Protein AF-A0A1B8BA82-F1 (afdb_monomer)

Solvent-accessible surface area (backbone atoms only — not comparable to full-atom values): 22750 Å² total; per-residue (Å²): 136,87,86,84,92,85,84,88,85,94,78,72,82,43,74,43,50,36,44,46,70,85,92,63,92,64,33,46,46,26,38,32,42,93,96,37,85,65,29,47,32,20,29,61,62,40,55,39,33,37,36,64,49,88,77,48,97,45,65,37,42,26,44,40,32,34,40,76,58,99,37,35,36,27,37,26,62,41,65,90,83,52,57,98,86,49,72,55,85,54,59,70,20,38,40,33,34,49,29,94,86,34,90,58,40,60,30,34,36,39,57,95,86,54,90,53,88,50,40,38,47,39,36,48,70,63,82,42,37,62,28,41,47,54,101,88,43,82,43,80,48,41,29,63,42,83,54,96,50,90,72,33,24,39,39,28,32,61,84,74,83,81,81,64,76,89,85,74,92,78,75,98,58,90,75,81,46,20,38,22,28,22,14,36,64,60,74,54,66,72,56,73,64,35,59,43,71,69,56,86,72,15,44,26,64,63,23,19,54,52,38,56,57,46,51,74,38,93,77,37,44,59,39,46,74,37,94,80,53,53,96,88,40,39,71,26,31,30,33,40,52,38,62,68,32,49,50,50,42,40,75,71,58,28,35,30,40,34,48,47,45,88,56,41,77,84,32,41,95,71,62,39,74,84,48,48,89,46,51,89,69,43,44,77,47,66,76,55,26,67,56,45,59,50,64,50,26,46,62,56,46,52,53,48,49,60,71,74,46,99,64,93,72,70,64,68,54,75,38,66,43,62,70,55,42,62,74,61,49,86,84,63,68,68,43,26,34,39,27,44,32,58,61,51,91,67,56,71,53,44,80,21,75,43,72,67,53,42,52,56,52,42,45,59,36,33,77,54,51,32,40,29,35,40,32,50,56,80,88,78,89,88,83,87,81,89,82,75,79,82,83,71,85,124

Foldseek 3Di:
DDDDDDDDDDDFFAQFFWFWDDDDPKTWTFTDAVLGHGFTWWDLAKFIKGFDQVLDPHLSIAGWIWDADPQWIFTDHPCPPDDPSRDHPHGRFTWWAFAPPDPDFFTITHHPPDDCVRTQRGWDDPPGGIFTADPNDTHRAWGWADDPGPRMTTITGDDDPPPDDPDDDDDPDDDQAEEAEEFEPDWADQDQLDTAGADVVRCLVVSLVVQVVQVPDPRYHYQFPAPDDDSVDSNRGHFYQALVRVVVSVVSPHQEYEHPGQAACPGCLRPPPVCRNCVVSHHYHDDDRVVSVQCLQQVNVVVVDVVVDPDDFFDKDKDQDLVVCVVVPPPDDDFKWKAFRHYDDCVLIDTDGDPVSVSVSRVVCNVSSTIIMIGHDDPDDDDDDDDDPDPPDD

Sequence (394 aa):
MRSSDLVQAMVPALATFVAAAVDLEPFSIYAYGPGVDGHQLFSAGDEIFIGNFSQVDDSQAAPIQFTVSDSECQGSPNTTALSDNSRPEWFNKTLVVPGPSSSSRTVRMINDTADASDYISSFLLYGAFFMAQENGEMLSLWYRQATDIEGVYTVGWNASISLRCAGFRFSSSKSSVHVSVLYQALDSPIINGIRKPKKPGGYQDSGADIAYNLHQCDDIQVVKPNRSPDPRKDGDWCFPDTEEGILEAIHKGANYLWANTIVFASHPLQTSTRLTPIQDAVRVIGQGPLVVDKYDDKKFVNDYLRAVGGFTLPRTFTASSLAEVTKSTDDISYPVVAKPIRGHGRFGVKVCYNKSELLSHVEELSNNAIAFIVEEFLQGEEATVTIMPPAVKG

Organism: Fusarium poae (NCBI:txid36050)

Mean predicted aligned error: 16.22 Å

Secondary structure (DSSP, 8-state):
----------------EEEPPPSSSSB--EEEETTEEEEEEEESSSBEEES-GGGS--TT-EEEEEEEETTEEEEEE-GGGS-TT------SEEEEEE-TT-S--B-EEE-TTS--TTEE-BEEEETTEEEEEETTEEE--EEEEE-SSTT-EEEEES-------S-----S----EEEEEEE--SPPPEETTEEPPPPGGGGHHHHHHHHHHHHT-TTEEEP-SSSS--TT-GGGT-EESSHHHHHHHHHTT-SEEEEES---TTSHHHH-TTTGGGTTT-EEES--HHHHHHHT-HHHHHHHHHHH--S----EEEESSHHHHHHHGGGPPSSEEEEESS--TTTT-EEESSHHHHHHHHHHHHHTT--EEEEE---S-----PPPPP----

pLDDT: mean 78.14, std 18.88, range [22.16, 97.81]

Nearest PDB structures (foldseek):
  5dou-assembly2_D  TM=5.775E-01  e=2.242E-07  Homo sapiens
  5dou-assembly1_A  TM=5.782E-01  e=2.519E-07  Homo sapiens
  5dou-assembly1_B  TM=5.799E-01  e=8.074E-07  Homo sapiens
  5dou-assembly2_C  TM=5.608E-01  e=5.693E-07  Homo sapiens
  1kj9-assembly1_B  TM=5.734E-01  e=1.076E-04  Escherichia coli

Structure (mmCIF, 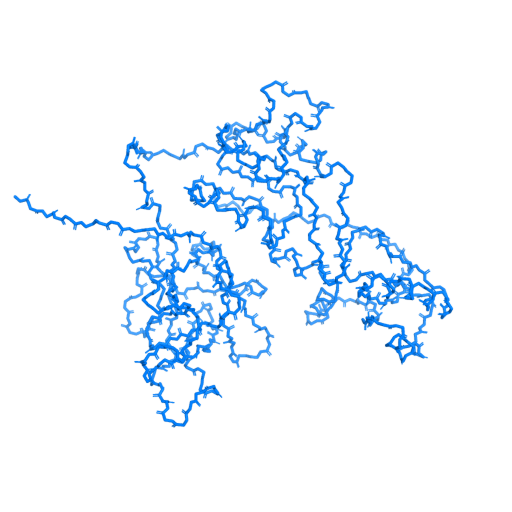N/CA/C/O backbone):
data_AF-A0A1B8BA82-F1
#
_entry.id   AF-A0A1B8BA82-F1
#
loop_
_atom_site.group_PDB
_atom_site.id
_atom_site.type_symbol
_atom_site.label_atom_id
_atom_site.label_alt_id
_atom_site.label_comp_id
_atom_site.label_asym_id
_atom_site.label_entity_id
_atom_site.label_seq_id
_atom_site.pdbx_PDB_ins_code
_atom_site.Cartn_x
_atom_site.Cartn_y
_atom_site.Cartn_z
_atom_site.occupancy
_atom_site.B_iso_or_equiv
_atom_site.auth_seq_id
_atom_site.auth_comp_id
_atom_site.auth_asym_id
_atom_site.auth_atom_id
_atom_site.pdbx_PDB_model_num
ATOM 1 N N . MET A 1 1 ? 20.643 -5.400 -49.972 1.00 25.17 1 MET A N 1
ATOM 2 C CA . MET A 1 1 ? 19.557 -5.999 -49.162 1.00 25.17 1 MET A CA 1
ATOM 3 C C . MET A 1 1 ? 19.613 -5.327 -47.795 1.00 25.17 1 MET A C 1
ATOM 5 O O . MET A 1 1 ? 20.479 -5.688 -47.022 1.00 25.17 1 MET A O 1
ATOM 9 N N . ARG A 1 2 ? 19.087 -4.107 -47.608 1.00 32.03 2 ARG A N 1
ATOM 10 C CA . ARG A 1 2 ? 17.683 -3.659 -47.420 1.00 32.03 2 ARG A CA 1
ATOM 11 C C . ARG A 1 2 ? 16.944 -4.359 -46.274 1.00 32.03 2 ARG A C 1
ATOM 13 O O . ARG A 1 2 ? 16.559 -5.511 -46.442 1.00 32.03 2 ARG A O 1
ATOM 20 N N . SER A 1 3 ? 16.739 -3.621 -45.177 1.00 22.53 3 SER A N 1
ATOM 21 C CA . SER A 1 3 ? 15.449 -3.181 -44.584 1.00 22.53 3 SER A CA 1
ATOM 22 C C . SER A 1 3 ? 15.787 -2.532 -43.220 1.00 22.53 3 SER A C 1
ATOM 24 O O . SER A 1 3 ? 16.262 -3.242 -42.344 1.00 22.53 3 SER A O 1
ATOM 26 N N . SER A 1 4 ? 15.967 -1.209 -43.085 1.00 23.91 4 SER A N 1
ATOM 27 C CA . SER A 1 4 ? 15.006 -0.076 -43.066 1.00 23.91 4 SER A CA 1
ATOM 28 C C . SER A 1 4 ? 14.261 0.114 -41.726 1.00 23.91 4 SER A C 1
ATOM 30 O O . SER A 1 4 ? 13.293 -0.591 -41.472 1.00 23.91 4 SER A O 1
ATOM 32 N N . ASP A 1 5 ? 14.775 1.071 -40.935 1.00 26.06 5 ASP A N 1
ATOM 33 C CA . ASP A 1 5 ? 14.136 2.204 -40.216 1.00 26.06 5 ASP A CA 1
ATOM 34 C C . ASP A 1 5 ? 12.907 2.054 -39.287 1.00 26.06 5 ASP A C 1
ATOM 36 O O . ASP A 1 5 ? 11.911 1.451 -39.670 1.00 26.06 5 ASP A O 1
ATOM 40 N N . LEU A 1 6 ? 12.979 2.742 -38.118 1.00 23.80 6 LEU A N 1
ATOM 41 C CA . LEU A 1 6 ? 11.996 3.655 -37.443 1.00 23.80 6 LEU A CA 1
ATOM 42 C C . LEU A 1 6 ? 12.285 3.711 -35.904 1.00 23.80 6 LEU A C 1
ATOM 44 O O . LEU A 1 6 ? 12.320 2.664 -35.272 1.00 23.80 6 LEU A O 1
ATOM 48 N N . VAL A 1 7 ? 12.806 4.790 -35.280 1.00 22.16 7 VAL A N 1
ATOM 49 C CA . VAL A 1 7 ? 12.246 6.098 -34.802 1.00 22.16 7 VAL A CA 1
ATOM 50 C C . VAL A 1 7 ? 11.501 6.065 -33.432 1.00 22.16 7 VAL A C 1
ATOM 52 O O . VAL A 1 7 ? 10.590 5.278 -33.243 1.00 22.16 7 VAL A O 1
ATOM 55 N N . GLN A 1 8 ? 11.948 6.955 -32.514 1.00 25.55 8 GLN A N 1
ATOM 56 C CA . GLN A 1 8 ? 11.391 7.557 -31.261 1.00 25.55 8 GLN A CA 1
ATOM 57 C C . GLN A 1 8 ? 10.054 7.081 -30.631 1.00 25.55 8 GLN A C 1
ATOM 59 O O . GLN A 1 8 ? 9.053 7.015 -31.327 1.00 25.55 8 GLN A O 1
ATOM 64 N N . ALA A 1 9 ? 9.980 7.038 -29.280 1.00 22.58 9 ALA A N 1
ATOM 65 C CA . ALA A 1 9 ? 9.235 8.013 -28.434 1.00 22.58 9 ALA A CA 1
ATOM 66 C C . ALA A 1 9 ? 9.159 7.624 -26.931 1.00 22.58 9 ALA A C 1
ATOM 68 O O . ALA A 1 9 ? 9.161 6.452 -26.574 1.00 22.58 9 ALA A O 1
ATOM 69 N N . MET A 1 10 ? 9.097 8.647 -26.067 1.00 26.69 10 MET A N 1
ATOM 70 C CA . MET A 1 10 ? 8.971 8.633 -24.597 1.00 26.69 10 MET A CA 1
ATOM 71 C C . MET A 1 10 ? 7.680 7.959 -24.089 1.00 26.69 10 MET A C 1
ATOM 73 O O . MET A 1 10 ? 6.612 8.365 -24.530 1.00 26.69 10 MET A O 1
ATOM 77 N N . VAL A 1 11 ? 7.741 7.072 -23.081 1.00 23.80 11 VAL A N 1
ATOM 78 C CA . VAL A 1 11 ? 6.587 6.741 -22.205 1.00 23.80 11 VAL A CA 1
ATOM 79 C C . VAL A 1 11 ? 7.078 6.376 -20.783 1.00 23.80 11 VAL A C 1
ATOM 81 O O . VAL A 1 11 ? 7.987 5.555 -20.661 1.00 23.80 11 VAL A O 1
ATOM 84 N N . PRO A 1 12 ? 6.528 6.970 -19.702 1.00 26.20 12 PRO A N 1
ATOM 85 C CA . PRO A 1 12 ? 6.811 6.583 -18.316 1.00 26.20 12 PRO A CA 1
ATOM 86 C C . PRO A 1 12 ? 6.069 5.281 -17.962 1.00 26.20 12 PRO A C 1
ATOM 88 O O . PRO A 1 12 ? 4.850 5.218 -18.123 1.00 26.20 12 PRO A O 1
ATOM 91 N N . ALA A 1 13 ? 6.761 4.248 -17.470 1.00 24.77 13 ALA A N 1
ATOM 92 C CA . ALA A 1 13 ? 6.092 3.086 -16.897 1.00 24.77 13 ALA A CA 1
ATOM 93 C C . ALA A 1 13 ? 5.527 3.486 -15.532 1.00 24.77 13 ALA A C 1
ATOM 95 O O . ALA A 1 13 ? 6.222 3.992 -14.656 1.00 24.77 13 ALA A O 1
ATOM 96 N N . LEU A 1 14 ? 4.226 3.302 -15.372 1.00 28.08 14 LEU A N 1
ATOM 97 C CA . LEU A 1 14 ? 3.510 3.559 -14.136 1.00 28.08 14 LEU A CA 1
ATOM 98 C C . LEU A 1 14 ? 2.670 2.327 -13.860 1.00 28.08 14 LEU A C 1
ATOM 100 O O . LEU A 1 14 ? 1.936 1.877 -14.741 1.00 28.08 14 LEU A O 1
ATOM 104 N N . ALA A 1 15 ? 2.812 1.791 -12.648 1.00 28.97 15 ALA A N 1
ATOM 105 C CA . ALA A 1 15 ? 1.995 0.703 -12.141 1.00 28.97 15 ALA A CA 1
ATOM 106 C C . ALA A 1 15 ? 0.524 1.109 -12.261 1.00 28.97 15 ALA A C 1
ATOM 108 O O . ALA A 1 15 ? 0.042 1.953 -11.508 1.00 28.97 15 ALA A O 1
ATOM 109 N N . THR A 1 16 ? -0.162 0.545 -13.252 1.00 34.06 16 THR A N 1
ATOM 110 C CA . THR A 1 16 ? -1.599 0.727 -13.410 1.00 34.06 16 THR A CA 1
ATOM 111 C C . THR A 1 16 ? -2.259 -0.337 -12.547 1.00 34.06 16 THR A C 1
ATOM 113 O O . THR A 1 16 ? -2.221 -1.518 -12.884 1.00 34.06 16 THR A O 1
ATOM 116 N N . PHE A 1 17 ? -2.781 0.044 -11.382 1.00 38.84 17 PHE A N 1
ATOM 117 C CA . PHE A 1 17 ? -3.550 -0.889 -10.560 1.00 38.84 17 PHE A CA 1
ATOM 118 C C . PHE A 1 17 ? -4.947 -1.019 -11.154 1.00 38.84 17 PHE A C 1
ATOM 120 O O . PHE A 1 17 ? -5.581 -0.004 -11.431 1.00 38.84 17 PHE A O 1
ATOM 127 N N . VAL A 1 18 ? -5.410 -2.254 -11.329 1.00 37.03 18 VAL A N 1
ATOM 128 C CA . VAL A 1 18 ? -6.805 -2.563 -11.630 1.00 37.03 18 VAL A CA 1
ATOM 129 C C . VAL A 1 18 ? -7.494 -3.003 -10.345 1.00 37.03 18 VAL A C 1
ATOM 131 O O . VAL A 1 18 ? -7.061 -3.984 -9.740 1.00 37.03 18 VAL A O 1
ATOM 134 N N . ALA A 1 19 ? -8.557 -2.295 -9.955 1.00 34.81 19 ALA A N 1
ATOM 135 C CA . ALA A 1 19 ? -9.442 -2.678 -8.857 1.00 34.81 19 ALA A CA 1
ATOM 136 C C . ALA A 1 19 ? -10.787 -3.212 -9.387 1.00 34.81 19 ALA A C 1
ATOM 138 O O . ALA A 1 19 ? -11.439 -2.508 -10.157 1.00 34.81 19 ALA A O 1
ATOM 139 N N . ALA A 1 20 ? -11.213 -4.405 -8.956 1.00 42.09 20 ALA A N 1
ATOM 140 C CA . ALA A 1 20 ? -12.587 -4.897 -9.125 1.00 42.09 20 ALA A CA 1
ATOM 141 C C . ALA A 1 20 ? -13.390 -4.734 -7.820 1.00 42.09 20 ALA A C 1
ATOM 143 O O . ALA A 1 20 ? -12.865 -4.953 -6.723 1.00 42.09 20 ALA A O 1
ATOM 144 N N . ALA A 1 21 ? -14.665 -4.350 -7.931 1.00 36.72 21 ALA A N 1
ATOM 145 C CA . ALA A 1 21 ? -15.621 -4.416 -6.826 1.00 36.72 21 ALA A CA 1
ATOM 146 C C . ALA A 1 21 ? -16.154 -5.854 -6.717 1.00 36.72 21 ALA A C 1
ATOM 148 O O . ALA A 1 21 ? -16.587 -6.425 -7.714 1.00 36.72 21 ALA A O 1
ATOM 149 N N . VAL A 1 22 ? -16.072 -6.443 -5.524 1.00 40.72 22 VAL A N 1
ATOM 150 C CA . VAL A 1 22 ? -16.463 -7.834 -5.249 1.00 40.72 22 VAL A CA 1
ATOM 151 C C . VAL A 1 22 ? -17.933 -7.870 -4.806 1.00 40.72 22 VAL A C 1
ATOM 153 O O . VAL A 1 22 ? -18.358 -6.981 -4.069 1.00 40.72 22 VAL A O 1
ATOM 156 N N . ASP A 1 23 ? -18.648 -8.909 -5.251 1.00 40.59 23 ASP A N 1
ATOM 157 C CA . ASP A 1 23 ? -20.028 -9.319 -4.916 1.00 40.59 23 ASP A CA 1
ATOM 158 C C . ASP A 1 23 ? -21.181 -8.805 -5.806 1.00 40.59 23 ASP A C 1
ATOM 160 O O . ASP A 1 23 ? -22.115 -8.165 -5.328 1.00 40.59 23 ASP A O 1
ATOM 164 N N . LEU A 1 24 ? -21.121 -9.137 -7.106 1.00 44.72 24 LEU A N 1
ATOM 165 C CA . LEU A 1 24 ? -22.202 -9.632 -7.993 1.00 44.72 24 LEU A CA 1
ATOM 166 C C . LEU A 1 24 ? -21.704 -9.507 -9.445 1.00 44.72 24 LEU A C 1
ATOM 168 O O . LEU A 1 24 ? -21.515 -8.402 -9.943 1.00 44.72 24 LEU A O 1
ATOM 172 N N . GLU A 1 25 ? -21.461 -10.639 -10.111 1.00 64.69 25 GLU A N 1
ATOM 173 C CA . GLU A 1 25 ? -21.145 -10.697 -11.546 1.00 64.69 25 GLU A CA 1
ATOM 174 C C . GLU A 1 25 ? -22.231 -9.947 -12.337 1.00 64.69 25 GLU A C 1
ATOM 176 O O . GLU A 1 25 ? -23.410 -10.297 -12.185 1.00 64.69 25 GLU A O 1
ATOM 181 N N . PRO A 1 26 ? -21.897 -8.947 -13.174 1.00 80.06 26 PRO A N 1
ATOM 182 C CA . PRO A 1 26 ? -20.561 -8.561 -13.665 1.00 80.06 26 PRO A CA 1
ATOM 183 C C . PRO A 1 26 ? -19.913 -7.317 -12.987 1.00 80.06 26 PRO A C 1
ATOM 185 O O . PRO A 1 26 ? -20.616 -6.430 -12.503 1.00 80.06 26 PRO A O 1
ATOM 188 N N . PHE A 1 27 ? -18.582 -7.155 -13.085 1.00 79.50 27 PHE A N 1
ATOM 189 C CA . PHE A 1 27 ? -17.797 -6.067 -12.460 1.00 79.50 27 PHE A CA 1
ATOM 190 C C . PHE A 1 27 ? -17.161 -5.075 -13.456 1.00 79.50 27 PHE A C 1
ATOM 192 O O . PHE A 1 27 ? -17.209 -5.244 -14.668 1.00 79.50 27 PHE A O 1
ATOM 199 N N . SER A 1 28 ? -16.565 -3.992 -12.951 1.00 82.81 28 SER A N 1
ATOM 200 C CA . SER A 1 28 ? -15.806 -3.011 -13.744 1.00 82.81 28 SER A CA 1
ATOM 201 C C . SER A 1 28 ? -14.359 -2.940 -13.276 1.00 82.81 28 SER A C 1
ATOM 203 O O . SER A 1 28 ? -14.071 -3.146 -12.097 1.00 82.81 28 SER A O 1
ATOM 205 N N . ILE A 1 29 ? -13.461 -2.630 -14.206 1.00 81.31 29 ILE A N 1
ATOM 206 C CA . ILE A 1 29 ? -12.036 -2.448 -13.945 1.00 81.31 29 ILE A CA 1
ATOM 207 C C . ILE A 1 29 ? -11.703 -0.958 -14.032 1.00 81.31 29 ILE A C 1
ATOM 209 O O . ILE A 1 29 ? -12.035 -0.300 -15.019 1.00 81.31 29 ILE A O 1
ATOM 213 N N . TYR A 1 30 ? -11.012 -0.447 -13.014 1.00 77.56 30 TYR A N 1
ATOM 214 C CA . TYR A 1 30 ? -10.571 0.946 -12.932 1.00 77.56 30 TYR A CA 1
ATOM 215 C C . TYR A 1 30 ? -9.053 1.034 -12.931 1.00 77.56 30 TYR A C 1
ATOM 217 O O . TYR A 1 30 ? -8.406 0.300 -12.190 1.00 77.56 30 TYR A O 1
ATOM 225 N N . ALA A 1 31 ? -8.503 1.944 -13.729 1.00 73.50 31 ALA A N 1
ATOM 226 C CA . ALA A 1 31 ? -7.081 2.231 -13.803 1.00 73.50 31 ALA A CA 1
ATOM 227 C C . ALA A 1 31 ? -6.693 3.374 -12.855 1.00 73.50 31 ALA A C 1
ATOM 229 O O . ALA A 1 31 ? -7.389 4.388 -12.761 1.00 73.50 31 ALA A O 1
ATOM 230 N N . TYR A 1 32 ? -5.539 3.225 -12.204 1.00 61.53 32 TYR A N 1
ATOM 231 C CA . TYR A 1 32 ? -4.948 4.227 -11.315 1.00 61.53 32 TYR A CA 1
ATOM 232 C C . TYR A 1 32 ? -3.463 4.415 -11.620 1.00 61.53 32 TYR A C 1
ATOM 234 O O . TYR A 1 32 ? -2.753 3.434 -11.816 1.00 61.53 32 TYR A O 1
ATOM 242 N N . GLY A 1 33 ? -2.983 5.658 -11.618 1.00 59.66 33 GLY A N 1
ATOM 243 C CA . GLY A 1 33 ? -1.572 6.008 -11.780 1.00 59.66 33 GLY A CA 1
ATOM 244 C C . GLY A 1 33 ? -1.377 7.511 -12.021 1.00 59.66 33 GLY A C 1
ATOM 245 O O . GLY A 1 33 ? -2.342 8.259 -12.130 1.00 59.66 33 GLY A O 1
ATOM 246 N N . PRO A 1 34 ? -0.142 8.020 -12.127 1.00 51.50 34 PRO A N 1
ATOM 247 C CA . PRO A 1 34 ? 0.080 9.435 -12.420 1.00 51.50 34 PRO A CA 1
ATOM 248 C C . PRO A 1 34 ? -0.602 9.891 -13.719 1.00 51.50 34 PRO A C 1
ATOM 250 O O . PRO A 1 34 ? -0.333 9.376 -14.811 1.00 51.50 34 PRO A O 1
ATOM 253 N N . GLY A 1 35 ? -1.499 10.870 -13.578 1.00 59.69 35 GLY A N 1
ATOM 254 C CA . GLY A 1 35 ? -2.350 11.387 -14.655 1.00 59.69 35 GLY A CA 1
ATOM 255 C C . GLY A 1 35 ? -3.611 10.561 -14.945 1.00 59.69 35 GLY A C 1
ATOM 256 O O . GLY A 1 35 ? -4.302 10.867 -15.911 1.00 59.69 35 GLY A O 1
ATOM 257 N N . VAL A 1 36 ? -3.901 9.527 -14.146 1.00 60.72 36 VAL A N 1
ATOM 258 C CA . VAL A 1 36 ? -5.082 8.657 -14.251 1.00 60.72 36 VAL A CA 1
ATOM 259 C C . VAL A 1 36 ? -5.624 8.387 -12.844 1.00 60.72 36 VAL A C 1
ATOM 261 O O . VAL A 1 36 ? -5.035 7.618 -12.087 1.00 60.72 36 VAL A O 1
ATOM 264 N N . ASP A 1 37 ? -6.758 8.987 -12.494 1.00 66.50 37 ASP A N 1
ATOM 265 C CA . ASP A 1 37 ? -7.349 8.851 -11.158 1.00 66.50 37 ASP A CA 1
ATOM 266 C C . ASP A 1 37 ? -8.698 8.123 -11.219 1.00 66.50 37 ASP A C 1
ATOM 268 O O . ASP A 1 37 ? -9.754 8.737 -11.358 1.00 66.50 37 ASP A O 1
ATOM 272 N N . GLY A 1 38 ? -8.655 6.787 -11.184 1.00 65.88 38 GLY A N 1
ATOM 273 C CA . GLY A 1 38 ? -9.853 5.949 -11.105 1.00 65.88 38 GLY A CA 1
ATOM 274 C C . GLY A 1 38 ? -10.706 5.940 -12.369 1.00 65.88 38 GLY A C 1
ATOM 275 O O . GLY A 1 38 ? -11.929 5.839 -12.288 1.00 65.88 38 GLY A O 1
ATOM 276 N N . HIS A 1 39 ? -10.086 6.032 -13.546 1.00 77.00 39 HIS A N 1
ATOM 277 C CA . HIS A 1 39 ? -10.814 5.921 -14.807 1.00 77.00 39 HIS A CA 1
ATOM 278 C C . HIS A 1 39 ? -11.201 4.469 -15.082 1.00 77.00 39 HIS A C 1
ATOM 280 O O . HIS A 1 39 ? -10.349 3.581 -15.077 1.00 77.00 39 HIS A O 1
ATOM 286 N N . GLN A 1 40 ? -12.484 4.234 -15.355 1.00 82.94 40 GLN A N 1
ATOM 287 C CA . GLN A 1 40 ? -12.964 2.935 -15.811 1.00 82.94 40 GLN A CA 1
ATOM 288 C C . GLN A 1 40 ? -12.367 2.603 -17.183 1.00 82.94 40 GLN A C 1
ATOM 290 O O . GLN A 1 40 ? -12.231 3.488 -18.032 1.00 82.94 40 GLN A O 1
ATOM 295 N N . LEU A 1 41 ? -12.037 1.332 -17.408 1.00 89.38 41 LEU A N 1
ATOM 296 C CA . LEU A 1 41 ? -11.663 0.877 -18.740 1.00 89.38 41 LEU A CA 1
ATOM 297 C C . LEU A 1 41 ? -12.860 0.898 -19.684 1.00 89.38 41 LEU A C 1
ATOM 299 O O . LEU A 1 41 ? -13.975 0.517 -19.324 1.00 89.38 41 LEU A O 1
ATOM 303 N N . PHE A 1 42 ? -12.603 1.313 -20.915 1.00 93.19 42 PHE A N 1
ATOM 304 C CA . PHE A 1 42 ? -13.589 1.338 -21.982 1.00 93.19 42 PHE A CA 1
ATOM 305 C C . PHE A 1 42 ? -12.998 0.741 -23.263 1.00 93.19 42 PHE A C 1
ATOM 307 O O . PHE A 1 42 ? -11.781 0.603 -23.396 1.00 93.19 42 PHE A O 1
ATOM 314 N N . SER A 1 43 ? -13.856 0.357 -24.202 1.00 94.38 43 SER A N 1
ATOM 315 C CA . SER A 1 43 ? -13.443 -0.185 -25.496 1.00 94.38 43 SER A CA 1
ATOM 316 C C . SER A 1 43 ? -14.404 0.236 -26.596 1.00 94.38 43 SER A C 1
ATOM 318 O O . SER A 1 43 ? -15.576 0.485 -26.330 1.00 94.38 43 SER A O 1
ATOM 320 N N . ALA A 1 44 ? -13.898 0.279 -27.826 1.00 90.31 44 ALA A N 1
ATOM 321 C CA . ALA A 1 44 ? -14.697 0.346 -29.048 1.00 90.31 44 ALA A CA 1
ATOM 322 C C . ALA A 1 44 ? -14.832 -1.022 -29.753 1.00 90.31 44 ALA A C 1
ATOM 324 O O . ALA A 1 44 ? -15.338 -1.108 -30.867 1.00 90.31 44 ALA A O 1
ATOM 325 N N . GLY A 1 45 ? -14.367 -2.108 -29.126 1.00 87.25 45 GLY A N 1
ATOM 326 C CA . GLY A 1 45 ? -14.569 -3.470 -29.610 1.00 87.25 45 GLY A CA 1
ATOM 327 C C . GLY A 1 45 ? -13.399 -4.403 -29.346 1.00 87.25 45 GLY A C 1
ATOM 328 O O . GLY A 1 45 ? -13.629 -5.505 -28.863 1.00 87.25 45 GLY A O 1
ATOM 329 N N . ASP A 1 46 ? -12.172 -3.992 -29.665 1.00 90.12 46 ASP A N 1
ATOM 330 C CA . ASP A 1 46 ? -10.979 -4.851 -29.551 1.00 90.12 46 ASP A CA 1
ATOM 331 C C . ASP A 1 46 ? -9.916 -4.235 -28.640 1.00 90.12 46 ASP A C 1
ATOM 333 O O . ASP A 1 46 ? -9.341 -4.907 -27.789 1.00 90.12 46 ASP A O 1
ATOM 337 N N . GLU A 1 47 ? -9.624 -2.949 -28.819 1.00 90.50 47 GLU A N 1
ATOM 338 C CA . GLU A 1 47 ? -8.611 -2.247 -28.036 1.00 90.50 47 GLU A CA 1
ATOM 339 C C . GLU A 1 47 ? -9.202 -1.695 -26.739 1.00 90.50 47 GLU A C 1
ATOM 341 O O . GLU A 1 47 ? -10.375 -1.317 -26.682 1.00 90.50 47 GLU A O 1
ATOM 346 N N . ILE A 1 48 ? -8.386 -1.673 -25.688 1.00 93.62 48 ILE A N 1
ATOM 347 C CA . ILE A 1 48 ? -8.802 -1.247 -24.356 1.00 93.62 48 ILE A CA 1
ATOM 348 C C . ILE A 1 48 ? -8.156 0.086 -24.025 1.00 93.62 48 ILE A C 1
ATOM 350 O O . ILE A 1 48 ? -6.944 0.270 -24.180 1.00 93.62 48 ILE A O 1
ATOM 354 N N . PHE A 1 49 ? -8.979 0.992 -23.515 1.00 92.31 49 PHE A N 1
ATOM 355 C CA . PHE A 1 49 ? -8.609 2.360 -23.221 1.00 92.31 49 PHE A CA 1
ATOM 356 C C . PHE A 1 49 ? -8.901 2.734 -21.770 1.00 92.31 49 PHE A C 1
ATOM 358 O O . PHE A 1 49 ? -9.773 2.169 -21.112 1.00 92.31 49 PHE A O 1
ATOM 365 N N . ILE A 1 50 ? -8.175 3.739 -21.297 1.00 90.31 50 ILE A N 1
ATOM 366 C CA . ILE A 1 50 ? -8.348 4.428 -20.022 1.00 90.31 50 ILE A CA 1
ATOM 367 C C . ILE A 1 50 ? -8.718 5.874 -20.338 1.00 90.31 50 ILE A C 1
ATOM 369 O O . ILE A 1 50 ? -8.015 6.512 -21.117 1.00 90.31 50 ILE A O 1
ATOM 373 N N . GLY A 1 51 ? -9.761 6.415 -19.710 1.00 84.56 51 GLY A N 1
ATOM 374 C CA . GLY A 1 51 ? -10.137 7.824 -19.850 1.00 84.56 51 GLY A CA 1
ATOM 375 C C . GLY A 1 51 ? -11.644 8.013 -19.964 1.00 84.56 51 GLY A C 1
ATOM 376 O O . GLY A 1 51 ? -12.422 7.157 -19.543 1.00 84.56 51 GLY A O 1
ATOM 377 N N . ASN A 1 52 ? -12.067 9.143 -20.529 1.00 87.38 52 ASN A N 1
ATOM 378 C CA . ASN A 1 52 ? -13.478 9.398 -20.799 1.00 87.38 52 ASN A CA 1
ATOM 379 C C . ASN A 1 52 ? -13.864 8.863 -22.187 1.00 87.38 52 ASN A C 1
ATOM 381 O O . ASN A 1 52 ? -13.522 9.469 -23.200 1.00 87.38 52 ASN A O 1
ATOM 385 N N . PHE A 1 53 ? -14.632 7.770 -22.230 1.00 87.31 53 PHE A N 1
ATOM 386 C CA . PHE A 1 53 ? -15.078 7.147 -23.483 1.00 87.31 53 PHE A CA 1
ATOM 387 C C . PHE A 1 53 ? -15.862 8.101 -24.401 1.00 87.31 53 PHE A C 1
ATOM 389 O O . PHE A 1 53 ? -15.811 7.947 -25.613 1.00 87.31 53 PHE A O 1
ATOM 396 N N . SER A 1 54 ? -16.533 9.123 -23.849 1.00 85.62 54 SER A N 1
ATOM 397 C CA . SER A 1 54 ? -17.282 10.115 -24.638 1.00 85.62 54 SER A CA 1
ATOM 398 C C . SER A 1 54 ? -16.385 11.055 -25.455 1.00 85.62 54 SER A C 1
ATOM 400 O O . SER A 1 54 ? -16.891 11.821 -26.269 1.00 85.62 54 SER A O 1
ATOM 402 N N . GLN A 1 55 ? -15.070 11.050 -25.212 1.00 85.56 55 GLN A N 1
ATOM 403 C CA . GLN A 1 55 ? -14.097 11.809 -26.007 1.00 85.56 55 GLN A CA 1
ATOM 404 C C . GLN A 1 55 ? -13.642 11.051 -27.257 1.00 85.56 55 GLN A C 1
ATOM 406 O O . GLN A 1 55 ? -13.021 11.653 -28.130 1.00 85.56 55 GLN A O 1
ATOM 411 N N . VAL A 1 56 ? -13.934 9.751 -27.344 1.00 84.81 56 VAL A N 1
ATOM 412 C CA . VAL A 1 56 ? -13.653 8.944 -28.530 1.00 84.81 56 VAL A CA 1
ATOM 413 C C . VAL A 1 56 ? -14.863 9.031 -29.452 1.00 84.81 56 VAL A C 1
ATOM 415 O O . VAL A 1 56 ? -15.962 8.629 -29.077 1.00 84.81 56 VAL A O 1
ATOM 418 N N . ASP A 1 57 ? -14.663 9.574 -30.653 1.00 85.94 57 ASP A N 1
ATOM 419 C CA . ASP A 1 57 ? -15.699 9.684 -31.688 1.00 85.94 57 ASP A CA 1
ATOM 420 C C . ASP A 1 57 ? -15.932 8.324 -32.371 1.00 85.94 57 ASP A C 1
ATOM 422 O O . ASP A 1 57 ? -15.626 8.122 -33.546 1.00 85.94 57 ASP A O 1
ATOM 426 N N . ASP A 1 58 ? -16.415 7.352 -31.593 1.00 87.69 58 ASP A N 1
ATOM 427 C CA . ASP A 1 58 ? -16.764 6.015 -32.063 1.00 87.69 58 ASP A CA 1
ATOM 428 C C . ASP A 1 58 ? -18.085 5.551 -31.434 1.00 87.69 58 ASP A C 1
ATOM 430 O O . ASP A 1 58 ? -18.235 5.455 -30.217 1.00 87.69 58 ASP A O 1
ATOM 434 N N . SER A 1 59 ? -19.055 5.213 -32.286 1.00 88.25 59 SER A N 1
ATOM 435 C CA . SER A 1 59 ? -20.364 4.687 -31.875 1.00 88.25 59 SER A CA 1
ATOM 436 C C . SER A 1 59 ? -20.304 3.364 -31.096 1.00 88.25 59 SER A C 1
ATOM 438 O O . SER A 1 59 ? -21.279 3.008 -30.432 1.00 88.25 59 SER A O 1
ATOM 440 N N . GLN A 1 60 ? -19.186 2.637 -31.191 1.00 91.31 60 GLN A N 1
ATOM 441 C CA . GLN A 1 60 ? -18.927 1.395 -30.469 1.00 91.31 60 GLN A CA 1
ATOM 442 C C . GLN A 1 60 ? -18.230 1.627 -29.120 1.00 91.31 60 GLN A C 1
ATOM 444 O O . GLN A 1 60 ? -18.110 0.678 -28.343 1.00 91.31 60 GLN A O 1
ATOM 449 N N . ALA A 1 61 ? -17.772 2.853 -28.826 1.00 92.19 61 ALA A N 1
ATOM 450 C CA . ALA A 1 61 ? -17.084 3.168 -27.580 1.00 92.19 61 ALA A CA 1
ATOM 451 C C . ALA A 1 61 ? -18.037 3.076 -26.382 1.00 92.19 61 ALA A C 1
ATOM 453 O O . ALA A 1 61 ? -19.032 3.798 -26.288 1.00 92.19 61 ALA A O 1
ATOM 454 N N . ALA A 1 62 ? -17.707 2.205 -25.433 1.00 92.88 62 ALA A N 1
ATOM 455 C CA . ALA A 1 62 ? -18.456 2.051 -24.196 1.00 92.88 62 ALA A CA 1
ATOM 456 C C . ALA A 1 62 ? -17.562 1.584 -23.042 1.00 92.88 62 ALA A C 1
ATOM 458 O O . ALA A 1 62 ? -16.578 0.870 -23.277 1.00 92.88 62 ALA A O 1
ATOM 459 N N . PRO A 1 63 ? -17.898 1.944 -21.788 1.00 92.44 63 PRO A N 1
ATOM 460 C CA . PRO A 1 63 ? -17.257 1.352 -20.619 1.00 92.44 63 PRO A CA 1
ATOM 461 C C . PRO A 1 63 ? -17.380 -0.173 -20.662 1.00 92.44 63 PRO A C 1
ATOM 463 O O . PRO A 1 63 ? -18.412 -0.692 -21.082 1.00 92.44 63 PRO A O 1
ATOM 466 N N . ILE A 1 64 ? -16.347 -0.894 -20.230 1.00 91.88 64 ILE A N 1
ATOM 467 C CA . ILE A 1 64 ? -16.368 -2.360 -20.233 1.00 91.88 64 ILE A CA 1
ATOM 468 C C . ILE A 1 64 ? -16.932 -2.857 -18.904 1.00 91.88 64 ILE A C 1
ATOM 470 O O . ILE A 1 64 ? -16.585 -2.364 -17.823 1.00 91.88 64 ILE A O 1
ATOM 474 N N . GLN A 1 65 ? -17.782 -3.867 -19.005 1.00 90.00 65 GLN A N 1
ATOM 475 C CA . GLN A 1 65 ? -18.248 -4.692 -17.914 1.00 90.00 65 GLN A CA 1
ATOM 476 C C . GLN A 1 65 ? -17.671 -6.104 -18.089 1.00 90.00 65 GLN A C 1
ATOM 478 O O . GLN A 1 65 ? -17.837 -6.723 -19.139 1.00 90.00 65 GLN A O 1
ATOM 483 N N . PHE A 1 66 ? -16.954 -6.580 -17.075 1.00 89.50 66 PHE A N 1
ATOM 484 C CA . PHE A 1 66 ? -16.213 -7.835 -17.083 1.00 89.50 66 PHE A CA 1
ATOM 485 C C . PHE A 1 66 ? -16.914 -8.924 -16.267 1.00 89.50 66 PHE A C 1
ATOM 487 O O . PHE A 1 66 ? -17.565 -8.645 -15.259 1.00 89.50 66 PHE A O 1
ATOM 494 N N . THR A 1 67 ? -16.723 -10.166 -16.692 1.00 87.75 67 THR A N 1
ATOM 495 C CA . THR A 1 67 ? -17.105 -11.398 -15.986 1.00 87.75 67 THR A CA 1
ATOM 496 C C . THR A 1 67 ? -15.900 -12.327 -15.953 1.00 87.75 67 THR A C 1
ATOM 498 O O . THR A 1 67 ? -15.098 -12.301 -16.891 1.00 87.75 67 THR A O 1
ATOM 501 N N . VAL A 1 68 ? -15.732 -13.111 -14.886 1.00 83.19 68 VAL A N 1
ATOM 502 C CA . VAL A 1 68 ? -14.634 -14.088 -14.799 1.00 83.19 68 VAL A CA 1
ATOM 503 C C . VAL A 1 68 ? -15.187 -15.477 -14.504 1.00 83.19 68 VAL A C 1
ATOM 505 O O . VAL A 1 68 ? -15.830 -15.696 -13.481 1.00 83.19 68 VAL A O 1
ATOM 508 N N . SER A 1 69 ? -14.885 -16.436 -15.379 1.00 82.38 69 SER A N 1
ATOM 509 C CA . SER A 1 69 ? -15.237 -17.851 -15.222 1.00 82.38 69 SER A CA 1
ATOM 510 C C . SER A 1 69 ? -14.030 -18.714 -15.561 1.00 82.38 69 SER A C 1
ATOM 512 O O . SER A 1 69 ? -13.400 -18.496 -16.586 1.00 82.38 69 SER A O 1
ATOM 514 N N . ASP A 1 70 ? -13.693 -19.687 -14.711 1.00 82.50 70 ASP A N 1
ATOM 515 C CA . ASP A 1 70 ? -12.555 -20.602 -14.918 1.00 82.50 70 ASP A CA 1
ATOM 516 C C . ASP A 1 70 ? -11.230 -19.888 -15.268 1.00 82.50 70 ASP A C 1
ATOM 518 O O . ASP A 1 70 ? -10.460 -20.330 -16.118 1.00 82.50 70 ASP A O 1
ATOM 522 N N . SER A 1 71 ? -10.970 -18.763 -14.590 1.00 82.19 71 SER A N 1
ATOM 523 C CA . SER A 1 71 ? -9.844 -17.845 -14.831 1.00 82.19 71 SER A CA 1
ATOM 524 C C . SER A 1 71 ? -9.860 -17.122 -16.184 1.00 82.19 71 SER A C 1
ATOM 526 O O . SER A 1 71 ? -8.971 -16.321 -16.449 1.00 82.19 71 SER A O 1
ATOM 528 N N . GLU A 1 72 ? -10.855 -17.329 -17.037 1.00 87.38 72 GLU A N 1
ATOM 529 C CA . GLU A 1 72 ? -11.035 -16.559 -18.263 1.00 87.38 72 GLU A CA 1
ATOM 530 C C . GLU A 1 72 ? -11.850 -15.295 -17.972 1.00 87.38 72 GLU A C 1
ATOM 532 O O . GLU A 1 72 ? -12.884 -15.346 -17.305 1.00 87.38 72 GLU A O 1
ATOM 537 N N . CYS A 1 73 ? -11.375 -14.143 -18.449 1.00 89.69 73 CYS A N 1
ATOM 538 C CA . CYS A 1 73 ? -12.044 -12.859 -18.254 1.00 89.69 73 CYS A CA 1
ATOM 539 C C . CYS A 1 73 ? -12.701 -12.406 -19.557 1.00 89.69 73 CYS A C 1
ATOM 541 O O . CYS A 1 73 ? -12.008 -12.201 -20.552 1.00 89.69 73 CYS A O 1
ATOM 543 N N . GLN A 1 74 ? -14.018 -12.210 -19.546 1.00 92.38 74 GLN A N 1
ATOM 544 C CA . GLN A 1 74 ? -14.785 -11.764 -20.708 1.00 92.38 74 GLN A CA 1
ATOM 545 C C . GLN A 1 74 ? -15.332 -10.355 -20.498 1.00 92.38 74 GLN A C 1
ATOM 547 O O . GLN A 1 74 ? -15.863 -10.045 -19.431 1.00 92.38 74 GLN A O 1
ATOM 552 N N . GLY A 1 75 ? -15.213 -9.508 -21.520 1.00 92.88 75 GLY A N 1
ATOM 553 C CA . GLY A 1 75 ? -15.686 -8.128 -21.533 1.00 92.88 75 GLY A CA 1
ATOM 554 C C . GLY A 1 75 ? -16.877 -7.917 -22.469 1.00 92.88 75 GLY A C 1
ATOM 555 O O . GLY A 1 75 ? -16.881 -8.375 -23.615 1.00 92.88 75 GLY A O 1
ATOM 556 N N . SER A 1 76 ? -17.858 -7.159 -21.983 1.00 93.62 76 SER A N 1
ATOM 557 C CA . SER A 1 76 ? -19.031 -6.688 -22.728 1.00 93.62 76 SER A CA 1
ATOM 558 C C . SER A 1 76 ? -19.259 -5.183 -22.496 1.00 93.62 76 SER A C 1
ATOM 560 O O . SER A 1 76 ? -18.798 -4.645 -21.486 1.00 93.62 76 SER A O 1
ATOM 562 N N . PRO A 1 77 ? -19.955 -4.471 -23.397 1.00 93.62 77 PRO A N 1
ATOM 563 C CA . PRO A 1 77 ? -20.282 -3.067 -23.222 1.00 93.62 77 PRO A CA 1
ATOM 564 C C . PRO A 1 77 ? -21.208 -2.891 -22.025 1.00 93.62 77 PRO A C 1
ATOM 566 O O . PRO A 1 77 ? -22.254 -3.532 -21.929 1.00 93.62 77 PRO A O 1
ATOM 569 N N . ASN A 1 78 ? -20.867 -1.960 -21.143 1.00 89.19 78 ASN A N 1
ATOM 570 C CA . ASN A 1 78 ? -21.781 -1.488 -20.124 1.00 89.19 78 ASN A CA 1
ATOM 571 C C . ASN A 1 78 ? -22.725 -0.439 -20.728 1.00 89.19 78 ASN A C 1
ATOM 573 O O . ASN A 1 78 ? -22.373 0.735 -20.877 1.00 89.19 78 ASN A O 1
ATOM 577 N N . THR A 1 79 ? -23.945 -0.854 -21.058 1.00 83.12 79 THR A N 1
ATOM 578 C CA . THR A 1 79 ? -24.922 0.010 -21.730 1.00 83.12 79 THR A CA 1
ATOM 579 C C . THR A 1 79 ? -25.669 0.955 -20.789 1.00 83.12 79 THR A C 1
ATOM 581 O O . THR A 1 79 ? -26.400 1.816 -21.271 1.00 83.12 79 THR A O 1
ATOM 584 N N . THR A 1 80 ? -25.504 0.859 -19.461 1.00 75.81 80 THR A N 1
ATOM 585 C CA . THR A 1 80 ? -26.264 1.713 -18.522 1.00 75.81 80 THR A CA 1
ATOM 586 C C . THR A 1 80 ? -25.872 3.190 -18.578 1.00 75.81 80 THR A C 1
ATOM 588 O O . THR A 1 80 ? -26.630 4.035 -18.114 1.00 75.81 80 THR A O 1
ATOM 591 N N . ALA A 1 81 ? -24.691 3.504 -19.120 1.00 61.88 81 ALA A N 1
ATOM 592 C CA . ALA A 1 81 ? -24.151 4.862 -19.209 1.00 61.88 81 ALA A CA 1
ATOM 593 C C . ALA A 1 81 ? -24.187 5.453 -20.634 1.00 61.88 81 ALA A C 1
ATOM 595 O O . ALA A 1 81 ? -23.643 6.534 -20.859 1.00 61.88 81 ALA A O 1
ATOM 596 N N . LEU A 1 82 ? -24.789 4.749 -21.600 1.00 76.12 82 LEU A N 1
ATOM 597 C CA . LEU A 1 82 ? -24.816 5.153 -23.008 1.00 76.12 82 LEU A CA 1
ATOM 598 C C . LEU A 1 82 ? -26.073 5.962 -23.349 1.00 76.12 82 LEU A C 1
ATOM 600 O O . LEU A 1 82 ? -27.130 5.787 -22.749 1.00 76.12 82 LEU A O 1
ATOM 604 N N . SER A 1 83 ? -25.955 6.851 -24.338 1.00 70.12 83 SER A N 1
ATOM 605 C CA . SER A 1 83 ? -27.112 7.548 -24.913 1.00 70.12 83 SER A CA 1
ATOM 606 C C . SER A 1 83 ? -27.957 6.598 -25.775 1.00 70.12 83 SER A C 1
ATOM 608 O O . SER A 1 83 ? -27.414 5.653 -26.343 1.00 70.12 83 SER A O 1
ATOM 610 N N . ASP A 1 84 ? -29.256 6.876 -25.951 1.00 63.94 84 ASP A N 1
ATOM 611 C CA . ASP A 1 84 ? -30.199 6.016 -26.703 1.00 63.94 84 ASP A CA 1
ATOM 612 C C . ASP A 1 84 ? -29.764 5.685 -28.152 1.00 63.94 84 ASP A C 1
ATOM 614 O O . ASP A 1 84 ? -30.232 4.703 -28.741 1.00 63.94 84 ASP A O 1
ATOM 618 N N . ASN A 1 85 ? -28.861 6.488 -28.726 1.00 65.56 85 ASN A N 1
ATOM 619 C CA . ASN A 1 85 ? -28.342 6.332 -30.087 1.00 65.56 85 ASN A CA 1
ATOM 620 C C . ASN A 1 85 ? -27.047 5.498 -30.175 1.00 65.56 85 ASN A C 1
ATOM 622 O O . ASN A 1 85 ? -26.637 5.149 -31.281 1.00 65.56 85 ASN A O 1
ATOM 626 N N . SER A 1 86 ? -26.403 5.173 -29.050 1.00 71.75 86 SER A N 1
ATOM 627 C CA . SER A 1 86 ? -25.153 4.404 -29.004 1.00 71.75 86 SER A CA 1
ATOM 628 C C . SER A 1 86 ? -25.455 2.938 -28.692 1.00 71.75 86 SER A C 1
ATOM 630 O O . SER A 1 86 ? -25.888 2.610 -27.589 1.00 71.75 86 SER A O 1
ATOM 632 N N . ARG A 1 87 ? -25.228 2.047 -29.666 1.00 82.06 87 ARG A N 1
ATOM 633 C CA . ARG A 1 87 ? -25.440 0.595 -29.532 1.00 82.06 87 ARG A CA 1
ATOM 634 C C . ARG A 1 87 ? -24.180 -0.164 -29.962 1.00 82.06 87 ARG A C 1
ATOM 636 O O . ARG A 1 87 ? -24.049 -0.505 -31.136 1.00 82.06 87 ARG A O 1
ATOM 643 N N . PRO A 1 88 ? -23.218 -0.360 -29.047 1.00 90.81 88 PRO A N 1
ATOM 644 C CA . PRO A 1 88 ? -22.070 -1.211 -29.310 1.00 90.81 88 PRO A CA 1
ATOM 645 C C . PRO A 1 88 ? -22.511 -2.665 -29.498 1.00 90.81 88 PRO A C 1
ATOM 647 O O . PRO A 1 88 ? -23.325 -3.168 -28.728 1.00 90.81 88 PRO A O 1
ATOM 650 N N . GLU A 1 89 ? -21.959 -3.334 -30.506 1.00 91.69 89 GLU A N 1
ATOM 651 C CA . GLU A 1 89 ? -22.357 -4.692 -30.910 1.00 91.69 89 GLU A CA 1
ATOM 652 C C . GLU A 1 89 ? -21.354 -5.769 -30.456 1.00 91.69 89 GLU A C 1
ATOM 654 O O . GLU A 1 89 ? -21.574 -6.961 -30.669 1.00 91.69 89 GLU A O 1
ATOM 659 N N . TRP A 1 90 ? -20.229 -5.380 -29.846 1.00 92.62 90 TRP A N 1
ATOM 660 C CA . TRP A 1 90 ? -19.274 -6.326 -29.263 1.00 92.62 90 TRP A CA 1
ATOM 661 C C . TRP A 1 90 ? -19.826 -6.890 -27.949 1.00 92.62 90 TRP A C 1
ATOM 663 O O . TRP A 1 90 ? -20.470 -6.167 -27.206 1.00 92.62 90 TRP A O 1
ATOM 673 N N . PHE A 1 91 ? -19.605 -8.171 -27.654 1.00 92.44 91 PHE A N 1
ATOM 674 C CA . PHE A 1 91 ? -20.001 -8.805 -26.390 1.00 92.44 91 PHE A CA 1
ATOM 675 C C . PHE A 1 91 ? -19.178 -10.074 -26.152 1.00 92.44 91 PHE A C 1
ATOM 677 O O . PHE A 1 91 ? -18.716 -10.693 -27.109 1.00 92.44 91 PHE A O 1
ATOM 684 N N . ASN A 1 92 ? -19.022 -10.452 -24.882 1.00 91.94 92 ASN A N 1
ATOM 685 C CA . ASN A 1 92 ? -18.355 -11.666 -24.401 1.00 91.94 92 ASN A CA 1
ATOM 686 C C . ASN A 1 92 ? -16.989 -11.920 -25.046 1.00 91.94 92 ASN A C 1
ATOM 688 O O . ASN A 1 92 ? -16.649 -13.054 -25.367 1.00 91.94 92 ASN A O 1
ATOM 692 N N . LYS A 1 93 ? -16.205 -10.862 -25.260 1.00 94.00 93 LYS A N 1
ATOM 693 C CA . LYS A 1 93 ? -14.864 -11.020 -25.818 1.00 94.00 93 LYS A CA 1
ATOM 694 C C . LYS A 1 93 ? -13.867 -11.333 -24.718 1.00 94.00 93 LYS A C 1
ATOM 696 O O . LYS A 1 93 ? -13.840 -10.644 -23.700 1.00 94.00 93 LYS A O 1
ATOM 701 N N . THR A 1 94 ? -13.012 -12.316 -24.948 1.00 93.31 94 THR A N 1
ATOM 702 C CA . THR A 1 94 ? -11.966 -12.718 -24.013 1.00 93.31 94 THR A CA 1
ATOM 703 C C . THR A 1 94 ? -10.881 -11.655 -23.947 1.00 93.31 94 THR A C 1
ATOM 705 O O . THR A 1 94 ? -10.253 -11.308 -24.949 1.00 93.31 94 THR A O 1
ATOM 708 N N . LEU A 1 95 ? -10.649 -11.127 -22.750 1.00 92.94 95 LEU A N 1
ATOM 709 C CA . LEU A 1 95 ? -9.508 -10.278 -22.454 1.00 92.94 95 LEU A CA 1
ATOM 710 C C . LEU A 1 95 ? -8.226 -11.091 -22.615 1.00 92.94 95 LEU A C 1
ATOM 712 O O . LEU A 1 95 ? -8.113 -12.198 -22.100 1.00 92.94 95 LEU A O 1
ATOM 716 N N . VAL A 1 96 ? -7.235 -10.514 -23.283 1.00 92.75 96 VAL A N 1
ATOM 717 C CA . VAL A 1 96 ? -5.918 -11.119 -23.438 1.00 92.75 96 VAL A CA 1
ATOM 718 C C . VAL A 1 96 ? -4.812 -10.106 -23.217 1.00 92.75 96 VAL A C 1
ATOM 720 O O . VAL A 1 96 ? -4.885 -8.948 -23.646 1.00 92.75 96 VAL A O 1
ATOM 723 N N . VAL A 1 97 ? -3.742 -10.571 -22.580 1.00 91.44 97 VAL A N 1
ATOM 724 C CA . VAL A 1 97 ? -2.481 -9.839 -22.503 1.00 91.44 97 VAL A CA 1
ATOM 725 C C . VAL A 1 97 ? -1.402 -10.579 -23.293 1.00 91.44 97 VAL A C 1
ATOM 727 O O . VAL A 1 97 ? -1.379 -11.806 -23.299 1.00 91.44 97 VAL A O 1
ATOM 730 N N . PRO A 1 98 ? -0.510 -9.872 -23.999 1.00 88.62 98 PRO A N 1
ATOM 731 C CA . PRO A 1 98 ? 0.616 -10.480 -24.694 1.00 88.62 98 PRO A CA 1
ATOM 732 C C . PRO A 1 98 ? 1.439 -11.443 -23.831 1.00 88.62 98 PRO A C 1
ATOM 734 O O . PRO A 1 98 ? 1.894 -11.084 -22.743 1.00 88.62 98 PRO A O 1
ATOM 737 N N . GLY A 1 99 ? 1.680 -12.645 -24.347 1.00 83.44 99 GLY A N 1
ATOM 738 C CA . GLY A 1 99 ? 2.595 -13.609 -23.749 1.00 83.44 99 GLY A CA 1
ATOM 739 C C . GLY A 1 99 ? 4.070 -13.202 -23.914 1.00 83.44 99 GLY A C 1
ATOM 740 O O . GLY A 1 99 ? 4.393 -12.253 -24.634 1.00 83.44 99 GLY A O 1
ATOM 741 N N . PRO A 1 100 ? 5.015 -13.915 -23.282 1.00 74.56 100 PRO A N 1
ATOM 742 C CA . PRO A 1 100 ? 6.436 -13.558 -23.260 1.00 74.56 100 PRO A CA 1
ATOM 743 C C . PRO A 1 100 ? 7.095 -13.548 -24.639 1.00 74.56 100 PRO A C 1
ATOM 745 O O . PRO A 1 100 ? 8.040 -12.791 -24.865 1.00 74.56 100 PRO A O 1
ATOM 748 N N . SER A 1 101 ? 6.607 -14.392 -25.552 1.00 75.00 101 SER A N 1
ATOM 749 C CA . SER A 1 101 ? 7.059 -14.491 -26.942 1.00 75.00 101 SER A CA 1
ATOM 750 C C . SER A 1 101 ? 6.384 -13.489 -27.877 1.00 75.00 101 SER A C 1
ATOM 752 O O . SER A 1 101 ? 6.844 -13.325 -29.007 1.00 75.00 101 SER A O 1
ATOM 754 N N . SER A 1 102 ? 5.326 -12.805 -27.430 1.00 78.75 102 SER A N 1
ATOM 755 C CA . SER A 1 102 ? 4.596 -11.862 -28.268 1.00 78.75 102 SER A CA 1
ATOM 756 C C . SER A 1 102 ? 5.453 -10.640 -28.600 1.00 78.75 102 SER A C 1
ATOM 758 O O . SER A 1 102 ? 6.069 -10.001 -27.740 1.00 78.75 102 SER A O 1
ATOM 760 N N . SER A 1 103 ? 5.446 -10.277 -29.881 1.00 76.06 103 SER A N 1
ATOM 761 C CA . SER A 1 103 ? 5.998 -9.005 -30.360 1.00 76.06 103 SER A CA 1
ATOM 762 C C . SER A 1 103 ? 5.065 -7.819 -30.084 1.00 76.06 103 SER A C 1
ATOM 764 O O . SER A 1 103 ? 5.526 -6.679 -30.009 1.00 76.06 103 SER A O 1
ATOM 766 N N . SER A 1 104 ? 3.769 -8.084 -29.886 1.00 80.00 104 SER A N 1
ATOM 767 C CA . SER A 1 104 ? 2.779 -7.099 -29.451 1.00 80.00 104 SER A CA 1
ATOM 768 C C . SER A 1 104 ? 2.909 -6.822 -27.956 1.00 80.00 104 SER A C 1
ATOM 770 O O . SER A 1 104 ? 3.196 -7.727 -27.175 1.00 80.00 104 SER A O 1
ATOM 772 N N . ARG A 1 105 ? 2.647 -5.576 -27.557 1.00 80.56 105 ARG A N 1
ATOM 773 C CA . ARG A 1 105 ? 2.531 -5.139 -26.153 1.00 80.56 105 ARG A CA 1
ATOM 774 C C . ARG A 1 105 ? 1.149 -4.574 -25.831 1.00 80.56 105 ARG A C 1
ATOM 776 O O . ARG A 1 105 ? 0.924 -4.091 -24.729 1.00 80.56 105 ARG A O 1
ATOM 783 N N . THR A 1 106 ? 0.226 -4.636 -26.785 1.00 83.19 106 THR A N 1
ATOM 784 C CA . THR A 1 106 ? -1.128 -4.102 -26.643 1.00 83.19 106 THR A CA 1
ATOM 785 C C . THR A 1 106 ? -2.030 -5.135 -25.988 1.00 83.19 106 THR A C 1
ATOM 787 O O . THR A 1 106 ? -2.099 -6.275 -26.450 1.00 83.19 106 THR A O 1
ATOM 790 N N . VAL A 1 107 ? -2.749 -4.715 -24.951 1.00 89.88 107 VAL A N 1
ATOM 791 C CA . VAL A 1 107 ? -3.833 -5.495 -24.346 1.00 89.88 107 VAL A CA 1
ATOM 792 C C . VAL A 1 107 ? -5.069 -5.360 -25.219 1.00 89.88 107 VAL A C 1
ATOM 794 O O . VAL A 1 107 ? -5.386 -4.263 -25.682 1.00 89.88 107 VAL A O 1
ATOM 797 N N . ARG A 1 108 ? -5.760 -6.472 -25.468 1.00 91.38 108 ARG A N 1
ATOM 798 C CA . ARG A 1 108 ? -6.930 -6.497 -26.349 1.00 91.38 108 ARG A CA 1
ATOM 799 C C . ARG A 1 108 ? -8.004 -7.425 -25.806 1.00 91.38 108 ARG A C 1
ATOM 801 O O . ARG A 1 108 ? -7.741 -8.244 -24.933 1.00 91.38 108 ARG A O 1
ATOM 808 N N . MET A 1 109 ? -9.199 -7.301 -26.359 1.00 93.44 109 MET A N 1
ATOM 809 C CA . MET A 1 109 ? -10.246 -8.305 -26.272 1.00 93.44 109 MET A CA 1
ATOM 810 C C . MET A 1 109 ? -10.358 -9.010 -27.623 1.00 93.44 109 MET A C 1
ATOM 812 O O . MET A 1 109 ? -10.347 -8.359 -28.669 1.00 93.44 109 MET A O 1
ATOM 816 N N . ILE A 1 110 ? -10.436 -10.336 -27.605 1.00 91.38 110 ILE A N 1
ATOM 817 C CA . ILE A 1 110 ? -10.517 -11.180 -28.798 1.00 91.38 110 ILE A CA 1
ATOM 818 C C . ILE A 1 110 ? -11.780 -12.043 -28.757 1.00 91.38 110 ILE A C 1
ATOM 820 O O . ILE A 1 110 ? -12.324 -12.312 -27.693 1.00 91.38 110 ILE A O 1
ATOM 824 N N . ASN A 1 111 ? -12.254 -12.474 -29.923 1.00 88.12 111 ASN A N 1
ATOM 825 C CA . ASN A 1 111 ? -13.321 -13.474 -29.999 1.00 88.12 111 ASN A CA 1
ATOM 826 C C . ASN A 1 111 ? -12.745 -14.879 -29.769 1.00 88.12 111 ASN A C 1
ATOM 828 O O . ASN A 1 111 ? -11.602 -15.129 -30.148 1.00 88.12 111 ASN A O 1
ATOM 832 N N . ASP A 1 112 ? -13.573 -15.818 -29.311 1.00 71.75 112 ASP A N 1
ATOM 833 C CA . ASP A 1 112 ? -13.215 -17.230 -29.062 1.00 71.75 112 ASP A CA 1
ATOM 834 C C . ASP A 1 112 ? -12.589 -17.959 -30.270 1.00 71.75 112 ASP A C 1
ATOM 836 O O . ASP A 1 112 ? -11.962 -19.005 -30.132 1.00 71.75 112 ASP A O 1
ATOM 840 N N . THR A 1 113 ? -12.765 -17.428 -31.484 1.00 67.75 113 THR A N 1
ATOM 841 C CA . THR A 1 113 ? -12.203 -17.983 -32.725 1.00 67.75 113 THR A CA 1
ATOM 842 C C . THR A 1 113 ? -10.822 -17.430 -33.090 1.00 67.75 113 THR A C 1
ATOM 844 O O . THR A 1 113 ? -10.284 -17.800 -34.135 1.00 67.75 113 THR A O 1
ATOM 847 N N . ALA A 1 114 ? -10.284 -16.482 -32.321 1.00 75.38 114 ALA A N 1
ATOM 848 C CA . ALA A 1 114 ? -8.992 -15.862 -32.590 1.00 75.38 114 ALA A CA 1
ATOM 849 C C . ALA A 1 114 ? -7.831 -16.732 -32.085 1.00 75.38 114 ALA A C 1
ATOM 851 O O . ALA A 1 114 ? -7.959 -17.464 -31.106 1.00 75.38 114 ALA A O 1
ATOM 852 N N . ASP A 1 115 ? -6.683 -16.638 -32.757 1.00 71.56 115 ASP A N 1
ATOM 853 C CA . ASP A 1 115 ? -5.472 -17.328 -32.321 1.00 71.56 115 ASP A CA 1
ATOM 854 C C . ASP A 1 115 ? -4.930 -16.684 -31.036 1.00 71.56 115 ASP A C 1
ATOM 856 O O . ASP A 1 115 ? -4.465 -15.542 -31.040 1.00 71.56 115 ASP A O 1
ATOM 860 N N . ALA A 1 116 ? -5.030 -17.421 -29.931 1.00 70.25 116 ALA A N 1
ATOM 861 C CA . ALA A 1 116 ? -4.586 -16.993 -28.612 1.00 70.25 116 ALA A CA 1
ATOM 862 C C . ALA A 1 116 ? -3.194 -17.538 -28.239 1.00 70.25 116 ALA A C 1
ATOM 864 O O . ALA A 1 116 ? -2.760 -17.339 -27.107 1.00 70.25 116 ALA A O 1
ATOM 865 N N . SER A 1 117 ? -2.475 -18.225 -29.144 1.00 77.50 117 SER A N 1
ATOM 866 C CA . SER A 1 117 ? -1.228 -18.929 -28.789 1.00 77.50 117 SER A CA 1
ATOM 867 C C . SER A 1 117 ? -0.115 -18.014 -28.271 1.00 77.50 117 SER A C 1
ATOM 869 O O . SER A 1 117 ? 0.730 -18.452 -27.494 1.00 77.50 117 SER A O 1
ATOM 871 N N . ASP A 1 118 ? -0.118 -16.751 -28.700 1.00 83.25 118 ASP A N 1
ATOM 872 C CA . ASP A 1 118 ? 0.845 -15.723 -28.289 1.00 83.25 118 ASP A CA 1
ATOM 873 C C . ASP A 1 118 ? 0.353 -14.878 -27.101 1.00 83.25 118 ASP A C 1
ATOM 875 O O . ASP A 1 118 ? 0.976 -13.873 -26.749 1.00 83.25 118 ASP A O 1
ATOM 879 N N . TYR A 1 119 ? -0.758 -15.263 -26.470 1.00 88.50 119 TYR A N 1
ATOM 880 C CA . TYR A 1 119 ? -1.422 -14.493 -25.427 1.00 88.50 119 TYR A CA 1
ATOM 881 C C . TYR A 1 119 ? -1.606 -15.285 -24.130 1.00 88.50 119 TYR A C 1
ATOM 883 O O . TYR A 1 119 ? -1.743 -16.504 -24.114 1.00 88.50 119 TYR A O 1
ATOM 891 N N . ILE A 1 120 ? -1.652 -14.550 -23.025 1.00 89.19 120 ILE A N 1
ATOM 892 C CA . ILE A 1 120 ? -2.127 -15.016 -21.729 1.00 89.19 120 ILE A CA 1
ATOM 893 C C . ILE A 1 120 ? -3.593 -14.583 -21.610 1.00 89.19 120 ILE A C 1
ATOM 895 O O . ILE A 1 120 ? -3.905 -13.391 -21.685 1.00 89.19 120 ILE A O 1
ATOM 899 N N . SER A 1 121 ? -4.481 -15.556 -21.421 1.00 90.25 121 SER A N 1
ATOM 900 C CA . SER A 1 121 ? -5.927 -15.363 -21.223 1.00 90.25 121 SER A CA 1
ATOM 901 C C . SER A 1 121 ? -6.401 -15.740 -19.815 1.00 90.25 121 SER A C 1
ATOM 903 O O . SER A 1 121 ? -7.578 -15.589 -19.500 1.00 90.25 121 SER A O 1
ATOM 905 N N . SER A 1 122 ? -5.491 -16.222 -18.961 1.00 87.38 122 SER A N 1
ATOM 906 C CA . SER A 1 122 ? -5.792 -16.586 -17.578 1.00 87.38 122 SER A CA 1
ATOM 907 C C . SER A 1 122 ? -5.594 -15.381 -16.665 1.00 87.38 122 SER A C 1
ATOM 909 O O . SER A 1 122 ? -4.503 -14.815 -16.598 1.00 87.38 122 SER A O 1
ATOM 911 N N . PHE A 1 123 ? -6.629 -15.026 -15.916 1.00 87.62 123 PHE A N 1
ATOM 912 C CA . PHE A 1 123 ? -6.661 -13.931 -14.962 1.00 87.62 123 PHE A CA 1
ATOM 913 C C . PHE A 1 123 ? -7.268 -14.378 -13.642 1.00 87.62 123 PHE A C 1
ATOM 915 O O . PHE A 1 123 ? -8.060 -15.313 -13.566 1.00 87.62 123 PHE A O 1
ATOM 922 N N . LEU A 1 124 ? -6.914 -13.661 -12.585 1.00 78.38 124 LEU A N 1
ATOM 923 C CA . LEU A 1 124 ? -7.495 -13.852 -11.269 1.00 78.38 124 LEU A CA 1
ATOM 924 C C . LEU A 1 124 ? -7.601 -12.529 -10.526 1.00 78.38 124 LEU A C 1
ATOM 926 O O . LEU A 1 124 ? -6.864 -11.571 -10.782 1.00 78.38 124 LEU A O 1
ATOM 930 N N . LEU A 1 125 ? -8.510 -12.515 -9.557 1.00 67.06 125 LEU A N 1
ATOM 931 C CA . LEU A 1 125 ? -8.613 -11.456 -8.571 1.00 67.06 125 LEU A CA 1
ATOM 932 C C . LEU A 1 125 ? -7.872 -11.869 -7.299 1.00 67.06 125 LEU A 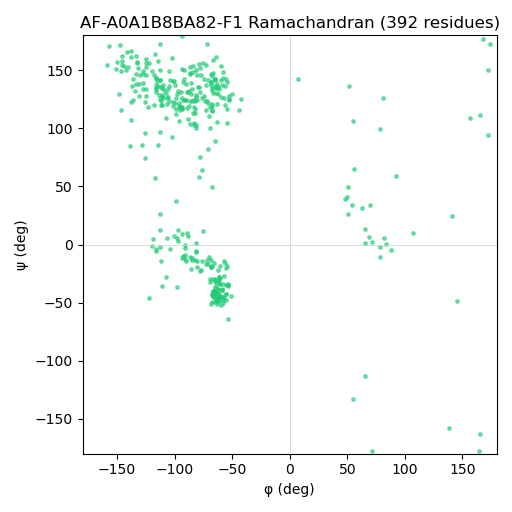C 1
ATOM 934 O O . LEU A 1 125 ? -8.227 -12.846 -6.644 1.00 67.06 125 LEU A O 1
ATOM 938 N N . TYR A 1 126 ? -6.852 -11.100 -6.926 1.00 57.97 126 TYR A N 1
ATOM 939 C CA . TYR A 1 126 ? -6.216 -11.183 -5.616 1.00 57.97 126 TYR A CA 1
ATOM 940 C C . TYR A 1 126 ? -6.726 -10.024 -4.756 1.00 57.97 126 TYR A C 1
ATOM 942 O O . TYR A 1 126 ? -6.223 -8.899 -4.812 1.00 57.97 126 TYR A O 1
ATOM 950 N N . GLY A 1 127 ? -7.794 -10.260 -3.993 1.00 61.97 127 GLY A N 1
ATOM 951 C CA . GLY A 1 127 ? -8.517 -9.187 -3.310 1.00 61.97 127 GLY A CA 1
ATOM 952 C C . GLY A 1 127 ? -9.173 -8.244 -4.322 1.00 61.97 127 GLY A C 1
ATOM 953 O O . GLY A 1 127 ? -10.088 -8.646 -5.024 1.00 61.97 127 GLY A O 1
ATOM 954 N N . ALA A 1 128 ? -8.713 -6.989 -4.398 1.00 58.97 128 ALA A N 1
ATOM 955 C CA . ALA A 1 128 ? -9.170 -6.063 -5.443 1.00 58.97 128 ALA A CA 1
ATOM 956 C C . ALA A 1 128 ? -8.305 -6.115 -6.711 1.00 58.97 128 ALA A C 1
ATOM 958 O O . ALA A 1 128 ? -8.720 -5.573 -7.724 1.00 58.97 128 ALA A O 1
ATOM 959 N N . 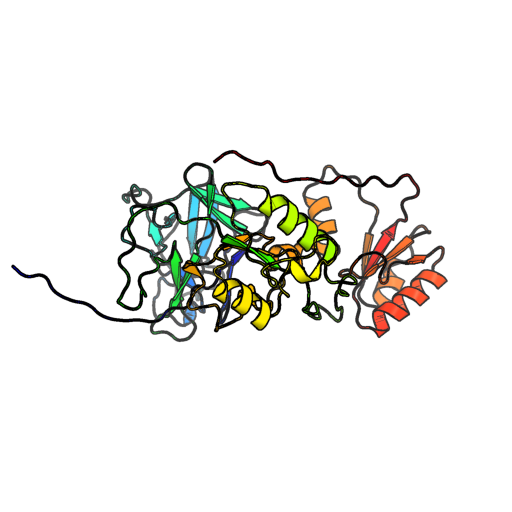PHE A 1 129 ? -7.116 -6.719 -6.669 1.00 59.88 129 PHE A N 1
ATOM 960 C CA . PHE A 1 129 ? -6.156 -6.640 -7.767 1.00 59.88 129 PHE A CA 1
ATOM 961 C C . PHE A 1 129 ? -6.491 -7.632 -8.869 1.00 59.88 129 PHE A C 1
ATOM 963 O O . PHE A 1 129 ? -6.613 -8.822 -8.597 1.00 59.88 129 PHE A O 1
ATOM 970 N N . PHE A 1 130 ? -6.555 -7.154 -10.106 1.00 72.88 130 PHE A N 1
ATOM 971 C CA . PHE A 1 130 ? -6.690 -8.004 -11.284 1.00 72.88 130 PHE A CA 1
ATOM 972 C C . PHE A 1 130 ? -5.315 -8.318 -11.877 1.00 72.88 130 PHE A C 1
ATOM 974 O O . PHE A 1 130 ? -4.565 -7.419 -12.278 1.00 72.88 130 PHE A O 1
ATOM 981 N N . MET A 1 131 ? -4.973 -9.602 -11.885 1.00 76.69 131 MET A N 1
ATOM 982 C CA . MET A 1 131 ? -3.653 -10.107 -12.253 1.00 76.69 131 MET A CA 1
ATOM 983 C C . MET A 1 131 ? -3.777 -11.138 -13.368 1.00 76.69 131 MET A C 1
ATOM 985 O O . MET A 1 131 ? -4.740 -11.902 -13.390 1.00 76.69 131 MET A O 1
ATOM 989 N N . ALA A 1 132 ? -2.795 -11.175 -14.268 1.00 81.62 132 ALA A N 1
ATOM 990 C CA . ALA A 1 132 ? -2.663 -12.270 -15.223 1.00 81.62 132 ALA A CA 1
ATOM 991 C C . ALA A 1 132 ? -1.919 -13.434 -14.561 1.00 81.62 132 ALA A C 1
ATOM 993 O O . ALA A 1 132 ? -1.045 -13.220 -13.717 1.00 81.62 132 ALA A O 1
ATOM 994 N N . GLN A 1 133 ? -2.247 -14.656 -14.955 1.00 78.44 133 GLN A N 1
ATOM 995 C CA . GLN A 1 133 ? -1.598 -15.866 -14.479 1.00 78.44 133 GLN A CA 1
ATOM 996 C C . GLN A 1 133 ? -0.817 -16.521 -15.612 1.00 78.44 133 GLN A C 1
ATOM 998 O O . GLN A 1 133 ? -1.372 -16.848 -16.657 1.00 78.44 133 GLN A O 1
ATOM 1003 N N . GLU A 1 134 ? 0.467 -16.765 -15.377 1.00 78.00 134 GLU A N 1
ATOM 1004 C CA . GLU A 1 134 ? 1.358 -17.408 -16.337 1.00 78.00 134 GLU A CA 1
ATOM 1005 C C . GLU A 1 134 ? 2.221 -18.444 -15.621 1.00 78.00 134 GLU A C 1
ATOM 1007 O O . GLU A 1 134 ? 2.903 -18.117 -14.660 1.00 78.00 134 GLU A O 1
ATOM 1012 N N . ASN A 1 135 ? 2.204 -19.703 -16.073 1.00 74.12 135 ASN A N 1
ATOM 1013 C CA . ASN A 1 135 ? 3.027 -20.787 -15.509 1.00 74.12 135 ASN A CA 1
ATOM 1014 C C . ASN A 1 135 ? 2.935 -20.939 -13.971 1.00 74.12 135 ASN A C 1
ATOM 1016 O O . ASN A 1 135 ? 3.858 -21.439 -13.335 1.00 74.12 135 ASN A O 1
ATOM 1020 N N . GLY A 1 136 ? 1.813 -20.526 -13.370 1.00 65.81 136 GLY A N 1
ATOM 1021 C CA . GLY A 1 136 ? 1.612 -20.528 -11.916 1.00 65.81 136 GLY A CA 1
ATOM 1022 C C . GLY A 1 136 ? 2.086 -19.261 -11.191 1.00 65.81 136 GLY A C 1
ATOM 1023 O O . GLY A 1 136 ? 1.835 -19.133 -9.995 1.00 65.81 136 GLY A O 1
ATOM 1024 N N . GLU A 1 137 ? 2.708 -18.313 -11.890 1.00 64.12 137 GLU A N 1
ATOM 1025 C CA . GLU A 1 137 ? 3.051 -16.987 -11.378 1.00 64.12 137 GLU A CA 1
ATOM 1026 C C . GLU A 1 137 ? 1.890 -16.000 -11.557 1.00 64.12 137 GLU A C 1
ATOM 1028 O O . GLU A 1 137 ? 1.126 -16.073 -12.522 1.00 64.12 137 GLU A O 1
ATOM 1033 N N . MET A 1 138 ? 1.770 -15.055 -10.621 1.00 70.12 138 MET A N 1
ATOM 1034 C CA . MET A 1 138 ? 0.809 -13.952 -10.687 1.00 70.12 138 MET A CA 1
ATOM 1035 C C . MET A 1 138 ? 1.530 -12.684 -11.134 1.00 70.12 138 MET A C 1
ATOM 1037 O O . MET A 1 138 ? 2.446 -12.209 -10.458 1.00 70.12 138 MET A O 1
ATOM 1041 N N . LEU A 1 139 ? 1.112 -12.128 -12.267 1.00 70.12 139 LEU A N 1
ATOM 1042 C CA . LEU A 1 139 ? 1.756 -10.993 -12.913 1.00 70.12 139 LEU A CA 1
ATOM 1043 C C . LEU A 1 139 ? 0.823 -9.780 -12.950 1.00 70.12 139 LEU A C 1
ATOM 1045 O O . LEU A 1 139 ? -0.381 -9.883 -13.185 1.00 70.12 139 LEU A O 1
ATOM 1049 N N . SER A 1 140 ? 1.408 -8.598 -12.772 1.00 72.94 140 SER A N 1
ATOM 1050 C CA . SER A 1 140 ? 0.742 -7.309 -12.964 1.00 72.94 140 SER A CA 1
ATOM 1051 C C . SER A 1 140 ? 1.707 -6.367 -13.677 1.00 72.94 140 SER A C 1
ATOM 1053 O O . SER A 1 140 ? 2.437 -5.610 -13.039 1.00 72.94 140 SER A O 1
ATOM 1055 N N . LEU A 1 141 ? 1.736 -6.449 -15.009 1.00 75.69 141 LEU A N 1
ATOM 1056 C CA . LEU A 1 141 ? 2.671 -5.714 -15.871 1.00 75.69 141 LEU A CA 1
ATOM 1057 C C . LEU A 1 141 ? 1.964 -4.654 -16.730 1.00 75.69 141 LEU A C 1
ATOM 1059 O O . LEU A 1 141 ? 2.432 -4.313 -17.818 1.00 75.69 141 LEU A O 1
ATOM 1063 N N . TRP A 1 142 ? 0.820 -4.167 -16.253 1.00 77.88 142 TRP A N 1
ATOM 1064 C CA . TRP A 1 142 ? 0.009 -3.155 -16.918 1.00 77.88 142 TRP A CA 1
ATOM 1065 C C . TRP A 1 142 ? 0.768 -1.832 -17.052 1.00 77.88 142 TRP A C 1
ATOM 1067 O O . TRP A 1 142 ? 1.362 -1.343 -16.088 1.00 77.88 142 TRP A O 1
ATOM 1077 N N . TYR A 1 143 ? 0.692 -1.218 -18.227 1.00 71.19 143 TYR A N 1
ATOM 1078 C CA . TYR A 1 143 ? 1.125 0.157 -18.454 1.00 71.19 143 TYR A CA 1
ATOM 1079 C C . TYR A 1 143 ? 0.117 0.883 -19.344 1.00 71.19 143 TYR A C 1
ATOM 1081 O O . TYR A 1 143 ? -0.743 0.262 -19.966 1.00 71.19 143 TYR A O 1
ATOM 1089 N N . ARG A 1 144 ? 0.226 2.209 -19.419 1.00 74.62 144 ARG A N 1
ATOM 1090 C CA . ARG A 1 144 ? -0.587 3.032 -20.317 1.00 74.62 144 ARG A CA 1
ATOM 1091 C C . ARG A 1 144 ? 0.266 3.664 -21.405 1.00 74.62 144 ARG A C 1
ATOM 1093 O O . ARG A 1 144 ? 1.416 4.022 -21.153 1.00 74.62 144 ARG A O 1
ATOM 1100 N N . GLN A 1 145 ? -0.315 3.897 -22.570 1.00 79.06 145 GLN A N 1
ATOM 1101 C CA . GLN A 1 145 ? 0.304 4.678 -23.636 1.00 79.06 145 GLN A CA 1
ATOM 1102 C C . GLN A 1 145 ? -0.628 5.820 -24.043 1.00 79.06 145 GLN A C 1
ATOM 1104 O O . GLN A 1 145 ? -1.833 5.634 -24.162 1.00 79.06 145 GLN A O 1
ATOM 1109 N N . ALA A 1 146 ? -0.084 7.031 -24.181 1.00 80.50 146 ALA A N 1
ATOM 1110 C CA . ALA A 1 146 ? -0.867 8.195 -24.593 1.00 80.50 146 ALA A CA 1
ATOM 1111 C C . ALA A 1 146 ? -1.432 8.010 -26.003 1.00 80.50 146 ALA A C 1
ATOM 1113 O O . ALA A 1 146 ? -0.726 7.526 -26.891 1.00 80.50 146 ALA A O 1
ATOM 1114 N N . THR A 1 147 ? -2.687 8.414 -26.181 1.00 83.94 147 THR A N 1
ATOM 1115 C CA . THR A 1 147 ? -3.297 8.590 -27.502 1.00 83.94 147 THR A CA 1
ATOM 1116 C C . THR A 1 147 ? -3.149 10.042 -27.961 1.00 83.94 147 THR A C 1
ATOM 1118 O O . THR A 1 147 ? -2.567 10.879 -27.266 1.00 83.94 147 THR A O 1
ATOM 1121 N N . ASP A 1 148 ? -3.657 10.337 -29.150 1.00 88.44 148 ASP A N 1
ATOM 1122 C CA . ASP A 1 148 ? -3.835 11.687 -29.681 1.00 88.44 148 ASP A CA 1
ATOM 1123 C C . ASP A 1 148 ? -4.970 12.469 -28.993 1.00 88.44 148 ASP A C 1
ATOM 1125 O O . ASP A 1 148 ? -5.038 13.692 -29.124 1.00 88.44 148 ASP A O 1
ATOM 1129 N N . ILE A 1 149 ? -5.817 11.791 -28.214 1.00 85.25 149 ILE A N 1
ATOM 1130 C CA . ILE A 1 149 ? -6.890 12.398 -27.428 1.00 85.25 149 ILE A CA 1
ATOM 1131 C C . ILE A 1 149 ? -6.386 12.646 -26.000 1.00 85.25 149 ILE A C 1
ATOM 1133 O O . ILE A 1 149 ? -6.018 11.725 -25.265 1.00 85.25 149 ILE A O 1
ATOM 1137 N N . GLU A 1 150 ? -6.366 13.914 -25.586 1.00 84.19 150 GLU A N 1
ATOM 1138 C CA . GLU A 1 150 ? -5.922 14.305 -24.247 1.00 84.19 150 GLU A CA 1
ATOM 1139 C C . GLU A 1 150 ? -6.779 13.638 -23.160 1.00 84.19 150 GLU A C 1
ATOM 1141 O O . GLU A 1 150 ? -8.004 13.745 -23.156 1.00 84.19 150 GLU A O 1
ATOM 1146 N N . GLY A 1 151 ? -6.121 12.960 -22.216 1.00 79.88 151 GLY A N 1
ATOM 1147 C CA . GLY A 1 151 ? -6.794 12.230 -21.139 1.00 79.88 151 GLY A CA 1
ATOM 1148 C C . GLY A 1 151 ? -7.262 10.819 -21.515 1.00 79.88 151 GLY A C 1
ATOM 1149 O O . GLY A 1 151 ? -7.791 10.126 -20.646 1.00 79.88 151 GLY A O 1
ATOM 1150 N N . VAL A 1 152 ? -7.022 10.371 -22.755 1.00 88.19 152 VAL A N 1
ATOM 1151 C CA . VAL A 1 152 ? -7.285 9.000 -23.207 1.00 88.19 152 VAL A CA 1
ATOM 1152 C C . VAL A 1 152 ? -5.974 8.257 -23.466 1.00 88.19 152 VAL A C 1
ATOM 1154 O O . VAL A 1 152 ? -5.040 8.765 -24.097 1.00 88.19 152 VAL A O 1
ATOM 1157 N N . TYR A 1 153 ? -5.901 7.023 -22.978 1.00 86.19 153 TYR A N 1
ATOM 1158 C CA . TYR A 1 153 ? -4.716 6.175 -23.054 1.00 86.19 153 TYR A CA 1
ATOM 1159 C C . TYR A 1 153 ? -5.086 4.767 -23.505 1.00 86.19 153 TYR A C 1
ATOM 1161 O O . TYR A 1 153 ? -6.135 4.271 -23.112 1.00 86.19 153 TYR A O 1
ATOM 1169 N N . THR A 1 154 ? -4.218 4.089 -24.250 1.00 89.62 154 THR A N 1
ATOM 1170 C CA . THR A 1 154 ? -4.334 2.643 -24.488 1.00 89.62 154 THR A CA 1
ATOM 1171 C C . THR A 1 154 ? -3.705 1.855 -23.346 1.00 89.62 154 THR A C 1
ATOM 1173 O O . THR A 1 154 ? -2.791 2.339 -22.666 1.00 89.62 154 THR A O 1
ATOM 1176 N N . VAL A 1 155 ? -4.191 0.631 -23.133 1.00 88.44 155 VAL A N 1
ATOM 1177 C CA . VAL A 1 155 ? -3.642 -0.301 -22.141 1.00 88.44 155 VAL A CA 1
ATOM 1178 C C . VAL A 1 155 ? -2.614 -1.224 -22.791 1.00 88.44 155 VAL A C 1
ATOM 1180 O O . VAL A 1 155 ? -2.878 -1.907 -23.783 1.00 88.44 155 VAL A O 1
ATOM 1183 N N . GLY A 1 156 ? -1.426 -1.260 -22.203 1.00 84.12 156 GLY A N 1
ATOM 1184 C CA . GLY A 1 156 ? -0.333 -2.132 -22.597 1.00 84.12 156 GLY A CA 1
ATOM 1185 C C . GLY A 1 156 ? 0.056 -3.124 -21.503 1.00 84.12 156 GLY A C 1
ATOM 1186 O O . GLY A 1 156 ? -0.291 -2.969 -20.331 1.00 84.12 156 GLY A O 1
ATOM 1187 N N . TRP A 1 157 ? 0.799 -4.153 -21.900 1.00 81.94 157 TRP A N 1
ATOM 1188 C CA . TRP A 1 157 ? 1.305 -5.206 -21.028 1.00 81.94 157 TRP A CA 1
ATOM 1189 C C . TRP A 1 157 ? 2.792 -5.448 -21.248 1.00 81.94 157 TRP A C 1
ATOM 1191 O O . TRP A 1 157 ? 3.255 -5.531 -22.389 1.00 81.94 157 TRP A O 1
ATOM 1201 N N . ASN A 1 158 ? 3.521 -5.633 -20.145 1.00 72.00 158 ASN A N 1
ATOM 1202 C CA . ASN A 1 158 ? 4.920 -6.049 -20.149 1.00 72.00 158 ASN A CA 1
ATOM 1203 C C . ASN A 1 158 ? 5.782 -5.093 -20.986 1.00 72.00 158 ASN A C 1
ATOM 1205 O O . ASN A 1 158 ? 6.301 -5.468 -22.033 1.00 72.00 158 ASN A O 1
ATOM 1209 N N . ALA A 1 159 ? 5.899 -3.833 -20.563 1.00 59.09 159 ALA A N 1
ATOM 1210 C CA . ALA A 1 159 ? 6.714 -2.852 -21.272 1.00 59.09 159 ALA A CA 1
ATOM 1211 C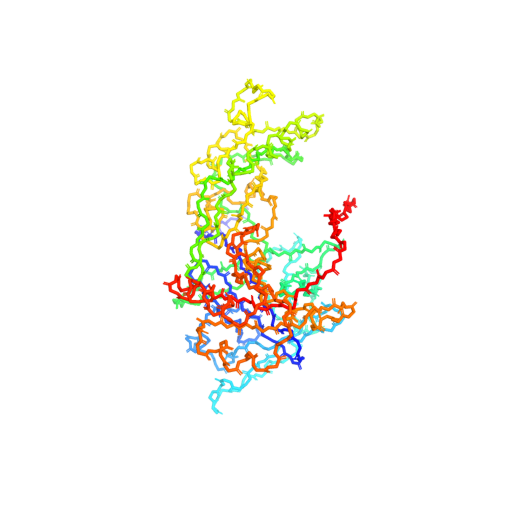 C . ALA A 1 159 ? 8.153 -3.375 -21.463 1.00 59.09 159 ALA A C 1
ATOM 1213 O O . ALA A 1 159 ? 8.881 -3.628 -20.505 1.00 59.09 159 ALA A O 1
ATOM 1214 N N . SER A 1 160 ? 8.580 -3.562 -22.713 1.00 46.22 160 SER A N 1
ATOM 1215 C CA . SER A 1 160 ? 9.981 -3.851 -23.021 1.00 46.22 160 SER A CA 1
ATOM 1216 C C . SER A 1 160 ? 10.836 -2.594 -22.830 1.00 46.22 160 SER A C 1
ATOM 1218 O O . SER A 1 160 ? 10.476 -1.517 -23.299 1.00 46.22 160 SER A O 1
ATOM 1220 N N . ILE A 1 161 ? 12.012 -2.764 -22.215 1.00 39.22 161 ILE A N 1
ATOM 1221 C CA . ILE A 1 161 ? 13.075 -1.761 -21.977 1.00 39.22 161 ILE A CA 1
ATOM 1222 C C . ILE A 1 161 ? 13.746 -1.313 -23.294 1.00 39.22 161 ILE A C 1
ATOM 1224 O O . ILE A 1 161 ? 14.969 -1.365 -23.453 1.00 39.22 161 ILE A O 1
ATOM 1228 N N . SER A 1 162 ? 12.972 -0.938 -24.308 1.00 32.12 162 SER A N 1
ATOM 1229 C CA . SER A 1 162 ? 13.473 -0.497 -25.613 1.00 32.12 162 SER A CA 1
ATOM 1230 C C . SER A 1 162 ? 13.501 1.026 -25.745 1.00 32.12 162 SER A C 1
ATOM 1232 O O . SER A 1 162 ? 13.295 1.567 -26.823 1.00 32.12 162 SER A O 1
ATOM 1234 N N . LEU A 1 163 ? 13.851 1.717 -24.658 1.00 28.83 163 LEU A N 1
ATOM 1235 C CA . LEU A 1 163 ? 14.532 3.013 -24.700 1.00 28.83 163 LEU A CA 1
ATOM 1236 C C . LEU A 1 163 ? 15.906 2.870 -24.033 1.00 28.83 163 LEU A C 1
ATOM 1238 O O . LEU A 1 163 ? 16.245 3.560 -23.077 1.00 28.83 163 LEU A O 1
ATOM 1242 N N . ARG A 1 164 ? 16.734 1.946 -24.537 1.00 30.97 164 ARG A N 1
ATOM 1243 C CA . ARG A 1 164 ? 18.168 1.993 -24.242 1.00 30.97 164 ARG A CA 1
ATOM 1244 C C . ARG A 1 164 ? 18.774 3.146 -25.030 1.00 30.97 164 ARG A C 1
ATOM 1246 O O . ARG A 1 164 ? 18.846 3.091 -26.256 1.00 30.97 164 ARG A O 1
ATOM 1253 N N . CYS A 1 165 ? 19.276 4.147 -24.309 1.00 23.69 165 CYS A N 1
ATOM 1254 C CA . CYS A 1 165 ? 20.389 4.962 -24.778 1.00 23.69 165 CYS A CA 1
ATOM 1255 C C . CYS A 1 165 ? 21.433 4.035 -25.415 1.00 23.69 165 CYS A C 1
ATOM 1257 O O . CYS A 1 165 ? 21.866 3.050 -24.810 1.00 23.69 165 CYS A O 1
ATOM 1259 N N . ALA A 1 166 ? 21.782 4.325 -26.666 1.00 24.86 166 ALA A N 1
ATOM 1260 C CA . ALA A 1 166 ? 22.779 3.585 -27.410 1.00 24.86 166 ALA A CA 1
ATOM 1261 C C . ALA A 1 166 ? 24.080 3.511 -26.600 1.00 24.86 166 ALA A C 1
ATOM 1263 O O . ALA A 1 166 ? 24.632 4.542 -26.218 1.00 24.86 166 ALA A O 1
ATOM 1264 N N . GLY A 1 167 ? 24.574 2.291 -26.372 1.00 26.95 167 GLY A N 1
ATOM 1265 C CA . GLY A 1 167 ? 25.965 2.108 -25.977 1.00 26.95 167 GLY A CA 1
ATOM 1266 C C . GLY A 1 167 ? 26.298 1.056 -24.932 1.00 26.95 167 GLY A C 1
ATOM 1267 O O . GLY A 1 167 ? 27.358 1.193 -24.360 1.00 26.95 167 GLY A O 1
ATOM 1268 N N . PHE A 1 168 ? 25.519 -0.004 -24.695 1.00 25.14 168 PHE A N 1
ATOM 1269 C CA . PHE A 1 168 ? 26.073 -1.205 -24.044 1.00 25.14 168 PHE A CA 1
ATOM 1270 C C . PHE A 1 168 ? 25.397 -2.477 -24.567 1.00 25.14 168 PHE A C 1
ATOM 1272 O O . PHE A 1 168 ? 24.197 -2.685 -24.386 1.00 25.14 168 PHE A O 1
ATOM 1279 N N . ARG A 1 169 ? 26.181 -3.339 -25.230 1.00 23.61 169 ARG A N 1
ATOM 1280 C CA . ARG A 1 169 ? 25.791 -4.720 -25.544 1.00 23.61 169 ARG A CA 1
ATOM 1281 C C . ARG A 1 169 ? 25.704 -5.486 -24.223 1.00 23.61 169 ARG A C 1
ATOM 1283 O O . ARG A 1 169 ? 26.729 -5.665 -23.576 1.00 23.61 169 ARG A O 1
ATOM 1290 N N . PHE A 1 170 ? 24.518 -5.948 -23.837 1.00 29.47 170 PHE A N 1
ATOM 1291 C CA . PHE A 1 170 ? 24.382 -6.895 -22.731 1.00 29.47 170 PHE A CA 1
ATOM 1292 C C . PHE A 1 170 ? 24.329 -8.319 -23.280 1.00 29.47 170 PHE A C 1
ATOM 1294 O O . PHE A 1 170 ? 23.424 -8.688 -24.024 1.00 29.47 170 PHE A O 1
ATOM 1301 N N . SER A 1 171 ? 25.354 -9.087 -22.919 1.00 29.69 171 SER A N 1
ATOM 1302 C CA . SER A 1 171 ? 25.389 -10.542 -23.006 1.00 29.69 171 SER A CA 1
ATOM 1303 C C . SER A 1 171 ? 24.342 -11.135 -22.060 1.00 29.69 171 SER A C 1
ATOM 1305 O O . SER A 1 171 ? 24.154 -10.632 -20.954 1.00 29.69 171 SER A O 1
ATOM 1307 N N . SER A 1 172 ? 23.685 -12.212 -22.487 1.00 32.62 172 SER A N 1
ATOM 1308 C CA . SER A 1 172 ? 22.807 -13.047 -21.663 1.00 32.62 172 SER A CA 1
ATOM 1309 C C . SER A 1 172 ? 23.623 -13.744 -20.563 1.00 32.62 172 SER A C 1
ATOM 1311 O O . SER A 1 172 ? 24.156 -14.834 -20.741 1.00 32.62 172 SER A O 1
ATOM 1313 N N . SER A 1 173 ? 23.765 -13.078 -19.420 1.00 39.22 173 SER A N 1
ATOM 1314 C CA . SER A 1 173 ? 24.142 -13.681 -18.140 1.00 39.22 173 SER A CA 1
ATOM 1315 C C . SER A 1 173 ? 23.096 -13.256 -17.117 1.00 39.22 173 SER A C 1
ATOM 1317 O O . SER A 1 173 ? 22.757 -12.071 -17.087 1.00 39.22 173 SER A O 1
ATOM 1319 N N . LYS A 1 174 ? 22.582 -14.180 -16.289 1.00 46.16 174 LYS A N 1
ATOM 1320 C CA . LYS A 1 174 ? 21.737 -13.842 -15.128 1.00 46.16 174 LYS A CA 1
ATOM 1321 C C . LYS A 1 174 ? 22.374 -12.652 -14.401 1.00 46.16 174 LYS A C 1
ATOM 1323 O O . LYS A 1 174 ? 23.517 -12.750 -13.963 1.00 46.16 174 LYS A O 1
ATOM 1328 N N . SER A 1 175 ? 21.690 -11.512 -14.358 1.00 58.31 175 SER A N 1
ATOM 1329 C CA . SER A 1 175 ? 22.201 -10.316 -13.686 1.00 58.31 175 SER A CA 1
ATOM 1330 C C . SER A 1 175 ? 22.376 -10.617 -12.200 1.00 58.31 175 SER A C 1
ATOM 1332 O O . SER A 1 175 ? 21.437 -11.119 -11.583 1.00 58.31 175 SER A O 1
ATOM 1334 N N . SER A 1 176 ? 23.542 -10.313 -11.628 1.00 78.81 176 SER A N 1
ATOM 1335 C CA . SER A 1 176 ? 23.776 -10.480 -10.192 1.00 78.81 176 SER A CA 1
ATOM 1336 C C . SER A 1 176 ? 22.799 -9.630 -9.370 1.00 78.81 176 SER A C 1
ATOM 1338 O O . SER A 1 176 ? 22.428 -8.515 -9.762 1.00 78.81 176 SER A O 1
ATOM 1340 N N . VAL A 1 177 ? 22.336 -10.189 -8.250 1.00 88.75 177 VAL A N 1
ATOM 1341 C CA . VAL A 1 177 ? 21.345 -9.571 -7.362 1.00 88.75 177 VAL A CA 1
ATOM 1342 C C . VAL A 1 177 ? 22.069 -8.625 -6.403 1.00 88.75 177 VAL A C 1
ATOM 1344 O O . VAL A 1 177 ? 22.836 -9.062 -5.549 1.00 88.75 177 VAL A O 1
ATOM 1347 N N . HIS A 1 178 ? 21.814 -7.326 -6.543 1.00 94.75 178 HIS A N 1
ATOM 1348 C CA . HIS A 1 178 ? 22.356 -6.260 -5.708 1.00 94.75 178 HIS A CA 1
ATOM 1349 C C . HIS A 1 178 ? 21.227 -5.615 -4.896 1.00 94.75 178 HIS A C 1
ATOM 1351 O O . HIS A 1 178 ? 20.499 -4.753 -5.399 1.00 94.75 178 HIS A O 1
ATOM 1357 N N . VAL A 1 179 ? 21.066 -6.043 -3.645 1.00 95.88 179 VAL A N 1
ATOM 1358 C CA . VAL A 1 179 ? 19.972 -5.602 -2.769 1.00 95.88 179 VAL A CA 1
ATOM 1359 C C . VAL A 1 179 ? 20.423 -4.433 -1.907 1.00 95.88 179 VAL A C 1
ATOM 1361 O O . VAL A 1 179 ? 21.442 -4.524 -1.230 1.00 95.88 179 VAL A O 1
ATOM 1364 N N . SER A 1 180 ? 19.635 -3.365 -1.852 1.00 97.62 180 SER A N 1
ATOM 1365 C CA . SER A 1 180 ? 19.713 -2.367 -0.781 1.00 97.62 180 SER A CA 1
ATOM 1366 C C . SER A 1 180 ? 18.449 -2.401 0.065 1.00 97.62 180 SER A C 1
ATOM 1368 O O . SER A 1 180 ? 17.350 -2.506 -0.484 1.00 97.62 180 SER A O 1
ATOM 1370 N N . VAL A 1 181 ? 18.588 -2.242 1.378 1.00 97.38 181 VAL A N 1
ATOM 1371 C CA . VAL A 1 181 ? 17.451 -2.138 2.300 1.00 97.38 181 VAL A CA 1
ATOM 1372 C C . VAL A 1 181 ? 17.150 -0.669 2.581 1.00 97.38 181 VAL A C 1
ATOM 1374 O O . VAL A 1 181 ? 18.059 0.115 2.866 1.00 97.38 181 VAL A O 1
ATOM 1377 N N . LEU A 1 182 ? 15.875 -0.301 2.476 1.00 97.38 182 LEU A N 1
ATOM 1378 C CA . LEU A 1 182 ? 15.363 1.032 2.772 1.00 97.38 182 LEU A CA 1
ATOM 1379 C C . LEU A 1 182 ? 14.705 1.049 4.152 1.00 97.38 182 LEU A C 1
ATOM 1381 O O . LEU A 1 182 ? 13.990 0.108 4.486 1.00 97.38 182 LEU A O 1
ATOM 1385 N N . TYR A 1 183 ? 14.898 2.124 4.911 1.00 96.25 183 TYR A N 1
ATOM 1386 C CA . TYR A 1 183 ? 14.200 2.386 6.171 1.00 96.25 183 TYR A CA 1
ATOM 1387 C C . TYR A 1 183 ? 13.303 3.624 6.048 1.00 96.25 183 TYR A C 1
ATOM 1389 O O . TYR A 1 183 ? 13.537 4.496 5.210 1.00 96.25 183 TYR A O 1
ATOM 1397 N N . GLN A 1 184 ? 12.291 3.723 6.908 1.00 95.44 184 GLN A N 1
ATOM 1398 C CA . GLN A 1 184 ? 11.373 4.855 6.955 1.00 95.44 184 GLN A CA 1
ATOM 1399 C C . GLN A 1 184 ? 12.063 6.124 7.469 1.00 95.44 184 GLN A C 1
ATOM 1401 O O . GLN A 1 184 ? 12.187 6.343 8.674 1.00 95.44 184 GLN A O 1
ATOM 1406 N N . ALA A 1 185 ? 12.454 7.008 6.562 1.00 95.19 185 ALA A N 1
ATOM 1407 C CA . ALA A 1 185 ? 12.872 8.368 6.875 1.00 95.19 185 ALA A CA 1
ATOM 1408 C C . ALA A 1 185 ? 11.720 9.357 6.666 1.00 95.19 185 ALA A C 1
ATOM 1410 O O . ALA A 1 185 ? 11.556 10.290 7.464 1.00 95.19 185 ALA A O 1
ATOM 1411 N N . LEU A 1 186 ? 10.900 9.123 5.639 1.00 92.62 186 LEU A N 1
ATOM 1412 C CA . LEU A 1 186 ? 9.743 9.938 5.299 1.00 92.62 186 LEU A CA 1
ATOM 1413 C C . LEU A 1 186 ? 8.625 9.832 6.338 1.00 92.62 186 LEU A C 1
ATOM 1415 O O . LEU A 1 186 ? 8.368 8.786 6.940 1.00 92.62 186 LEU A O 1
ATOM 1419 N N . ASP A 1 187 ? 7.914 10.940 6.516 1.00 90.38 187 ASP A N 1
ATOM 1420 C CA . ASP A 1 187 ? 6.676 10.937 7.281 1.00 90.38 187 ASP A CA 1
ATOM 1421 C C . ASP A 1 187 ? 5.535 10.412 6.408 1.00 90.38 187 ASP A C 1
ATOM 1423 O O . ASP A 1 187 ? 5.371 10.831 5.261 1.00 90.38 187 ASP A O 1
ATOM 1427 N N . SER A 1 188 ? 4.701 9.538 6.971 1.00 85.19 188 SER A N 1
ATOM 1428 C CA . SER A 1 188 ? 3.492 9.062 6.294 1.00 85.19 188 SER A CA 1
ATOM 1429 C C . SER A 1 188 ? 2.579 10.243 5.926 1.00 85.19 188 SER A C 1
ATOM 1431 O O . SER A 1 188 ? 2.545 11.229 6.677 1.00 85.19 188 SER A O 1
ATOM 1433 N N . PRO A 1 189 ? 1.807 10.168 4.828 1.00 82.25 189 PRO A N 1
ATOM 1434 C CA . PRO A 1 189 ? 0.858 11.212 4.462 1.00 82.25 189 PRO A CA 1
ATOM 1435 C C . PRO A 1 189 ? -0.254 11.363 5.510 1.00 82.25 189 PRO A C 1
ATOM 1437 O O . PRO A 1 189 ? -0.496 10.480 6.338 1.00 82.25 189 PRO A O 1
ATOM 1440 N N . ILE A 1 190 ? -0.936 12.509 5.470 1.00 79.31 190 ILE A N 1
ATOM 1441 C CA . ILE A 1 190 ? -2.180 12.711 6.215 1.00 79.31 190 ILE A CA 1
ATOM 1442 C C . ILE A 1 190 ? -3.308 12.119 5.373 1.00 79.31 190 ILE A C 1
ATOM 1444 O O . ILE A 1 190 ? -3.560 12.594 4.269 1.00 79.31 190 ILE A O 1
ATOM 1448 N N . ILE A 1 191 ? -3.991 11.108 5.902 1.00 69.12 191 ILE A N 1
ATOM 1449 C CA . ILE A 1 191 ? -5.153 10.486 5.264 1.00 69.12 191 ILE A CA 1
ATOM 1450 C C . ILE A 1 191 ? -6.347 10.703 6.189 1.00 69.12 191 ILE A C 1
ATOM 1452 O O . ILE A 1 191 ? -6.325 10.266 7.340 1.00 69.12 191 ILE A O 1
ATOM 1456 N N . ASN A 1 192 ? -7.380 11.391 5.694 1.00 66.75 192 ASN A N 1
ATOM 1457 C CA . ASN A 1 192 ? -8.591 11.729 6.454 1.00 66.75 192 ASN A CA 1
ATOM 1458 C C . ASN A 1 192 ? -8.275 12.388 7.810 1.00 66.75 192 ASN A C 1
ATOM 1460 O O . ASN A 1 192 ? -8.735 11.929 8.850 1.00 66.75 192 ASN A O 1
ATOM 1464 N N . GLY A 1 193 ? -7.410 13.409 7.802 1.00 66.19 193 GLY A N 1
ATOM 1465 C CA . GLY A 1 193 ? -6.995 14.145 9.006 1.00 66.19 193 GLY A CA 1
ATOM 1466 C C . GLY A 1 193 ? -5.953 13.434 9.878 1.00 66.19 193 GLY A C 1
ATOM 1467 O O . GLY A 1 193 ? -5.344 14.064 10.738 1.00 66.19 193 GLY A O 1
ATOM 1468 N N . ILE A 1 194 ? -5.666 12.153 9.626 1.00 69.38 194 ILE A N 1
ATOM 1469 C CA . ILE A 1 194 ? -4.773 11.349 10.464 1.00 69.38 194 ILE A CA 1
ATOM 1470 C C . ILE A 1 194 ? -3.425 11.150 9.779 1.00 69.38 194 ILE A C 1
ATOM 1472 O O . ILE A 1 194 ? -3.343 10.578 8.692 1.00 69.38 194 ILE A O 1
ATOM 1476 N N . ARG A 1 195 ? -2.342 11.543 10.457 1.00 76.94 195 ARG A N 1
ATOM 1477 C CA . ARG A 1 195 ? -0.985 11.120 10.095 1.00 76.94 195 ARG A CA 1
ATOM 1478 C C . ARG A 1 195 ? -0.610 9.871 10.882 1.00 76.94 195 ARG A C 1
ATOM 1480 O O . ARG A 1 195 ? -0.609 9.896 12.111 1.00 76.94 195 ARG A O 1
ATOM 1487 N N . LYS A 1 196 ? -0.220 8.797 10.192 1.00 77.06 196 LYS A N 1
ATOM 1488 C CA . LYS A 1 196 ? 0.367 7.624 10.855 1.00 77.06 196 LYS A CA 1
ATOM 1489 C C . LYS A 1 196 ? 1.757 7.999 11.393 1.00 77.06 196 LYS A C 1
ATOM 1491 O O . LYS A 1 196 ? 2.619 8.362 10.585 1.00 77.06 196 LYS A O 1
ATOM 1496 N N . PRO A 1 197 ? 1.988 7.943 12.719 1.00 77.19 197 PRO A N 1
ATOM 1497 C CA . PRO A 1 197 ? 3.267 8.340 13.289 1.00 77.19 197 PRO A CA 1
ATOM 1498 C C . PRO A 1 197 ? 4.375 7.394 12.821 1.00 77.19 197 PRO A C 1
ATOM 1500 O O . PRO A 1 197 ? 4.171 6.183 12.713 1.00 77.19 197 PRO A O 1
ATOM 1503 N N . LYS A 1 198 ? 5.550 7.962 12.550 1.00 83.88 198 LYS A N 1
ATOM 1504 C CA . LYS A 1 198 ? 6.754 7.213 12.185 1.00 83.88 198 LYS A CA 1
ATOM 1505 C C . LYS A 1 198 ? 7.251 6.406 13.387 1.00 83.88 198 LYS A C 1
ATOM 1507 O O . LYS A 1 198 ? 7.296 6.933 14.502 1.00 83.88 198 LYS A O 1
ATOM 1512 N N . LYS A 1 199 ? 7.649 5.145 13.172 1.00 82.12 199 LYS A N 1
ATOM 1513 C CA . LYS A 1 199 ? 8.322 4.347 14.215 1.00 82.12 199 LYS A CA 1
ATOM 1514 C C . LYS A 1 199 ? 9.609 5.081 14.631 1.00 82.12 199 LYS A C 1
ATOM 1516 O O . LYS A 1 199 ? 10.322 5.561 13.748 1.00 82.12 199 LYS A O 1
ATOM 1521 N N . PRO A 1 200 ? 9.958 5.168 15.928 1.00 86.19 200 PRO A N 1
ATOM 1522 C CA . PRO A 1 200 ? 11.275 5.654 16.335 1.00 86.19 200 PRO A CA 1
ATOM 1523 C C . PRO A 1 200 ? 12.386 4.883 15.609 1.00 86.19 200 PRO A C 1
ATOM 1525 O O . PRO A 1 200 ? 12.361 3.654 15.575 1.00 86.19 200 PRO A O 1
ATOM 1528 N N . GLY A 1 201 ? 13.312 5.601 14.971 1.00 87.25 201 GLY A N 1
ATOM 1529 C CA . GLY A 1 201 ? 14.362 4.996 14.144 1.00 87.25 201 GLY A CA 1
ATOM 1530 C C . GLY A 1 201 ? 13.882 4.405 12.812 1.00 87.25 201 GLY A C 1
ATOM 1531 O O . GLY A 1 201 ? 14.687 3.848 12.088 1.00 87.25 201 GLY A O 1
ATOM 1532 N N . GLY A 1 202 ? 12.599 4.499 12.456 1.00 92.06 202 GLY A N 1
ATOM 1533 C CA . GLY A 1 202 ? 12.140 4.232 11.093 1.00 92.06 202 GLY A CA 1
ATOM 1534 C C . GLY A 1 202 ? 12.362 2.809 10.579 1.00 92.06 202 GLY A C 1
ATOM 1535 O O . GLY A 1 202 ? 12.589 2.641 9.393 1.00 92.06 202 GLY A O 1
ATOM 1536 N N . TYR A 1 203 ? 12.332 1.788 11.439 1.00 92.38 203 TYR A N 1
ATOM 1537 C CA . TYR A 1 203 ? 12.669 0.395 11.075 1.00 92.38 203 TYR A CA 1
ATOM 1538 C C . TYR A 1 203 ? 14.133 0.166 10.670 1.00 92.38 203 TYR A C 1
ATOM 1540 O O . TYR A 1 203 ? 14.468 -0.900 10.151 1.00 92.38 203 TYR A O 1
ATOM 1548 N N . GLN A 1 204 ? 15.014 1.131 10.926 1.00 93.50 204 GLN A N 1
ATOM 1549 C CA . GLN A 1 204 ? 16.440 1.036 10.628 1.00 93.50 204 GLN A CA 1
ATOM 1550 C C . GLN A 1 204 ? 17.112 -0.130 11.371 1.00 93.50 204 GLN A C 1
ATOM 1552 O O . GLN A 1 204 ? 17.958 -0.793 10.782 1.00 93.50 204 GLN A O 1
ATOM 1557 N N . ASP A 1 205 ? 16.654 -0.431 12.591 1.00 89.56 205 ASP A N 1
ATOM 1558 C CA . ASP A 1 205 ? 17.036 -1.600 13.397 1.00 89.56 205 ASP A CA 1
ATOM 1559 C C . ASP A 1 205 ? 16.840 -2.914 12.620 1.00 89.56 205 ASP A C 1
ATOM 1561 O O . ASP A 1 205 ? 17.790 -3.587 12.226 1.00 89.56 205 ASP A O 1
ATOM 1565 N N . SER A 1 206 ? 15.588 -3.222 12.285 1.00 88.81 206 SER A N 1
ATOM 1566 C CA . SER A 1 206 ? 15.228 -4.425 11.528 1.00 88.81 206 SER A CA 1
ATOM 1567 C C . SER A 1 206 ? 15.782 -4.422 10.102 1.00 88.81 206 SER A C 1
ATOM 1569 O O . SER A 1 206 ? 16.077 -5.477 9.545 1.00 88.81 206 SER A O 1
ATOM 1571 N N . GLY A 1 207 ? 15.948 -3.241 9.502 1.00 92.31 207 GLY A N 1
ATOM 1572 C CA . GLY A 1 207 ? 16.568 -3.111 8.192 1.00 92.31 207 GLY A CA 1
ATOM 1573 C C . GLY A 1 207 ? 18.026 -3.560 8.227 1.00 92.31 207 GLY A C 1
ATOM 1574 O O . GLY A 1 207 ? 18.468 -4.272 7.322 1.00 92.31 207 GLY A O 1
ATOM 1575 N N . ALA A 1 208 ? 18.762 -3.178 9.276 1.00 89.50 208 ALA A N 1
ATOM 1576 C CA . ALA A 1 208 ? 20.151 -3.571 9.454 1.00 89.50 208 ALA A CA 1
ATOM 1577 C C . ALA A 1 208 ? 20.277 -5.084 9.649 1.00 89.50 208 ALA A C 1
ATOM 1579 O O . ALA A 1 208 ? 21.144 -5.690 9.022 1.00 89.50 208 ALA A O 1
ATOM 1580 N N . ASP A 1 209 ? 19.366 -5.706 10.404 1.00 84.88 209 ASP A N 1
ATOM 1581 C CA . ASP A 1 209 ? 19.307 -7.166 10.541 1.00 84.88 209 ASP A CA 1
ATOM 1582 C C . ASP A 1 209 ? 19.070 -7.860 9.191 1.00 84.88 209 ASP A C 1
ATOM 1584 O O . ASP A 1 209 ? 19.768 -8.822 8.857 1.00 84.88 209 ASP A O 1
ATOM 1588 N N . ILE A 1 210 ? 18.128 -7.365 8.376 1.00 87.88 210 ILE A N 1
ATOM 1589 C CA . ILE A 1 210 ? 17.876 -7.895 7.023 1.00 87.88 210 ILE A CA 1
ATOM 1590 C C . ILE A 1 210 ? 19.145 -7.778 6.172 1.00 87.88 210 ILE A C 1
ATOM 1592 O O . ILE A 1 210 ? 19.608 -8.769 5.605 1.00 87.88 210 ILE A O 1
ATOM 1596 N N . ALA A 1 211 ? 19.739 -6.585 6.107 1.00 89.06 211 ALA A N 1
ATOM 1597 C CA . ALA A 1 211 ? 20.936 -6.319 5.315 1.00 89.06 211 ALA A CA 1
ATOM 1598 C C . ALA A 1 211 ? 22.144 -7.154 5.780 1.00 89.06 211 ALA A C 1
ATOM 1600 O O . ALA A 1 211 ? 22.907 -7.652 4.952 1.00 89.06 211 ALA A O 1
ATOM 1601 N N . TYR A 1 212 ? 22.308 -7.339 7.092 1.00 84.31 212 TYR A N 1
ATOM 1602 C CA . TYR A 1 212 ? 23.366 -8.158 7.675 1.00 84.31 212 TYR A CA 1
ATOM 1603 C C . TYR A 1 212 ? 23.214 -9.630 7.290 1.00 84.31 212 TYR A C 1
ATOM 1605 O O . TYR A 1 212 ? 24.183 -10.240 6.841 1.00 84.31 212 TYR A O 1
ATOM 1613 N N . ASN A 1 213 ? 22.006 -10.190 7.417 1.00 85.50 213 ASN A N 1
ATOM 1614 C CA . ASN A 1 213 ? 21.744 -11.589 7.073 1.00 85.50 213 ASN A CA 1
ATOM 1615 C C . ASN A 1 213 ? 21.890 -11.843 5.566 1.00 85.50 213 ASN A C 1
ATOM 1617 O O . ASN A 1 213 ? 22.551 -12.802 5.177 1.00 85.50 213 ASN A O 1
ATOM 1621 N N . LEU A 1 214 ? 21.353 -10.958 4.717 1.00 86.25 214 LEU A N 1
ATOM 1622 C CA . LEU A 1 214 ? 21.496 -11.067 3.259 1.00 86.25 214 LEU A CA 1
ATOM 1623 C C . LEU A 1 214 ? 22.961 -11.001 2.809 1.00 86.25 214 LEU A C 1
ATOM 1625 O O . LEU A 1 214 ? 23.327 -11.636 1.827 1.00 86.25 214 LEU A O 1
ATOM 1629 N N . HIS A 1 215 ? 23.813 -10.262 3.526 1.00 85.12 215 HIS A N 1
ATOM 1630 C CA . HIS A 1 215 ? 25.232 -10.150 3.185 1.00 85.12 215 HIS A CA 1
ATOM 1631 C C . HIS A 1 215 ? 26.008 -11.458 3.400 1.00 85.12 215 HIS A C 1
ATOM 1633 O O . HIS A 1 215 ? 27.084 -11.615 2.828 1.00 85.12 215 HIS A O 1
ATOM 1639 N N . GLN A 1 216 ? 25.473 -12.386 4.198 1.00 83.25 216 GLN A N 1
ATOM 1640 C CA . GLN A 1 216 ? 26.057 -13.715 4.400 1.00 83.25 216 GLN A CA 1
ATOM 1641 C C . GLN A 1 216 ? 25.692 -14.702 3.277 1.00 83.25 216 GLN A C 1
ATOM 1643 O O . GLN A 1 216 ? 26.163 -15.836 3.295 1.00 83.25 216 GLN A O 1
ATOM 1648 N N . CYS A 1 217 ? 24.829 -14.319 2.328 1.00 80.88 217 CYS A N 1
ATOM 1649 C CA . CYS A 1 217 ? 24.4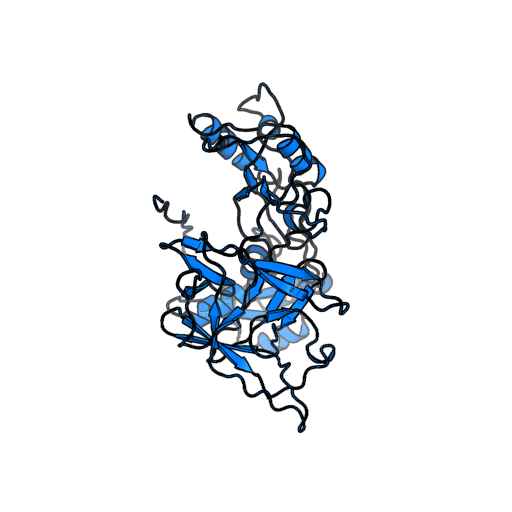32 -15.168 1.207 1.00 80.88 217 CYS A CA 1
ATOM 1650 C C . CYS A 1 217 ? 25.383 -14.990 0.014 1.00 80.88 217 CYS A C 1
ATOM 1652 O O . CYS A 1 217 ? 25.600 -13.869 -0.439 1.00 80.88 217 CYS A O 1
ATOM 1654 N N . ASP A 1 218 ? 25.873 -16.095 -0.556 1.00 79.81 218 ASP A N 1
ATOM 1655 C CA . ASP A 1 218 ? 26.853 -16.064 -1.657 1.00 79.81 218 ASP A CA 1
ATOM 1656 C C . ASP A 1 218 ? 26.303 -15.442 -2.956 1.00 79.81 218 ASP A C 1
ATOM 1658 O O . ASP A 1 218 ? 27.036 -14.790 -3.699 1.00 79.81 218 ASP A O 1
ATOM 1662 N N . ASP A 1 219 ? 25.001 -15.601 -3.215 1.00 84.31 219 ASP A N 1
ATOM 1663 C CA . ASP A 1 219 ? 24.343 -15.141 -4.447 1.00 84.31 219 ASP A CA 1
ATOM 1664 C C . ASP A 1 219 ? 23.762 -13.715 -4.346 1.00 84.31 219 ASP A C 1
ATOM 1666 O O . ASP A 1 219 ? 23.167 -13.213 -5.307 1.00 84.31 219 ASP A O 1
ATOM 1670 N N . ILE A 1 220 ? 23.901 -13.057 -3.187 1.00 86.88 220 ILE A N 1
ATOM 1671 C CA . ILE A 1 220 ? 23.312 -11.740 -2.914 1.00 86.88 220 ILE A CA 1
ATOM 1672 C C . ILE A 1 220 ? 24.403 -10.750 -2.523 1.00 86.88 220 ILE A C 1
ATOM 1674 O O . ILE A 1 220 ? 25.047 -10.856 -1.482 1.00 86.88 220 ILE A O 1
ATOM 1678 N N . GLN A 1 221 ? 24.550 -9.697 -3.319 1.00 93.88 221 GLN A N 1
ATOM 1679 C CA . GLN A 1 221 ? 25.403 -8.577 -2.962 1.00 93.88 221 GLN A CA 1
ATOM 1680 C C . GLN A 1 221 ? 24.578 -7.489 -2.271 1.00 93.88 221 GLN A C 1
ATOM 1682 O O . GLN A 1 221 ? 23.689 -6.889 -2.868 1.00 93.88 221 GLN A O 1
ATOM 1687 N N . VAL A 1 222 ? 24.895 -7.184 -1.014 1.00 94.62 222 VAL A N 1
ATOM 1688 C CA . VAL A 1 222 ? 24.206 -6.112 -0.282 1.00 94.62 222 VAL A CA 1
ATOM 1689 C C . VAL A 1 222 ? 24.888 -4.767 -0.528 1.00 94.62 222 VAL A C 1
ATOM 1691 O O . VAL A 1 222 ? 26.061 -4.569 -0.193 1.00 94.62 222 VAL A O 1
ATOM 1694 N N . VAL A 1 223 ? 24.138 -3.831 -1.104 1.00 97.25 223 VAL A N 1
ATOM 1695 C CA . VAL A 1 223 ? 24.526 -2.434 -1.310 1.00 97.25 223 VAL A CA 1
ATOM 1696 C C . VAL A 1 223 ? 24.212 -1.653 -0.040 1.00 97.25 223 VAL A C 1
ATOM 1698 O O . VAL A 1 223 ? 23.079 -1.648 0.434 1.00 97.25 223 VAL A O 1
ATOM 1701 N N . LYS A 1 224 ? 25.234 -0.997 0.515 1.00 95.00 224 LYS A N 1
ATOM 1702 C CA . LYS A 1 224 ? 25.210 -0.374 1.845 1.00 95.00 224 LYS A CA 1
ATOM 1703 C C . LYS A 1 224 ? 25.646 1.093 1.761 1.00 95.00 224 LYS A C 1
ATOM 1705 O O . LYS A 1 224 ? 26.486 1.415 0.908 1.00 95.00 224 LYS A O 1
ATOM 1710 N N . PRO A 1 225 ? 25.144 1.987 2.635 1.00 95.25 225 PRO A N 1
ATOM 1711 C CA . PRO A 1 225 ? 25.625 3.367 2.701 1.00 95.25 225 PRO A CA 1
ATOM 1712 C C . PRO A 1 225 ? 27.136 3.422 2.952 1.00 95.25 225 PRO A C 1
ATOM 1714 O O . PRO A 1 225 ? 27.870 4.103 2.224 1.00 95.25 225 PRO A O 1
ATOM 1717 N N . ASN A 1 226 ? 27.609 2.623 3.916 1.00 91.62 226 ASN A N 1
ATOM 1718 C CA . ASN A 1 226 ? 29.007 2.534 4.318 1.00 91.62 226 ASN A CA 1
ATOM 1719 C C . ASN A 1 226 ? 29.702 1.308 3.694 1.00 91.62 226 ASN A C 1
ATOM 1721 O O . ASN A 1 226 ? 29.158 0.204 3.663 1.00 91.62 226 ASN A O 1
ATOM 1725 N N . ARG A 1 227 ? 30.937 1.490 3.203 1.00 87.62 227 ARG A N 1
ATOM 1726 C CA . ARG A 1 227 ? 31.746 0.407 2.610 1.00 87.62 227 ARG A CA 1
ATOM 1727 C C . ARG A 1 227 ? 32.208 -0.616 3.650 1.00 87.62 227 ARG A C 1
ATOM 1729 O O . ARG A 1 227 ? 32.309 -1.794 3.323 1.00 87.62 227 ARG A O 1
ATOM 1736 N N . SER A 1 228 ? 32.453 -0.162 4.877 1.00 89.81 228 SER A N 1
ATOM 1737 C CA . SER A 1 228 ? 32.897 -0.987 6.004 1.00 89.81 228 SER A CA 1
ATOM 1738 C C . SER A 1 228 ? 31.932 -0.783 7.172 1.00 89.81 228 SER A C 1
ATOM 1740 O O . SER A 1 228 ? 32.257 -0.041 8.101 1.00 89.81 228 SER A O 1
ATOM 1742 N N . PRO A 1 229 ? 30.719 -1.357 7.093 1.00 90.31 229 PRO A N 1
ATOM 1743 C CA . PRO A 1 229 ? 29.677 -1.113 8.082 1.00 90.31 229 PRO A CA 1
ATOM 1744 C C . PRO A 1 229 ? 30.042 -1.719 9.445 1.00 90.31 229 PRO A C 1
ATOM 1746 O O . PRO A 1 229 ? 30.561 -2.836 9.510 1.00 90.31 229 PRO A O 1
ATOM 1749 N N . ASP A 1 230 ? 29.750 -1.016 10.542 1.00 85.75 230 ASP A N 1
ATOM 1750 C CA . ASP A 1 230 ? 29.805 -1.604 11.886 1.00 85.75 230 ASP A CA 1
ATOM 1751 C C . ASP A 1 230 ? 28.491 -2.370 12.141 1.00 85.75 230 ASP A C 1
ATOM 1753 O O . ASP A 1 230 ? 27.419 -1.767 12.068 1.00 85.75 230 ASP A O 1
ATOM 1757 N N . PRO A 1 231 ? 28.516 -3.678 12.466 1.00 84.94 231 PRO A N 1
ATOM 1758 C CA . PRO A 1 231 ? 27.308 -4.437 12.813 1.00 84.94 231 PRO A CA 1
ATOM 1759 C C . PRO A 1 231 ? 26.505 -3.862 13.990 1.00 84.94 231 PRO A C 1
ATOM 1761 O O . PRO A 1 231 ? 25.372 -4.265 14.203 1.00 84.94 231 PRO A O 1
ATOM 1764 N N . ARG A 1 232 ? 27.080 -2.936 14.771 1.00 86.12 232 ARG A N 1
ATOM 1765 C CA . ARG A 1 232 ? 26.425 -2.271 15.911 1.00 86.12 232 ARG A CA 1
ATOM 1766 C C . ARG A 1 232 ? 25.844 -0.895 15.563 1.00 86.12 232 ARG A C 1
ATOM 1768 O O . ARG A 1 232 ? 25.422 -0.176 16.467 1.00 86.12 232 ARG A O 1
ATOM 1775 N N . LYS A 1 233 ? 25.917 -0.473 14.296 1.00 89.12 233 LYS A N 1
ATOM 1776 C CA . LYS A 1 233 ? 25.428 0.828 13.822 1.00 89.12 233 LYS A CA 1
ATOM 1777 C C . LYS A 1 233 ? 24.456 0.638 12.668 1.00 89.12 233 LYS A C 1
ATOM 1779 O O . LYS A 1 233 ? 24.861 0.592 11.511 1.00 89.12 233 LYS A O 1
ATOM 1784 N N . ASP A 1 234 ? 23.167 0.629 12.973 1.00 89.31 234 ASP A N 1
ATOM 1785 C CA . ASP A 1 234 ? 22.103 0.328 12.008 1.00 89.31 234 ASP A CA 1
ATOM 1786 C C . ASP A 1 234 ? 22.159 1.206 10.738 1.00 89.31 234 ASP A C 1
ATOM 1788 O O . ASP A 1 234 ? 21.912 0.748 9.623 1.00 89.31 234 ASP A O 1
ATOM 1792 N N . GLY A 1 235 ? 22.561 2.476 10.877 1.00 88.88 235 GLY A N 1
ATOM 1793 C CA . GLY A 1 235 ? 22.705 3.423 9.758 1.00 88.88 235 GLY A CA 1
ATOM 1794 C C . GLY A 1 235 ? 23.828 3.140 8.778 1.00 88.88 235 GLY A C 1
ATOM 1795 O O . GLY A 1 235 ? 23.819 3.697 7.685 1.00 88.88 235 GLY A O 1
ATOM 1796 N N . ASP A 1 236 ? 24.761 2.257 9.122 1.00 90.62 236 ASP A N 1
ATOM 1797 C CA . ASP A 1 236 ? 25.779 1.816 8.175 1.00 90.62 236 ASP A CA 1
ATOM 1798 C C . ASP A 1 236 ? 25.222 0.813 7.145 1.00 90.62 236 ASP A C 1
ATOM 1800 O O . ASP A 1 236 ? 25.879 0.567 6.128 1.00 90.62 236 ASP A O 1
ATOM 1804 N N . TRP A 1 237 ? 24.027 0.253 7.385 1.00 93.12 237 TRP A N 1
ATOM 1805 C CA . TRP A 1 237 ? 23.471 -0.871 6.624 1.00 93.12 237 TRP A CA 1
ATOM 1806 C C . TRP A 1 237 ? 22.308 -0.512 5.692 1.00 93.12 237 TRP A C 1
ATOM 1808 O O . TRP A 1 237 ? 22.155 -1.171 4.666 1.00 93.12 237 TRP A O 1
ATOM 1818 N N . CYS A 1 238 ? 21.518 0.523 6.001 1.00 95.50 238 CYS A N 1
ATOM 1819 C CA . CYS A 1 238 ? 20.276 0.836 5.276 1.00 95.50 238 CYS A CA 1
ATOM 1820 C C . CYS A 1 238 ? 20.213 2.282 4.784 1.00 95.50 238 CYS A C 1
ATOM 1822 O O . CYS A 1 238 ? 20.670 3.199 5.466 1.00 95.50 238 CYS A O 1
ATOM 1824 N N . PHE A 1 239 ? 19.578 2.496 3.633 1.00 97.81 239 PHE A N 1
ATOM 1825 C CA . PHE A 1 239 ? 19.336 3.828 3.073 1.00 97.81 239 PHE A CA 1
ATOM 1826 C C . PHE A 1 239 ? 17.982 4.387 3.528 1.00 97.81 239 PHE A C 1
ATOM 1828 O O . PHE A 1 239 ? 17.054 3.611 3.751 1.00 97.81 239 PHE A O 1
ATOM 1835 N N . PRO A 1 240 ? 17.829 5.716 3.652 1.00 97.38 240 PRO A N 1
ATOM 1836 C CA . PRO A 1 240 ? 16.516 6.306 3.875 1.00 97.38 240 PRO A CA 1
ATOM 1837 C C . PRO A 1 240 ? 15.626 6.113 2.640 1.00 97.38 240 PRO A C 1
ATOM 1839 O O . PRO A 1 240 ? 16.104 6.152 1.508 1.00 97.38 240 PRO A O 1
ATOM 1842 N N . ASP A 1 241 ? 14.321 5.972 2.848 1.00 95.69 241 ASP A N 1
ATOM 1843 C CA . ASP A 1 241 ? 13.304 5.898 1.790 1.00 95.69 241 ASP A CA 1
ATOM 1844 C C . ASP A 1 241 ? 12.968 7.253 1.129 1.00 95.69 241 ASP A C 1
ATOM 1846 O O . ASP A 1 241 ? 12.009 7.359 0.361 1.00 95.69 241 ASP A O 1
ATOM 1850 N N . THR A 1 242 ? 13.770 8.292 1.383 1.00 96.38 242 THR A N 1
ATOM 1851 C CA . THR A 1 242 ? 13.701 9.558 0.643 1.00 96.38 242 THR A CA 1
ATOM 1852 C C . THR A 1 242 ? 14.122 9.360 -0.813 1.00 96.38 242 THR A C 1
ATOM 1854 O O . THR A 1 242 ? 14.852 8.424 -1.144 1.00 96.38 242 THR A O 1
ATOM 1857 N N . GLU A 1 243 ? 13.707 10.268 -1.702 1.00 93.81 243 GLU A N 1
ATOM 1858 C CA . GLU A 1 243 ? 14.109 10.218 -3.114 1.00 93.81 243 GLU A CA 1
ATOM 1859 C C . GLU A 1 243 ? 15.642 10.197 -3.261 1.00 93.81 243 GLU A C 1
ATOM 1861 O O . GLU A 1 243 ? 16.187 9.404 -4.029 1.00 93.81 243 GLU A O 1
ATOM 1866 N N . GLU A 1 244 ? 16.349 11.013 -2.475 1.00 97.56 244 GLU A N 1
ATOM 1867 C CA . GLU A 1 244 ? 17.810 11.070 -2.456 1.00 97.56 244 GLU A CA 1
ATOM 1868 C C . GLU A 1 244 ? 18.439 9.757 -1.988 1.00 97.56 244 GLU A C 1
ATOM 1870 O O . GLU A 1 244 ? 19.400 9.302 -2.606 1.00 97.56 244 GLU A O 1
ATOM 1875 N N . GLY A 1 245 ? 17.902 9.139 -0.930 1.00 97.69 245 GLY A N 1
ATOM 1876 C CA . GLY A 1 245 ? 18.419 7.877 -0.397 1.00 97.69 245 GLY A CA 1
ATOM 1877 C C . GLY A 1 245 ? 18.232 6.714 -1.364 1.00 97.69 245 GLY A C 1
ATOM 1878 O O . GLY A 1 245 ? 19.155 5.928 -1.583 1.00 97.69 245 GLY A O 1
ATOM 1879 N N . ILE A 1 246 ? 17.068 6.654 -2.012 1.00 96.62 246 ILE A N 1
ATOM 1880 C CA . ILE A 1 246 ? 16.768 5.666 -3.051 1.00 96.62 246 ILE A CA 1
ATOM 1881 C C . ILE A 1 246 ? 17.721 5.833 -4.241 1.00 96.62 246 ILE A C 1
ATOM 1883 O O . ILE A 1 246 ? 18.324 4.862 -4.702 1.00 96.62 246 ILE A O 1
ATOM 1887 N N . LEU A 1 247 ? 17.901 7.065 -4.725 1.00 95.00 247 LEU A N 1
ATOM 1888 C CA . LEU A 1 247 ? 18.822 7.346 -5.826 1.00 95.00 247 LEU A CA 1
ATOM 1889 C C . LEU A 1 247 ? 20.276 7.048 -5.451 1.00 95.00 247 LEU A C 1
ATOM 1891 O O . LEU A 1 247 ? 21.021 6.541 -6.285 1.00 95.00 247 LEU A O 1
ATOM 1895 N N . GLU A 1 248 ? 20.694 7.318 -4.212 1.00 97.31 248 GLU A N 1
ATOM 1896 C CA . GLU A 1 248 ? 22.032 6.967 -3.730 1.00 97.31 248 GLU A CA 1
ATOM 1897 C C . GLU A 1 248 ? 22.261 5.450 -3.744 1.00 97.31 248 GLU A C 1
ATOM 1899 O O . GLU A 1 248 ? 23.301 4.994 -4.230 1.00 97.31 248 GLU A O 1
ATOM 1904 N N . ALA A 1 249 ? 21.293 4.666 -3.261 1.00 96.94 249 ALA A N 1
ATOM 1905 C CA . ALA A 1 249 ? 21.364 3.208 -3.284 1.00 96.94 249 ALA A CA 1
ATOM 1906 C C . ALA A 1 249 ? 21.537 2.678 -4.717 1.00 96.94 249 ALA A C 1
ATOM 1908 O O . ALA A 1 249 ? 22.415 1.854 -4.989 1.00 96.94 249 ALA A O 1
ATOM 1909 N N . ILE A 1 250 ? 20.759 3.218 -5.658 1.00 94.94 250 ILE A N 1
ATOM 1910 C CA . ILE A 1 250 ? 20.826 2.842 -7.074 1.00 94.94 250 ILE A CA 1
ATOM 1911 C C . ILE A 1 250 ? 22.156 3.275 -7.698 1.00 94.94 250 ILE A C 1
ATOM 1913 O O . ILE A 1 250 ? 22.799 2.481 -8.383 1.00 94.94 250 ILE A O 1
ATOM 1917 N N . HIS A 1 251 ? 22.630 4.493 -7.423 1.00 95.06 251 HIS A N 1
ATOM 1918 C CA . HIS A 1 251 ? 23.939 4.962 -7.892 1.00 95.06 251 HIS A CA 1
ATOM 1919 C C . HIS A 1 251 ? 25.097 4.098 -7.375 1.00 95.06 251 HIS A C 1
ATOM 1921 O O . HIS A 1 251 ? 26.118 3.969 -8.051 1.00 95.06 251 HIS A O 1
ATOM 1927 N N . LYS A 1 252 ? 24.947 3.481 -6.198 1.00 95.56 252 LYS A N 1
ATOM 1928 C CA . LYS A 1 252 ? 25.905 2.510 -5.643 1.00 95.56 252 LYS A CA 1
ATOM 1929 C C . LYS A 1 252 ? 25.748 1.093 -6.212 1.00 95.56 252 LYS A C 1
ATOM 1931 O O . LYS A 1 252 ? 26.520 0.215 -5.831 1.00 95.56 252 LYS A O 1
ATOM 1936 N N . GLY A 1 253 ? 24.811 0.880 -7.135 1.00 94.25 253 GLY A N 1
ATOM 1937 C CA . GLY A 1 253 ? 24.655 -0.355 -7.902 1.00 94.25 253 GLY A CA 1
ATOM 1938 C C . GLY A 1 253 ? 23.465 -1.226 -7.503 1.00 94.25 253 GLY A C 1
ATOM 1939 O O . GLY A 1 253 ? 23.394 -2.361 -7.967 1.00 94.25 253 GLY A O 1
ATOM 1940 N N . ALA A 1 254 ? 22.544 -0.745 -6.660 1.00 95.50 254 ALA A N 1
ATOM 1941 C CA . ALA A 1 254 ? 21.366 -1.528 -6.292 1.00 95.50 254 ALA A CA 1
ATOM 1942 C C . ALA A 1 254 ? 20.430 -1.730 -7.497 1.00 95.50 254 ALA A C 1
ATOM 1944 O O . ALA A 1 254 ? 20.050 -0.772 -8.170 1.00 95.50 254 ALA A O 1
ATOM 1945 N N . ASN A 1 255 ? 20.029 -2.980 -7.736 1.00 90.88 255 ASN A N 1
ATOM 1946 C CA . ASN A 1 255 ? 18.974 -3.352 -8.686 1.00 90.88 255 ASN A CA 1
ATOM 1947 C C . ASN A 1 255 ? 17.764 -4.009 -7.994 1.00 90.88 255 ASN A C 1
ATOM 1949 O O . ASN A 1 255 ? 16.740 -4.216 -8.638 1.00 90.88 255 ASN A O 1
ATOM 1953 N N . TYR A 1 256 ? 17.843 -4.264 -6.685 1.00 93.06 256 TYR A N 1
ATOM 1954 C CA . TYR A 1 256 ? 16.710 -4.613 -5.830 1.00 93.06 256 TYR A CA 1
ATOM 1955 C C . TYR A 1 256 ? 16.643 -3.652 -4.638 1.00 93.06 256 TYR A C 1
ATOM 1957 O O . TYR A 1 256 ? 17.620 -3.477 -3.910 1.00 93.06 256 TYR A O 1
ATOM 1965 N N . LEU A 1 257 ? 15.478 -3.051 -4.416 1.00 94.44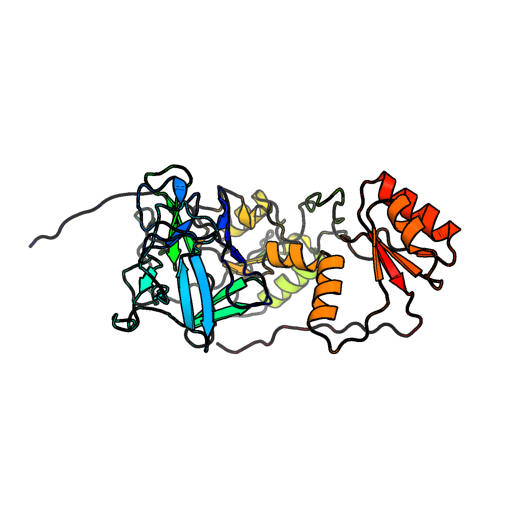 257 LEU A N 1
ATOM 1966 C CA . LEU A 1 257 ? 15.185 -2.189 -3.277 1.00 94.44 257 LEU A CA 1
ATOM 1967 C C . LEU A 1 257 ? 14.248 -2.932 -2.326 1.00 94.44 257 LEU A C 1
ATOM 1969 O O . LEU A 1 257 ? 13.074 -3.117 -2.635 1.00 94.44 257 LEU A O 1
ATOM 1973 N N . TRP A 1 258 ? 14.747 -3.355 -1.168 1.00 94.75 258 TRP A N 1
ATOM 1974 C CA . TRP A 1 258 ? 13.909 -3.908 -0.110 1.00 94.75 258 TRP A CA 1
ATOM 1975 C C . TRP A 1 258 ? 13.304 -2.767 0.702 1.00 94.75 258 TRP A C 1
ATOM 1977 O O . TRP A 1 258 ? 13.972 -2.157 1.534 1.00 94.75 258 TRP A O 1
ATOM 1987 N N . ALA A 1 259 ? 12.032 -2.470 0.458 1.00 92.44 259 ALA A N 1
ATOM 1988 C CA . ALA A 1 259 ? 11.293 -1.405 1.115 1.00 92.44 259 ALA A CA 1
ATOM 1989 C C . ALA A 1 259 ? 10.853 -1.832 2.527 1.00 92.44 259 ALA A C 1
ATOM 1991 O O . ALA A 1 259 ? 9.682 -2.129 2.758 1.00 92.44 259 ALA A O 1
ATOM 1992 N N . ASN A 1 260 ? 11.787 -1.855 3.486 1.00 93.38 260 ASN A N 1
ATOM 1993 C CA . ASN A 1 260 ? 11.482 -2.049 4.908 1.00 93.38 260 ASN A CA 1
ATOM 1994 C C . ASN A 1 260 ? 10.975 -0.735 5.534 1.00 93.38 260 ASN A C 1
ATOM 1996 O O . ASN A 1 260 ? 11.554 -0.166 6.458 1.00 93.38 260 ASN A O 1
ATOM 2000 N N . THR A 1 261 ? 9.895 -0.220 4.956 1.00 90.38 261 THR A N 1
ATOM 2001 C CA . THR A 1 261 ? 9.262 1.050 5.301 1.00 90.38 261 THR A CA 1
ATOM 2002 C C . THR A 1 261 ? 7.750 0.953 5.086 1.00 90.38 261 THR A C 1
ATOM 2004 O O . THR A 1 261 ? 7.238 -0.017 4.524 1.00 90.38 261 THR A O 1
ATOM 2007 N N . ILE A 1 262 ? 7.017 1.972 5.526 1.00 84.81 262 ILE A N 1
ATOM 2008 C CA . ILE A 1 262 ? 5.609 2.153 5.185 1.00 84.81 262 ILE A CA 1
ATOM 2009 C C . ILE A 1 262 ? 5.555 2.846 3.824 1.00 84.81 262 ILE A C 1
ATOM 2011 O O . ILE A 1 262 ? 5.777 4.050 3.725 1.00 84.81 262 ILE A O 1
ATOM 2015 N N . VAL A 1 263 ? 5.238 2.088 2.779 1.00 81.19 263 VAL A N 1
ATOM 2016 C CA . VAL A 1 263 ? 4.966 2.656 1.455 1.00 81.19 263 VAL A CA 1
ATOM 2017 C C . VAL A 1 263 ? 3.538 3.202 1.378 1.00 81.19 263 VAL A C 1
ATOM 2019 O O . VAL A 1 263 ? 2.624 2.654 1.986 1.00 81.19 263 VAL A O 1
ATOM 2022 N N . PHE A 1 264 ? 3.351 4.280 0.619 1.00 79.75 264 PHE A N 1
ATOM 2023 C CA . PHE A 1 264 ? 2.073 4.979 0.428 1.00 79.75 264 PHE A CA 1
ATOM 2024 C C . PHE A 1 264 ? 1.983 5.536 -0.999 1.00 79.75 264 PHE A C 1
ATOM 2026 O O . PHE A 1 264 ? 3.005 5.651 -1.681 1.00 79.75 264 PHE A O 1
ATOM 2033 N N . ALA A 1 265 ? 0.783 5.876 -1.477 1.00 74.88 265 ALA A N 1
ATOM 2034 C CA . ALA A 1 265 ? 0.573 6.278 -2.877 1.00 74.88 265 ALA A CA 1
ATOM 2035 C C . ALA A 1 265 ? 1.486 7.430 -3.354 1.00 74.88 265 ALA A C 1
ATOM 2037 O O . ALA A 1 265 ? 1.955 7.422 -4.488 1.00 74.88 265 ALA A O 1
ATOM 2038 N N . SER A 1 266 ? 1.794 8.394 -2.479 1.00 77.00 266 SER A N 1
ATOM 2039 C CA . SER A 1 266 ? 2.677 9.530 -2.785 1.00 77.00 266 SER A CA 1
ATOM 2040 C C . SER A 1 266 ? 4.170 9.280 -2.516 1.00 77.00 266 SER A C 1
ATOM 2042 O O . SER A 1 266 ? 4.953 10.229 -2.528 1.00 77.00 266 SER A O 1
ATOM 2044 N N . HIS A 1 267 ? 4.579 8.042 -2.226 1.00 83.50 267 HIS A N 1
ATOM 2045 C CA . HIS A 1 267 ? 5.964 7.693 -1.899 1.00 83.50 267 HIS A CA 1
ATOM 2046 C C . HIS A 1 267 ? 6.886 7.873 -3.124 1.00 83.50 267 HIS A C 1
ATOM 2048 O O . HIS A 1 267 ? 6.454 7.559 -4.234 1.00 83.50 267 HIS A O 1
ATOM 2054 N N . PRO A 1 268 ? 8.162 8.296 -2.978 1.00 83.12 268 PRO A N 1
ATOM 2055 C CA . PRO A 1 268 ? 9.059 8.506 -4.122 1.00 83.12 268 PRO A CA 1
ATOM 2056 C C . PRO A 1 268 ? 9.216 7.289 -5.038 1.00 83.12 268 PRO A C 1
ATOM 2058 O O . PRO A 1 268 ? 9.272 7.451 -6.250 1.00 83.12 268 PRO A O 1
ATOM 2061 N N . LEU A 1 269 ? 9.190 6.069 -4.484 1.00 81.88 269 LEU A N 1
ATOM 2062 C CA . LEU A 1 269 ? 9.145 4.809 -5.257 1.00 81.88 269 LEU A CA 1
ATOM 2063 C C . LEU A 1 269 ? 7.965 4.707 -6.245 1.00 81.88 269 LEU A C 1
ATOM 2065 O O . LEU A 1 269 ? 7.969 3.817 -7.086 1.00 81.88 269 LEU A O 1
ATOM 2069 N N . GLN A 1 270 ? 6.939 5.546 -6.108 1.00 77.69 270 GLN A N 1
ATOM 2070 C CA . GLN A 1 270 ? 5.762 5.595 -6.979 1.00 77.69 270 GLN A CA 1
ATOM 2071 C C . GLN A 1 270 ? 5.711 6.869 -7.825 1.00 77.69 270 GLN A C 1
ATOM 2073 O O . GLN A 1 270 ? 5.255 6.829 -8.963 1.00 77.69 270 GLN A O 1
ATOM 2078 N N . THR A 1 271 ? 6.148 8.003 -7.271 1.00 75.19 271 THR A N 1
ATOM 2079 C CA . THR A 1 271 ? 5.898 9.331 -7.855 1.00 75.19 271 THR A CA 1
ATOM 2080 C C . THR A 1 271 ? 7.139 10.035 -8.397 1.00 75.19 271 THR A C 1
ATOM 2082 O O . THR A 1 271 ? 7.001 11.017 -9.128 1.00 75.19 271 THR A O 1
ATOM 2085 N N . SER A 1 272 ? 8.348 9.570 -8.066 1.00 77.50 272 SER A N 1
ATOM 2086 C CA . SER A 1 272 ? 9.584 10.233 -8.484 1.00 77.50 272 SER A CA 1
ATOM 2087 C C . SER A 1 272 ? 9.798 10.134 -9.995 1.00 77.50 272 SER A C 1
ATOM 2089 O O . SER A 1 272 ? 10.083 9.064 -10.537 1.00 77.50 272 SER A O 1
ATOM 2091 N N . THR A 1 273 ? 9.783 11.280 -10.677 1.00 70.88 273 THR A N 1
ATOM 2092 C CA . THR A 1 273 ? 10.140 11.362 -12.104 1.00 70.88 273 THR A CA 1
ATOM 2093 C C . THR A 1 273 ? 11.624 11.081 -12.354 1.00 70.88 273 THR A C 1
ATOM 2095 O O . THR A 1 273 ? 12.015 10.755 -13.474 1.00 70.88 273 THR A O 1
ATOM 2098 N N . ARG A 1 274 ? 12.469 11.170 -11.316 1.00 78.81 274 ARG A N 1
ATOM 2099 C CA . ARG A 1 274 ? 13.904 10.849 -11.377 1.00 78.81 274 ARG A CA 1
ATOM 2100 C C . ARG A 1 274 ? 14.168 9.346 -11.346 1.00 78.81 274 ARG A C 1
ATOM 2102 O O . ARG A 1 274 ? 15.212 8.922 -11.831 1.00 78.81 274 ARG A O 1
ATOM 2109 N N . LEU A 1 275 ? 13.235 8.551 -10.816 1.00 74.00 275 LEU A N 1
ATOM 2110 C CA . LEU A 1 275 ? 13.291 7.087 -10.863 1.00 74.00 275 LEU A CA 1
ATOM 2111 C C . LEU A 1 275 ? 12.705 6.519 -12.165 1.00 74.00 275 LEU A C 1
ATOM 2113 O O . LEU A 1 275 ? 13.068 5.415 -12.562 1.00 74.00 275 LEU A O 1
ATOM 2117 N N . THR A 1 276 ? 11.867 7.274 -12.882 1.00 72.19 276 THR A N 1
ATOM 2118 C CA . THR A 1 276 ? 11.270 6.831 -14.155 1.00 72.19 276 THR A CA 1
ATOM 2119 C C . THR A 1 276 ? 12.294 6.295 -15.171 1.00 72.19 276 THR A C 1
ATOM 2121 O O . THR A 1 276 ? 12.051 5.231 -15.735 1.00 72.19 276 THR A O 1
ATOM 2124 N N . PRO A 1 277 ? 13.467 6.925 -15.405 1.00 70.62 277 PRO A N 1
ATOM 2125 C CA . PRO A 1 277 ? 14.426 6.427 -16.396 1.00 70.62 277 PRO A CA 1
ATOM 2126 C C . PRO A 1 277 ? 15.060 5.067 -16.058 1.00 70.62 277 PRO A C 1
ATOM 2128 O O . PRO A 1 277 ? 15.678 4.455 -16.925 1.00 70.62 277 PRO A O 1
ATOM 2131 N N . ILE A 1 278 ? 14.957 4.612 -14.806 1.00 72.81 278 ILE A N 1
ATOM 2132 C CA . ILE A 1 278 ? 15.634 3.413 -14.285 1.00 72.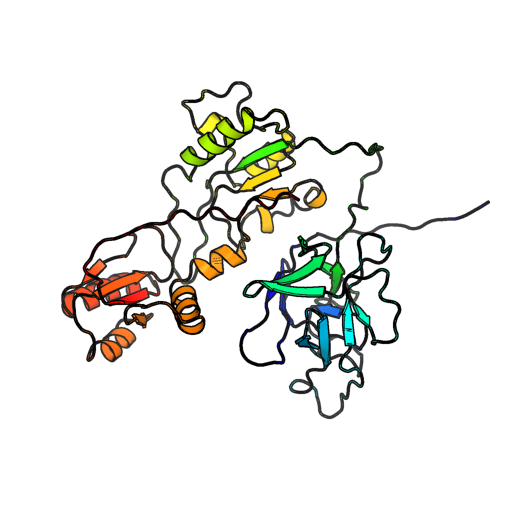81 278 ILE A CA 1
ATOM 2133 C C . ILE A 1 278 ? 14.665 2.343 -13.768 1.00 72.81 278 ILE A C 1
ATOM 2135 O O . ILE A 1 278 ? 15.110 1.278 -13.339 1.00 72.81 278 ILE A O 1
ATOM 2139 N N . GLN A 1 279 ? 13.356 2.600 -13.820 1.00 68.25 279 GLN A N 1
ATOM 2140 C CA . GLN A 1 279 ? 12.311 1.731 -13.270 1.00 68.25 279 GLN A CA 1
ATOM 2141 C C . GLN A 1 279 ? 12.394 0.282 -13.778 1.00 68.25 279 GLN A C 1
ATOM 2143 O O . GLN A 1 279 ? 12.159 -0.652 -13.020 1.00 68.25 279 GLN A O 1
ATOM 2148 N N . ASP A 1 280 ? 12.816 0.073 -15.028 1.00 73.31 280 ASP A N 1
ATOM 2149 C CA . ASP A 1 280 ? 12.882 -1.265 -15.611 1.00 73.31 280 ASP A CA 1
ATOM 2150 C C . ASP A 1 280 ? 14.132 -2.048 -15.183 1.00 73.31 280 ASP A C 1
ATOM 2152 O O . ASP A 1 280 ? 14.176 -3.277 -15.295 1.00 73.31 280 ASP A O 1
ATOM 2156 N N . ALA A 1 281 ? 15.159 -1.347 -14.697 1.00 75.69 281 ALA A N 1
ATOM 2157 C CA . ALA A 1 281 ? 16.412 -1.930 -14.223 1.00 75.69 281 ALA A CA 1
ATOM 2158 C C . ALA A 1 281 ? 16.385 -2.254 -12.723 1.00 75.69 281 ALA A C 1
ATOM 2160 O O . ALA A 1 281 ? 17.268 -2.960 -12.237 1.00 75.69 281 ALA A O 1
ATOM 2161 N N . VAL A 1 282 ? 15.385 -1.747 -12.000 1.00 80.69 282 VAL A N 1
ATOM 2162 C CA . VAL A 1 282 ? 15.258 -1.880 -10.551 1.00 80.69 282 VAL A CA 1
ATOM 2163 C C . VAL A 1 282 ? 13.998 -2.679 -10.218 1.00 80.69 282 VAL A C 1
ATOM 2165 O O . VAL A 1 282 ? 12.982 -2.607 -10.905 1.00 80.69 282 VAL A O 1
ATOM 2168 N N . ARG A 1 283 ? 14.062 -3.505 -9.178 1.00 84.75 283 ARG A N 1
ATOM 2169 C CA . ARG A 1 283 ? 12.916 -4.228 -8.616 1.00 84.75 283 ARG A CA 1
ATOM 2170 C C . ARG A 1 283 ? 12.703 -3.780 -7.181 1.00 84.75 283 ARG A C 1
ATOM 2172 O O . ARG A 1 283 ? 13.666 -3.489 -6.480 1.00 84.75 283 ARG A O 1
ATOM 2179 N N . VAL A 1 284 ? 11.453 -3.731 -6.734 1.00 83.62 284 VAL A N 1
ATOM 2180 C CA . VAL A 1 284 ? 11.111 -3.384 -5.349 1.00 83.62 284 VAL A CA 1
ATOM 2181 C C . VAL A 1 284 ? 10.572 -4.627 -4.654 1.00 83.62 284 VAL A C 1
ATOM 2183 O O . VAL A 1 284 ? 9.645 -5.260 -5.149 1.00 83.62 284 VAL A O 1
ATOM 2186 N N . ILE A 1 285 ? 11.161 -4.972 -3.512 1.00 84.38 285 ILE A N 1
ATOM 2187 C CA . ILE A 1 285 ? 10.680 -6.012 -2.602 1.00 84.38 285 ILE A CA 1
ATOM 2188 C C . ILE A 1 285 ? 9.922 -5.299 -1.487 1.00 84.38 285 ILE A C 1
ATOM 2190 O O . ILE A 1 285 ? 10.503 -4.503 -0.750 1.00 84.38 285 ILE A O 1
ATOM 2194 N N . GLY A 1 286 ? 8.626 -5.559 -1.367 1.00 79.62 286 GLY A N 1
ATOM 2195 C CA . GLY A 1 286 ? 7.779 -4.917 -0.371 1.00 79.62 286 GLY A CA 1
ATOM 2196 C C . GLY A 1 286 ? 6.300 -5.087 -0.687 1.00 79.62 286 GLY A C 1
ATOM 2197 O O . GLY A 1 286 ? 5.924 -5.745 -1.655 1.00 79.62 286 GLY A O 1
ATOM 2198 N N . GLN A 1 287 ? 5.458 -4.488 0.148 1.00 72.19 287 GLN A N 1
ATOM 2199 C CA . GLN A 1 287 ? 4.016 -4.451 -0.083 1.00 72.19 287 GLN A CA 1
ATOM 2200 C C . GLN A 1 287 ? 3.670 -3.385 -1.129 1.00 72.19 287 GLN A C 1
ATOM 2202 O O . GLN A 1 287 ? 4.368 -2.383 -1.254 1.00 72.19 287 GLN A O 1
ATOM 2207 N N . GLY A 1 288 ? 2.579 -3.576 -1.871 1.00 74.56 288 GLY A N 1
ATOM 2208 C CA . GLY A 1 288 ? 2.060 -2.536 -2.759 1.00 74.56 288 GLY A CA 1
ATOM 2209 C C . GLY A 1 288 ? 1.511 -1.352 -1.945 1.00 74.56 288 GLY A C 1
ATOM 2210 O O . GLY A 1 288 ? 0.756 -1.592 -1.004 1.00 74.56 288 GLY A O 1
ATOM 2211 N N . PRO A 1 289 ? 1.806 -0.085 -2.286 1.00 72.56 289 PRO A N 1
ATOM 2212 C CA . PRO A 1 289 ? 1.342 1.071 -1.511 1.00 72.56 289 PRO A CA 1
ATOM 2213 C C . PRO A 1 289 ? -0.176 1.119 -1.315 1.00 72.56 289 PRO A C 1
ATOM 2215 O O . PRO A 1 289 ? -0.648 1.336 -0.206 1.00 72.56 289 PRO A O 1
ATOM 2218 N N . LEU A 1 290 ? -0.947 0.814 -2.364 1.00 69.44 290 LEU A N 1
ATOM 2219 C CA . LEU A 1 290 ? -2.408 0.766 -2.271 1.00 69.44 290 LEU A CA 1
ATOM 2220 C C . LEU A 1 290 ? -2.912 -0.408 -1.421 1.00 69.44 290 LEU A C 1
ATOM 2222 O O . LEU A 1 290 ? -3.959 -0.299 -0.791 1.00 69.44 290 LEU A O 1
ATOM 2226 N N . VAL A 1 291 ? -2.170 -1.524 -1.380 1.00 73.50 291 VAL A N 1
ATOM 2227 C CA . VAL A 1 291 ? -2.461 -2.652 -0.477 1.00 73.50 291 VAL A CA 1
ATOM 2228 C C . VAL A 1 291 ? -2.323 -2.165 0.961 1.00 73.50 291 VAL A C 1
ATOM 2230 O O . VAL A 1 291 ? -3.246 -2.319 1.756 1.00 73.50 291 VAL A O 1
ATOM 2233 N N . VAL A 1 292 ? -1.192 -1.530 1.278 1.00 76.50 292 VAL A N 1
ATOM 2234 C CA . VAL A 1 292 ? -0.916 -0.991 2.614 1.00 76.50 292 VAL A CA 1
ATOM 2235 C C . VAL A 1 292 ? -1.994 0.009 3.013 1.00 76.50 292 VAL A C 1
ATOM 2237 O O . VAL A 1 292 ? -2.611 -0.166 4.059 1.00 76.50 292 VAL A O 1
ATOM 2240 N N . ASP A 1 293 ? -2.296 0.984 2.153 1.00 75.19 293 ASP A N 1
ATOM 2241 C CA . ASP A 1 293 ? -3.309 2.005 2.428 1.00 75.19 293 ASP A CA 1
ATOM 2242 C C . ASP A 1 293 ? -4.695 1.389 2.678 1.00 75.19 293 ASP A C 1
ATOM 2244 O O . ASP A 1 293 ? -5.413 1.840 3.575 1.00 75.19 293 ASP A O 1
ATOM 2248 N N . LYS A 1 294 ? -5.066 0.346 1.921 1.00 80.44 294 LYS A N 1
ATOM 2249 C CA . LYS A 1 294 ? -6.345 -0.363 2.055 1.00 80.44 294 LYS A CA 1
ATOM 2250 C C . LYS A 1 294 ? -6.443 -1.134 3.373 1.00 80.44 294 LYS A C 1
ATOM 2252 O O . LYS A 1 294 ? -7.434 -0.997 4.083 1.00 80.44 294 LYS A O 1
ATOM 2257 N N . TYR A 1 295 ? -5.428 -1.931 3.712 1.00 84.31 295 TYR A N 1
ATOM 2258 C CA . TYR A 1 295 ? -5.444 -2.783 4.910 1.00 84.31 295 TYR A CA 1
ATOM 2259 C C . TYR A 1 295 ? -5.051 -2.040 6.202 1.00 84.31 295 TYR A C 1
ATOM 2261 O O . TYR A 1 295 ? -5.332 -2.531 7.293 1.00 84.31 295 TYR A O 1
ATOM 2269 N N . ASP A 1 296 ? -4.480 -0.834 6.118 1.00 82.69 296 ASP A N 1
ATOM 2270 C CA . ASP A 1 296 ? -4.318 0.068 7.272 1.00 82.69 296 ASP A CA 1
ATOM 2271 C C . ASP A 1 296 ? -5.659 0.670 7.750 1.00 82.69 296 ASP A C 1
ATOM 2273 O O . ASP A 1 296 ? -5.748 1.206 8.862 1.00 82.69 296 ASP A O 1
ATOM 2277 N N . ASP A 1 297 ? -6.710 0.607 6.924 1.00 85.00 297 ASP A N 1
ATOM 2278 C CA . ASP A 1 297 ? -8.052 1.060 7.275 1.00 85.00 297 ASP A CA 1
ATOM 2279 C C . ASP A 1 297 ? -8.789 -0.007 8.100 1.00 85.00 297 ASP A C 1
ATOM 2281 O O . ASP A 1 297 ? -9.295 -1.005 7.583 1.00 85.00 297 ASP A O 1
ATOM 2285 N N . LYS A 1 298 ? -8.879 0.212 9.418 1.00 87.88 298 LYS A N 1
ATOM 2286 C CA . LYS A 1 298 ? -9.535 -0.742 10.327 1.00 87.88 298 LYS A CA 1
ATOM 2287 C C . LYS A 1 298 ? -11.010 -0.968 10.017 1.00 87.88 298 LYS A C 1
ATOM 2289 O O . LYS A 1 298 ? -11.509 -2.043 10.342 1.00 87.88 298 LYS A O 1
ATOM 2294 N N . LYS A 1 299 ? -11.707 0.010 9.426 1.00 87.94 299 LYS A N 1
ATOM 2295 C CA . LYS A 1 299 ? -13.100 -0.181 9.017 1.00 87.94 299 LYS A CA 1
ATOM 2296 C C . LYS A 1 299 ? -13.145 -1.181 7.871 1.00 87.94 299 LYS A C 1
ATOM 2298 O O . LYS A 1 299 ? -13.852 -2.177 7.977 1.00 87.94 299 LYS A O 1
ATOM 2303 N N . PHE A 1 300 ? -12.334 -0.953 6.836 1.00 88.44 300 PHE A N 1
ATOM 2304 C CA . PHE A 1 300 ? -12.230 -1.873 5.705 1.00 88.44 300 PHE A CA 1
ATOM 2305 C C . PHE A 1 300 ? -11.874 -3.294 6.160 1.00 88.44 300 PHE A C 1
ATOM 2307 O O . PHE A 1 300 ? -12.543 -4.243 5.764 1.00 88.44 300 PHE A O 1
ATOM 2314 N N . VAL A 1 301 ? -10.864 -3.452 7.024 1.00 89.75 301 VAL A N 1
ATOM 2315 C CA . VAL A 1 30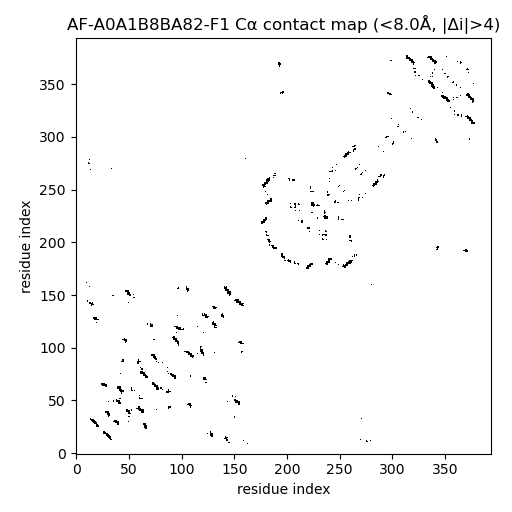1 ? -10.456 -4.778 7.524 1.00 89.75 301 VAL A CA 1
ATOM 2316 C C . VAL A 1 301 ? -11.570 -5.450 8.327 1.00 89.75 301 VAL A C 1
ATOM 2318 O O . VAL A 1 301 ? -11.798 -6.645 8.157 1.00 89.75 301 VAL A O 1
ATOM 2321 N N . ASN A 1 302 ? -12.281 -4.707 9.182 1.00 91.06 302 ASN A N 1
ATOM 2322 C CA . ASN A 1 302 ? -13.398 -5.256 9.951 1.00 91.06 302 ASN A CA 1
ATOM 2323 C C . ASN A 1 302 ? -14.531 -5.732 9.030 1.00 91.06 302 ASN A C 1
ATOM 2325 O O . ASN A 1 302 ? -14.975 -6.872 9.160 1.00 91.06 302 ASN A O 1
ATOM 2329 N N . ASP A 1 303 ? -14.937 -4.897 8.070 1.00 89.69 303 ASP A N 1
ATOM 2330 C CA . ASP A 1 303 ? -15.985 -5.220 7.096 1.00 89.69 303 ASP A CA 1
ATOM 2331 C C . ASP A 1 303 ? -15.584 -6.427 6.233 1.00 89.69 303 ASP A C 1
ATOM 2333 O O . ASP A 1 303 ? -16.377 -7.347 6.043 1.00 89.69 303 ASP A O 1
ATOM 2337 N N . TYR A 1 304 ? -14.327 -6.471 5.781 1.00 91.12 304 TYR A N 1
ATOM 2338 C CA . TYR A 1 304 ? -13.777 -7.582 5.006 1.00 91.12 304 TYR A CA 1
ATOM 2339 C C . TYR A 1 304 ? -13.796 -8.899 5.790 1.00 91.12 304 TYR A C 1
ATOM 2341 O O . TYR A 1 304 ? -14.286 -9.905 5.284 1.00 91.12 304 TYR A O 1
ATOM 2349 N N . LEU A 1 305 ? -13.318 -8.910 7.040 1.00 91.25 305 LEU A N 1
ATOM 2350 C CA . LEU A 1 305 ? -13.327 -10.122 7.870 1.00 91.25 305 LEU A CA 1
ATOM 2351 C C . LEU A 1 305 ? -14.754 -10.598 8.183 1.00 91.25 305 LEU A C 1
ATOM 2353 O O . LEU A 1 305 ? -14.989 -11.803 8.268 1.00 91.25 305 LEU A O 1
ATOM 2357 N N . ARG A 1 306 ? -15.716 -9.674 8.326 1.00 90.50 306 ARG A N 1
ATOM 2358 C CA . ARG A 1 306 ? -17.139 -10.024 8.470 1.00 90.50 306 ARG A CA 1
ATOM 2359 C C . ARG A 1 306 ? -17.708 -10.648 7.202 1.00 90.50 306 ARG A C 1
ATOM 2361 O O . ARG A 1 306 ? -18.437 -11.627 7.314 1.00 90.50 306 ARG A O 1
ATOM 2368 N N . ALA A 1 307 ? -17.373 -10.098 6.035 1.00 90.81 307 ALA A N 1
ATOM 2369 C CA . ALA A 1 307 ? -17.833 -10.600 4.743 1.00 90.81 307 ALA A CA 1
ATOM 2370 C C . ALA A 1 307 ? -17.260 -11.989 4.422 1.00 90.81 307 ALA A C 1
ATOM 2372 O O . ALA A 1 307 ? -18.005 -12.880 4.027 1.00 90.81 307 ALA A O 1
ATOM 2373 N N . VAL A 1 308 ? -15.958 -12.200 4.664 1.00 92.00 308 VAL A N 1
ATOM 2374 C CA . VAL A 1 308 ? -15.303 -13.513 4.501 1.00 92.00 308 VAL A CA 1
ATOM 2375 C C . VAL A 1 308 ? -15.919 -14.566 5.431 1.00 92.00 308 VAL A C 1
ATOM 2377 O O . VAL A 1 308 ? -16.022 -15.736 5.063 1.00 92.00 308 VAL A O 1
ATOM 2380 N N . GLY A 1 309 ? -16.354 -14.162 6.627 1.00 90.00 309 GLY A N 1
ATOM 2381 C CA . GLY A 1 309 ? -16.928 -15.066 7.619 1.00 90.00 309 GLY A CA 1
ATOM 2382 C C . GLY A 1 309 ? -15.886 -15.987 8.265 1.00 90.00 309 GLY A C 1
ATOM 2383 O O . GLY A 1 309 ? -14.685 -15.877 8.036 1.00 90.00 309 GLY A O 1
ATOM 2384 N N . GLY A 1 310 ? -16.338 -16.880 9.151 1.00 92.06 310 GLY A N 1
ATOM 2385 C CA . GLY A 1 310 ? -15.462 -17.840 9.845 1.00 92.06 310 GLY A CA 1
ATOM 2386 C C . GLY A 1 310 ? -14.653 -17.274 11.022 1.00 92.06 310 GLY A C 1
ATOM 2387 O O . GLY A 1 310 ? -13.974 -18.037 11.707 1.00 92.06 310 GLY A O 1
ATOM 2388 N N . PHE A 1 311 ? -14.763 -15.973 11.306 1.00 90.69 311 PHE A N 1
ATOM 2389 C CA . PHE A 1 311 ? -14.128 -15.316 12.451 1.00 90.69 311 PHE A CA 1
ATOM 2390 C C . PHE A 1 311 ? -15.166 -14.791 13.444 1.00 90.69 311 PHE A C 1
ATOM 2392 O O . PHE A 1 311 ? -16.142 -14.142 13.063 1.00 90.69 311 PHE A O 1
ATOM 2399 N N . THR A 1 312 ? -14.922 -15.002 14.737 1.00 90.62 312 THR A N 1
ATOM 2400 C CA . THR A 1 312 ? -15.672 -14.328 15.803 1.00 90.62 312 THR A CA 1
ATOM 2401 C C . THR A 1 312 ? -15.078 -12.938 16.011 1.00 90.62 312 THR A C 1
ATOM 2403 O O . THR A 1 312 ? -13.940 -12.811 16.456 1.00 90.62 312 THR A O 1
ATOM 2406 N N . LEU A 1 313 ? -15.840 -11.895 15.681 1.00 91.50 313 LEU A N 1
ATOM 2407 C CA . LEU A 1 313 ? -15.405 -10.498 15.776 1.00 91.50 313 LEU A CA 1
ATOM 2408 C C . LEU A 1 313 ? -16.247 -9.743 16.816 1.00 91.50 313 LEU A C 1
ATOM 2410 O O . LEU A 1 313 ? -17.467 -9.941 16.835 1.00 91.50 313 LEU A O 1
ATOM 2414 N N . PRO A 1 314 ? -15.647 -8.849 17.630 1.00 91.56 314 PRO A N 1
ATOM 2415 C CA . PRO A 1 314 ? -16.392 -8.032 18.592 1.00 91.56 314 PRO A CA 1
ATOM 2416 C C . PRO A 1 314 ? -17.428 -7.168 17.871 1.00 91.56 314 PRO A C 1
ATOM 2418 O O . PRO A 1 314 ? -17.229 -6.817 16.705 1.00 91.56 314 PRO A O 1
ATOM 2421 N N . ARG A 1 315 ? -18.525 -6.784 18.529 1.00 89.94 315 ARG A N 1
ATOM 2422 C CA . ARG A 1 315 ? -19.434 -5.769 17.974 1.00 89.94 315 ARG A CA 1
ATOM 2423 C C . ARG A 1 315 ? -18.680 -4.449 17.838 1.00 89.94 315 ARG A C 1
ATOM 2425 O O . ARG A 1 315 ? -17.938 -4.046 18.732 1.00 89.94 315 ARG A O 1
ATOM 2432 N N . THR A 1 316 ? -18.866 -3.787 16.702 1.00 91.06 316 THR A N 1
ATOM 2433 C CA . THR A 1 316 ? -18.159 -2.552 16.362 1.00 91.06 316 THR A CA 1
ATOM 2434 C C . THR A 1 316 ? -19.077 -1.582 15.639 1.00 91.06 316 THR A C 1
ATOM 2436 O O . THR A 1 316 ? -19.937 -2.009 14.872 1.00 91.06 316 THR A O 1
ATOM 2439 N N . PHE A 1 317 ? -18.830 -0.287 15.791 1.00 88.25 317 PHE A N 1
ATOM 2440 C CA . PHE A 1 317 ? -19.378 0.742 14.909 1.00 88.25 317 PHE A CA 1
ATOM 2441 C C . PHE A 1 317 ? -18.326 1.819 14.649 1.00 88.25 317 PHE A C 1
ATOM 2443 O O . PHE A 1 317 ? -17.417 2.049 15.451 1.00 88.25 317 PHE A O 1
ATOM 2450 N N . THR A 1 318 ? -18.442 2.474 13.501 1.00 86.69 318 THR A N 1
ATOM 2451 C CA . THR A 1 318 ? -17.583 3.596 13.121 1.00 86.69 318 THR A CA 1
ATOM 2452 C C . THR A 1 318 ? -18.329 4.900 13.280 1.00 86.69 318 THR A C 1
ATOM 2454 O O . THR A 1 31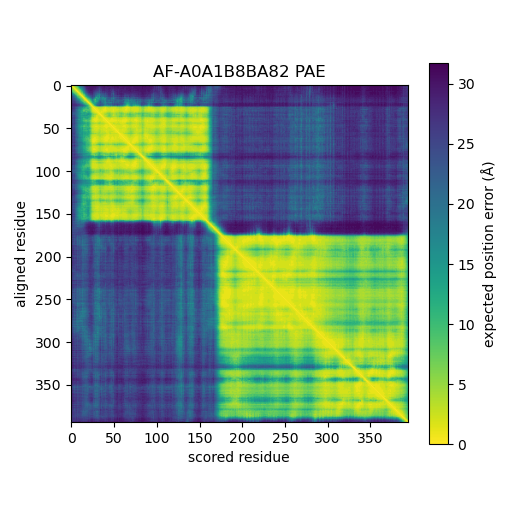8 ? -19.509 4.973 12.941 1.00 86.69 318 THR A O 1
ATOM 2457 N N . ALA A 1 319 ? -17.629 5.927 13.741 1.00 81.31 319 ALA A N 1
ATOM 2458 C CA . ALA A 1 319 ? -18.164 7.272 13.811 1.00 81.31 319 ALA A CA 1
ATOM 2459 C C . ALA A 1 319 ? -17.065 8.291 13.499 1.00 81.31 319 ALA A C 1
ATOM 2461 O O . ALA A 1 319 ? -15.868 8.043 13.672 1.00 81.31 319 ALA A O 1
ATOM 2462 N N . SER A 1 320 ? -17.500 9.444 13.010 1.00 77.62 320 SER A N 1
ATOM 2463 C CA . SER A 1 320 ? -16.646 10.591 12.699 1.00 77.62 320 SER A CA 1
ATOM 2464 C C . SER A 1 320 ? -16.955 11.812 13.567 1.00 77.62 320 SER A C 1
ATOM 2466 O O . SER A 1 320 ? -16.260 12.822 13.486 1.00 77.62 320 SER A O 1
ATOM 2468 N N . SER A 1 321 ? -17.985 11.726 14.414 1.00 77.00 321 SER A N 1
ATOM 2469 C CA . SER A 1 321 ? -18.434 12.829 15.258 1.00 77.00 321 SER A CA 1
ATOM 2470 C C . SER A 1 321 ? -19.057 12.354 16.573 1.00 77.00 321 SER A C 1
ATOM 2472 O O . SER A 1 321 ? -19.593 11.248 16.683 1.00 77.00 321 SER A O 1
ATOM 2474 N N . LEU A 1 322 ? -19.059 13.235 17.578 1.00 81.62 322 LEU A N 1
ATOM 2475 C CA . LEU A 1 322 ? -19.726 13.004 18.864 1.00 81.62 322 LEU A CA 1
ATOM 2476 C C . LEU A 1 322 ? -21.236 12.733 18.705 1.00 81.62 322 LEU A C 1
ATOM 2478 O O . LEU A 1 322 ? -21.819 11.935 19.444 1.00 81.62 322 LEU A O 1
ATOM 2482 N N . ALA A 1 323 ? -21.873 13.376 17.722 1.00 81.94 323 ALA A N 1
ATOM 2483 C CA . ALA A 1 323 ? -23.295 13.212 17.434 1.00 81.94 323 ALA A CA 1
ATOM 2484 C C . ALA A 1 323 ? -23.629 11.797 16.929 1.00 81.94 323 ALA A C 1
ATOM 2486 O O . ALA A 1 323 ? -24.641 11.223 17.335 1.00 81.94 323 ALA A O 1
ATOM 2487 N N . GLU A 1 324 ? -22.775 11.217 16.081 1.00 81.06 324 GLU A N 1
ATOM 2488 C CA . GLU A 1 324 ? -22.912 9.833 15.605 1.00 81.06 324 GLU A CA 1
ATOM 2489 C C . GLU A 1 324 ? -22.721 8.816 16.733 1.00 81.06 324 GLU A C 1
ATOM 2491 O O . GLU A 1 324 ? -23.480 7.848 16.833 1.00 81.06 324 GLU A O 1
ATOM 2496 N N . VAL A 1 325 ? -21.760 9.064 17.629 1.00 81.25 325 VAL A N 1
ATOM 2497 C CA . VAL A 1 325 ? -21.532 8.201 18.796 1.00 81.25 325 VAL A CA 1
ATOM 2498 C C . VAL A 1 325 ? -22.721 8.241 19.740 1.00 81.25 325 VAL A C 1
ATOM 2500 O O . VAL A 1 325 ? -23.214 7.191 20.132 1.00 81.25 325 VAL A O 1
ATOM 2503 N N . THR A 1 326 ? -23.243 9.428 20.052 1.00 79.56 326 THR A N 1
ATOM 2504 C CA . THR A 1 326 ? -24.358 9.573 21.001 1.00 79.56 326 THR A CA 1
ATOM 2505 C C . THR A 1 326 ? -25.592 8.785 20.550 1.00 79.56 326 THR A C 1
ATOM 2507 O O . THR A 1 326 ? -26.206 8.113 21.373 1.00 79.56 326 THR A O 1
ATOM 2510 N N . LYS A 1 327 ? -25.896 8.776 19.242 1.00 77.00 327 LYS A N 1
ATOM 2511 C CA . LYS A 1 327 ? -26.985 7.968 18.659 1.00 77.00 327 LYS A CA 1
ATOM 2512 C C . LYS A 1 327 ? -26.742 6.459 18.738 1.00 77.00 327 LYS A C 1
ATOM 2514 O O . LYS A 1 327 ? -27.696 5.697 18.796 1.00 77.00 327 LYS A O 1
ATOM 2519 N N . SER A 1 328 ? -25.478 6.045 18.718 1.00 72.38 328 SER A N 1
ATOM 2520 C CA . SER A 1 328 ? -25.070 4.635 18.687 1.00 72.38 328 SER A CA 1
ATOM 2521 C C . SER A 1 328 ? -24.802 4.060 20.085 1.00 72.38 328 SER A C 1
ATOM 2523 O O . SER A 1 328 ? -24.654 2.852 20.232 1.00 72.38 328 SER A O 1
ATOM 2525 N N . THR A 1 329 ? -24.721 4.911 21.120 1.00 68.12 329 THR A N 1
ATOM 2526 C CA . THR A 1 329 ? -24.315 4.508 22.481 1.00 68.12 329 THR A CA 1
ATOM 2527 C C . THR A 1 329 ? -25.379 3.860 23.348 1.00 68.12 329 THR A C 1
ATOM 2529 O O . THR A 1 329 ? -25.021 3.292 24.377 1.00 68.12 329 THR A O 1
ATOM 2532 N N . ASP A 1 330 ? -26.655 3.940 22.982 1.00 68.50 330 ASP A N 1
ATOM 2533 C CA . ASP A 1 330 ? -27.724 3.494 23.882 1.00 68.50 330 ASP A CA 1
ATOM 2534 C C . ASP A 1 330 ? -27.800 1.956 24.013 1.00 68.50 330 ASP A C 1
ATOM 2536 O O . ASP A 1 330 ? -28.301 1.466 25.020 1.00 68.50 330 ASP A O 1
ATOM 2540 N N . ASP A 1 331 ? -27.175 1.208 23.091 1.00 71.44 331 ASP A N 1
ATOM 2541 C CA . ASP A 1 331 ? -27.112 -0.267 23.082 1.00 71.44 331 ASP A CA 1
ATOM 2542 C C . ASP A 1 331 ? -25.700 -0.851 23.337 1.00 71.44 331 ASP A C 1
ATOM 2544 O O . ASP A 1 331 ? -25.446 -2.045 23.128 1.00 71.44 331 ASP A O 1
ATOM 2548 N N . ILE A 1 332 ? -24.745 -0.030 23.788 1.00 81.62 332 ILE A N 1
ATOM 2549 C CA . ILE A 1 332 ? -23.359 -0.464 24.021 1.00 81.62 332 ILE A CA 1
ATOM 2550 C C . ILE A 1 332 ? -23.179 -1.020 25.437 1.00 81.62 332 ILE A C 1
ATOM 2552 O O . ILE A 1 332 ? -23.500 -0.370 26.431 1.00 81.62 332 ILE A O 1
ATOM 2556 N N . SER A 1 333 ? -22.556 -2.195 25.536 1.00 88.06 333 SER A N 1
ATOM 2557 C CA . SER A 1 333 ? -22.074 -2.752 26.804 1.00 88.06 333 SER A CA 1
ATOM 2558 C C . SER A 1 333 ? -20.624 -2.327 27.055 1.00 88.06 333 SER A C 1
ATOM 2560 O O . SER A 1 333 ? -19.757 -2.560 26.219 1.00 88.06 333 SER A O 1
ATOM 2562 N N . TYR A 1 334 ? -20.364 -1.699 28.202 1.00 91.69 334 TYR A N 1
ATOM 2563 C CA . TYR A 1 334 ? -19.021 -1.288 28.620 1.00 91.69 334 TYR A CA 1
ATOM 2564 C C . TYR A 1 334 ? -18.286 -2.418 29.369 1.00 91.69 334 TYR A C 1
ATOM 2566 O O . TYR A 1 334 ? -18.949 -3.215 30.038 1.00 91.69 334 TYR A O 1
ATOM 2574 N N . PRO A 1 335 ? -16.936 -2.465 29.335 1.00 95.69 335 PRO A N 1
ATOM 2575 C CA . PRO A 1 335 ? -16.036 -1.510 28.679 1.00 95.69 335 PRO A CA 1
ATOM 2576 C C . PRO A 1 335 ? -15.980 -1.649 27.149 1.00 95.69 335 PRO A C 1
ATOM 2578 O O . PRO A 1 335 ? -16.239 -2.710 26.588 1.00 95.69 335 PRO A O 1
ATOM 2581 N N . VAL A 1 336 ? -15.597 -0.561 26.478 1.00 94.81 336 VAL A N 1
ATOM 2582 C CA . VAL A 1 336 ? -15.324 -0.524 25.030 1.00 94.81 336 VAL A CA 1
ATOM 2583 C C . VAL A 1 336 ? -13.934 0.018 24.750 1.00 94.81 336 VAL A C 1
ATOM 2585 O O . VAL A 1 336 ? -13.361 0.725 25.576 1.00 94.81 336 VAL A O 1
ATOM 2588 N N . VAL A 1 337 ? -13.400 -0.272 23.570 1.00 94.50 337 VAL A N 1
ATOM 2589 C CA . VAL A 1 337 ? -12.173 0.338 23.059 1.00 94.50 337 VAL A CA 1
ATOM 2590 C C . VAL A 1 337 ? -12.536 1.323 21.959 1.00 94.50 337 VAL A C 1
ATOM 2592 O O . VAL A 1 337 ? -13.202 0.963 20.994 1.00 94.50 337 VAL A O 1
ATOM 2595 N N . ALA A 1 338 ? -12.080 2.565 22.087 1.00 92.56 338 ALA A N 1
ATOM 2596 C CA . ALA A 1 338 ? -12.182 3.574 21.043 1.00 92.56 338 ALA A CA 1
ATOM 2597 C C . ALA A 1 338 ? -10.788 3.860 20.478 1.00 92.56 338 ALA A C 1
ATOM 2599 O O . ALA A 1 338 ? -9.844 4.137 21.226 1.00 92.56 338 ALA A O 1
ATOM 2600 N N . LYS A 1 339 ? -10.645 3.758 19.152 1.00 90.81 339 LYS A N 1
ATOM 2601 C CA . LYS A 1 339 ? -9.357 3.921 18.466 1.00 90.81 339 LYS A CA 1
ATOM 2602 C C . LYS A 1 339 ? -9.501 4.556 17.079 1.00 90.81 339 LYS A C 1
ATOM 2604 O O . LYS A 1 339 ? -10.490 4.295 16.397 1.00 90.81 339 LYS A O 1
ATOM 2609 N N . PRO A 1 340 ? -8.502 5.322 16.610 1.00 87.69 340 PRO A N 1
ATOM 2610 C CA . PRO A 1 340 ? -8.458 5.828 15.243 1.00 87.69 340 PRO A CA 1
ATOM 2611 C C . PRO A 1 340 ? -8.583 4.712 14.198 1.00 87.69 340 PRO A C 1
ATOM 2613 O O . PRO A 1 340 ? -7.952 3.652 14.331 1.00 87.69 340 PRO A O 1
ATOM 2616 N N . ILE A 1 341 ? -9.338 4.970 13.122 1.00 85.44 341 ILE A N 1
ATOM 2617 C CA . ILE A 1 341 ? -9.468 4.034 11.991 1.00 85.44 341 ILE A CA 1
ATOM 2618 C C . ILE A 1 341 ? -8.084 3.748 11.403 1.00 85.44 341 ILE A C 1
ATOM 2620 O O . ILE A 1 341 ? -7.689 2.589 11.289 1.00 85.44 341 ILE A O 1
ATOM 2624 N N . ARG A 1 342 ? -7.291 4.794 11.158 1.00 77.62 342 ARG A N 1
ATOM 2625 C CA . ARG A 1 342 ? -5.875 4.695 10.775 1.00 77.62 342 ARG A CA 1
ATOM 2626 C C . ARG A 1 342 ? -4.987 5.067 11.959 1.00 77.62 342 ARG A C 1
ATOM 2628 O O . ARG A 1 342 ? -5.276 6.014 12.673 1.00 77.62 342 ARG A O 1
ATOM 2635 N N . GLY A 1 343 ? -3.917 4.318 12.204 1.00 72.19 343 GLY A N 1
ATOM 2636 C CA . GLY A 1 343 ? -3.005 4.584 13.321 1.00 72.19 343 GLY A CA 1
ATOM 2637 C C . GLY A 1 343 ? -1.949 3.495 13.472 1.00 72.19 343 GLY A C 1
ATOM 2638 O O . GLY A 1 343 ? -2.018 2.472 12.796 1.00 72.19 343 GLY A O 1
ATOM 2639 N N . HIS A 1 344 ? -0.977 3.710 14.356 1.00 68.38 344 HIS A N 1
ATOM 2640 C CA . HIS A 1 344 ? 0.064 2.728 14.661 1.00 68.38 344 HIS A CA 1
ATOM 2641 C C . HIS A 1 344 ? 0.158 2.483 16.170 1.00 68.38 344 HIS A C 1
ATOM 2643 O O . HIS A 1 344 ? 0.085 3.420 16.969 1.00 68.38 344 HIS A O 1
ATOM 2649 N N . GLY A 1 345 ? 0.338 1.217 16.550 1.00 71.62 345 GLY A N 1
ATOM 2650 C CA . GLY A 1 345 ? 0.457 0.804 17.945 1.00 71.62 345 GLY A CA 1
ATOM 2651 C C . GLY A 1 345 ? -0.731 1.261 18.797 1.00 71.62 345 GLY A C 1
ATOM 2652 O O . GLY A 1 345 ? -1.886 1.121 18.403 1.00 71.62 345 GLY A O 1
ATOM 2653 N N . ARG A 1 346 ? -0.435 1.830 19.972 1.00 73.12 346 ARG A N 1
ATOM 2654 C CA . ARG A 1 346 ? -1.435 2.310 20.945 1.00 73.12 346 ARG A CA 1
ATOM 2655 C C . ARG A 1 346 ? -1.871 3.767 20.724 1.00 73.12 346 ARG A C 1
ATOM 2657 O O . ARG A 1 346 ? -2.568 4.323 21.567 1.00 73.12 346 ARG A O 1
ATOM 2664 N N . PHE A 1 347 ? -1.460 4.412 19.630 1.00 76.62 347 PHE A N 1
ATOM 2665 C CA . PHE A 1 347 ? -1.777 5.823 19.396 1.00 76.62 347 PHE A CA 1
ATOM 2666 C C . PHE A 1 347 ? -3.291 6.050 19.261 1.00 76.62 347 PHE A C 1
ATOM 2668 O O . PHE A 1 347 ? -3.938 5.465 18.392 1.00 76.62 347 PHE A O 1
ATOM 2675 N N . GLY A 1 348 ? -3.851 6.897 20.131 1.00 83.38 348 GLY A N 1
ATOM 2676 C CA . GLY A 1 348 ? -5.284 7.205 20.174 1.00 83.38 348 GLY A CA 1
ATOM 2677 C C . GLY A 1 348 ? -6.179 6.049 20.643 1.00 83.38 348 GLY A C 1
ATOM 2678 O O . GLY A 1 348 ? -7.399 6.181 20.600 1.00 83.38 348 GLY A O 1
ATOM 2679 N N . VAL A 1 349 ? -5.605 4.925 21.086 1.00 90.44 349 VAL A N 1
ATOM 2680 C CA . VAL A 1 349 ? -6.355 3.766 21.588 1.00 90.44 349 VAL A CA 1
ATOM 2681 C C . VAL A 1 349 ? -6.644 3.963 23.074 1.00 90.44 349 VAL A C 1
ATOM 2683 O O . VAL A 1 349 ? -5.711 4.107 23.866 1.00 90.44 349 VAL A O 1
ATOM 2686 N N . LYS A 1 350 ? -7.918 3.921 23.472 1.00 94.31 350 LYS A N 1
ATOM 2687 C CA . LYS A 1 350 ? -8.326 4.014 24.880 1.00 94.31 350 LYS A CA 1
ATOM 2688 C C . LYS A 1 350 ? -9.418 3.002 25.200 1.00 94.31 350 LYS A C 1
ATOM 2690 O O . LYS A 1 350 ? -10.362 2.842 24.430 1.00 94.31 350 LYS A O 1
ATOM 2695 N N . VAL A 1 351 ? -9.283 2.342 26.349 1.00 95.75 351 VAL A N 1
ATOM 2696 C CA . VAL A 1 351 ? -10.372 1.574 26.964 1.00 95.75 351 VAL A CA 1
ATOM 2697 C C . VAL A 1 351 ? -11.238 2.554 27.751 1.00 95.75 351 VAL A C 1
ATOM 2699 O O . VAL A 1 351 ? -10.724 3.278 28.603 1.00 95.75 351 VAL A O 1
ATOM 2702 N N . CYS A 1 352 ? -12.530 2.587 27.455 1.00 95.69 352 CYS A N 1
ATOM 2703 C CA . CYS A 1 352 ? -13.522 3.430 28.105 1.00 95.69 352 CYS A CA 1
ATOM 2704 C C . CYS A 1 352 ? -14.466 2.539 28.915 1.00 95.69 352 CYS A C 1
ATOM 2706 O O . CYS A 1 352 ? -15.144 1.676 28.354 1.00 95.69 352 CYS A O 1
ATOM 2708 N N . TYR A 1 353 ? -14.530 2.750 30.228 1.00 95.69 353 TYR A N 1
ATOM 2709 C CA . TYR A 1 353 ? -15.332 1.940 31.151 1.00 95.69 353 TYR A CA 1
ATOM 2710 C C . TYR A 1 353 ? -16.780 2.416 31.284 1.00 95.69 353 TYR A C 1
ATOM 2712 O O . TYR A 1 353 ? -17.608 1.729 31.876 1.00 95.69 353 TYR A O 1
ATOM 2720 N N . ASN A 1 354 ? -17.102 3.596 30.757 1.00 92.94 354 ASN A N 1
ATOM 2721 C CA . ASN A 1 354 ? -18.441 4.174 30.797 1.00 92.94 354 ASN A CA 1
ATOM 2722 C C . ASN A 1 354 ? -18.642 5.201 29.668 1.00 92.94 354 ASN A C 1
ATOM 2724 O O . ASN A 1 354 ? -17.699 5.602 28.978 1.00 92.94 354 ASN A O 1
ATOM 2728 N N . LYS A 1 355 ? -19.892 5.654 29.504 1.00 91.50 355 LYS A N 1
ATOM 2729 C CA . LYS A 1 355 ? -20.298 6.628 28.477 1.00 91.50 355 LYS A CA 1
ATOM 2730 C C . LYS A 1 355 ? -19.555 7.956 28.579 1.00 91.50 355 LYS A C 1
ATOM 2732 O O . LYS A 1 355 ? -19.174 8.500 27.551 1.00 91.50 355 LYS A O 1
ATOM 2737 N N . SER A 1 356 ? -19.296 8.445 29.791 1.00 92.31 356 SER A N 1
ATOM 2738 C CA . SER A 1 356 ? -18.567 9.703 30.000 1.00 92.31 356 SER A CA 1
ATOM 2739 C C . SER A 1 356 ? -17.136 9.622 29.458 1.00 92.31 356 SER A C 1
ATOM 2741 O O . SER A 1 356 ? -16.709 10.474 28.681 1.00 92.31 356 SER A O 1
ATOM 2743 N N . GLU A 1 357 ? -16.419 8.543 29.787 1.00 95.31 357 GLU A N 1
ATOM 2744 C CA . GLU A 1 357 ? -15.057 8.309 29.294 1.00 95.31 357 GLU A CA 1
ATOM 2745 C C . GLU A 1 357 ? -14.992 8.162 27.773 1.00 95.31 357 GLU A C 1
ATOM 2747 O O . GLU A 1 357 ? -14.042 8.654 27.158 1.00 95.31 357 GLU A O 1
ATOM 2752 N N . LEU A 1 358 ? -15.989 7.499 27.175 1.00 93.19 358 LEU A N 1
ATOM 2753 C CA . LEU A 1 358 ? -16.091 7.356 25.725 1.00 93.19 358 LEU A CA 1
ATOM 2754 C C . LEU A 1 358 ? -16.315 8.708 25.048 1.00 93.19 358 LEU A C 1
ATOM 2756 O O . LEU A 1 358 ? -15.598 9.031 24.107 1.00 93.19 358 LEU A O 1
ATOM 2760 N N . LEU A 1 359 ? -17.284 9.496 25.523 1.00 91.75 359 LEU A N 1
ATOM 2761 C CA . LEU A 1 359 ? -17.605 10.798 24.934 1.00 91.75 359 LEU A CA 1
ATOM 2762 C C . LEU A 1 359 ? -16.418 11.764 25.027 1.00 91.75 359 LEU A C 1
ATOM 2764 O O . LEU A 1 359 ? -16.085 12.389 24.027 1.00 91.75 359 LEU A O 1
ATOM 2768 N N . SER A 1 360 ? -15.734 11.814 26.175 1.00 92.69 360 SER A N 1
ATOM 2769 C CA . SER A 1 360 ? -14.525 12.631 26.353 1.00 92.69 360 SER A CA 1
ATOM 2770 C C . SER A 1 360 ? -13.404 12.224 25.390 1.00 92.69 360 SER A C 1
ATOM 2772 O O . SER A 1 360 ? -12.792 13.082 24.762 1.00 92.69 360 SER A O 1
ATOM 2774 N N . HIS A 1 361 ? -13.158 10.921 25.211 1.00 92.88 361 HIS A N 1
ATOM 2775 C CA . HIS A 1 361 ? -12.132 10.446 24.273 1.00 92.88 361 HIS A CA 1
ATOM 2776 C C . HIS A 1 361 ? -12.497 10.723 22.814 1.00 92.88 361 HIS A C 1
ATOM 2778 O O . HIS A 1 361 ? -11.669 11.148 22.015 1.00 92.88 361 HIS A O 1
ATOM 2784 N N . VAL A 1 362 ? -13.757 10.491 22.454 1.00 89.88 362 VAL A N 1
ATOM 2785 C CA . VAL A 1 362 ? -14.267 10.748 21.106 1.00 89.88 362 VAL A CA 1
ATOM 2786 C C . VAL A 1 362 ? -14.230 12.235 20.771 1.00 89.88 362 VAL A C 1
ATOM 2788 O O . VAL A 1 362 ? -13.944 12.580 19.628 1.00 89.88 362 VAL A O 1
ATOM 2791 N N . GLU A 1 363 ? -14.504 13.113 21.733 1.00 89.81 363 GLU A N 1
ATOM 2792 C CA . GLU A 1 363 ? -14.383 14.560 21.558 1.00 89.81 363 GLU A CA 1
ATOM 2793 C C . GLU A 1 363 ? -12.934 14.956 21.245 1.00 89.81 363 GLU A C 1
ATOM 2795 O O . GLU A 1 363 ? -12.697 15.688 20.284 1.00 89.81 363 GLU A O 1
ATOM 2800 N N . GLU A 1 364 ? -11.953 14.395 21.962 1.00 87.19 364 GLU A N 1
ATOM 2801 C CA . GLU A 1 364 ? -10.528 14.591 21.662 1.00 87.19 364 GLU A CA 1
ATOM 2802 C C . GLU A 1 364 ? -10.167 14.126 20.242 1.00 87.19 364 GLU A C 1
ATOM 2804 O O . GLU A 1 364 ? -9.491 14.849 19.508 1.00 87.19 364 GLU A O 1
ATOM 2809 N N . LEU A 1 365 ? -10.642 12.952 19.812 1.00 85.44 365 LEU A N 1
ATOM 2810 C CA . LEU A 1 365 ? -10.406 12.457 18.449 1.00 85.44 365 LEU A CA 1
ATOM 2811 C C . LEU A 1 365 ? -11.103 13.337 17.393 1.00 85.44 365 LEU A C 1
ATOM 2813 O O . LEU A 1 365 ? -10.486 13.728 16.400 1.00 85.44 365 LEU A O 1
ATOM 2817 N N . SER A 1 366 ? -12.360 13.711 17.633 1.00 82.12 366 SER A N 1
ATOM 2818 C CA . SER A 1 366 ? -13.175 14.517 16.712 1.00 82.12 366 SER A CA 1
ATOM 2819 C C . SER A 1 366 ? -12.602 15.923 16.522 1.00 82.12 366 SER A C 1
ATOM 2821 O O . SER A 1 366 ? -12.549 16.412 15.396 1.00 82.12 366 SER A O 1
ATOM 2823 N N . ASN A 1 367 ? -12.102 16.554 17.592 1.00 82.12 367 ASN A N 1
ATOM 2824 C CA . ASN A 1 367 ? -11.452 17.871 17.535 1.00 82.12 367 ASN A CA 1
ATOM 2825 C C . ASN A 1 367 ? -10.177 17.872 16.679 1.00 82.12 367 ASN A C 1
ATOM 2827 O O . ASN A 1 367 ? -9.770 18.916 16.175 1.00 82.12 367 ASN A O 1
ATOM 2831 N N . ASN A 1 368 ? -9.570 16.702 16.479 1.00 74.62 368 ASN A N 1
ATOM 2832 C CA . ASN A 1 368 ? -8.425 16.513 15.594 1.00 74.62 368 ASN A CA 1
ATOM 2833 C C . ASN A 1 368 ? -8.829 15.998 14.196 1.00 74.62 368 ASN A C 1
ATOM 2835 O O . ASN A 1 368 ? -7.965 15.571 13.434 1.00 74.62 368 ASN A O 1
ATOM 2839 N N . ALA A 1 369 ? -10.127 16.020 13.858 1.00 71.69 369 ALA A N 1
ATOM 2840 C CA . ALA A 1 369 ? -10.694 15.486 12.614 1.00 71.69 369 ALA A CA 1
ATOM 2841 C C . ALA A 1 369 ? -10.313 14.014 12.347 1.00 71.69 369 ALA A C 1
ATOM 2843 O O . ALA A 1 369 ? -10.131 13.598 11.204 1.00 71.69 369 ALA A O 1
ATOM 2844 N N . ILE A 1 370 ? -10.177 13.223 13.414 1.00 77.50 370 ILE A N 1
ATOM 2845 C CA . ILE A 1 370 ? -9.778 11.815 13.362 1.00 77.50 370 ILE A CA 1
ATOM 2846 C C . ILE A 1 370 ? -11.038 10.953 13.332 1.00 77.50 370 ILE A C 1
ATOM 2848 O O . ILE A 1 370 ? -11.780 10.912 14.309 1.00 77.50 370 ILE A O 1
ATOM 2852 N N . ALA A 1 371 ? -11.255 10.206 12.250 1.00 82.50 371 ALA A N 1
ATOM 2853 C CA . ALA A 1 371 ? -12.277 9.161 12.228 1.00 82.50 371 ALA A CA 1
ATOM 2854 C C . ALA A 1 371 ? -11.856 7.963 13.100 1.00 82.50 371 ALA A C 1
ATOM 2856 O O . ALA A 1 371 ? -10.685 7.557 13.104 1.00 82.50 371 ALA A O 1
ATOM 2857 N N . PHE A 1 372 ? -12.803 7.363 13.821 1.00 88.06 372 PHE A N 1
ATOM 2858 C CA . PHE A 1 372 ? -12.518 6.312 14.799 1.00 88.06 372 PHE A CA 1
ATOM 2859 C C . PHE A 1 372 ? -13.520 5.154 14.731 1.00 88.06 372 PHE A C 1
ATOM 2861 O O . PHE A 1 372 ? -14.614 5.244 14.171 1.00 88.06 372 PHE A O 1
ATOM 2868 N N . ILE A 1 373 ? -13.102 4.030 15.301 1.00 90.38 373 ILE A N 1
ATOM 2869 C CA . ILE A 1 373 ? -13.912 2.837 15.507 1.00 90.38 373 ILE A CA 1
ATOM 2870 C C . ILE A 1 373 ? -14.051 2.605 17.009 1.00 90.38 373 ILE A C 1
ATOM 2872 O O . ILE A 1 373 ? -13.086 2.766 17.765 1.00 90.38 373 ILE A O 1
ATOM 2876 N N . VAL A 1 374 ? -15.261 2.253 17.428 1.00 92.00 374 VAL A N 1
ATOM 2877 C CA . VAL A 1 374 ? -15.564 1.807 18.786 1.00 92.00 374 VAL A CA 1
ATOM 2878 C C . VAL A 1 374 ? -15.905 0.325 18.714 1.00 92.00 374 VAL A C 1
ATOM 2880 O O . VAL A 1 374 ? -16.724 -0.087 17.891 1.00 92.00 374 VAL A O 1
ATOM 2883 N N . GLU A 1 375 ? -15.259 -0.473 19.554 1.00 92.88 375 GLU A N 1
ATOM 2884 C CA . GLU A 1 375 ? -15.403 -1.928 19.603 1.00 92.88 375 GLU A CA 1
ATOM 2885 C C . GLU A 1 375 ? -15.619 -2.417 21.034 1.00 92.88 375 GLU A C 1
ATOM 2887 O O . GLU A 1 375 ? -15.162 -1.788 21.991 1.00 92.88 375 GLU A O 1
ATOM 2892 N N . GLU A 1 376 ? -16.303 -3.548 21.192 1.00 93.38 376 GLU A N 1
ATOM 2893 C CA . GLU A 1 376 ? -16.374 -4.231 22.485 1.00 93.38 376 GLU A CA 1
ATOM 2894 C C . GLU A 1 376 ? -14.975 -4.553 23.010 1.00 93.38 376 GLU A C 1
ATOM 2896 O O . GLU A 1 376 ? -14.108 -5.035 22.276 1.00 93.38 376 GLU A O 1
ATOM 2901 N N . PHE A 1 377 ? -14.758 -4.314 24.302 1.00 94.19 377 PHE A N 1
ATOM 2902 C CA . PHE A 1 377 ? -13.530 -4.741 24.950 1.00 94.19 377 PHE A CA 1
ATOM 2903 C C . PHE A 1 377 ? -13.527 -6.263 25.115 1.00 94.19 377 PHE A C 1
ATOM 2905 O O . PHE A 1 377 ? -14.415 -6.836 25.747 1.00 94.19 377 PHE A O 1
ATOM 2912 N N . LEU A 1 378 ? -12.496 -6.914 24.582 1.00 91.88 378 LEU A N 1
ATOM 2913 C CA . LEU A 1 378 ? -12.293 -8.349 24.728 1.00 91.88 378 LEU A CA 1
ATOM 2914 C C . LEU A 1 378 ? -11.332 -8.619 25.885 1.00 91.88 378 LEU A C 1
ATOM 2916 O O . LEU A 1 378 ? -10.128 -8.397 25.776 1.00 91.88 378 LEU A O 1
ATOM 2920 N N . GLN A 1 379 ? -11.871 -9.104 27.002 1.00 91.25 379 GLN A N 1
ATOM 2921 C CA . GLN A 1 379 ? -11.062 -9.571 28.121 1.00 91.25 379 GLN A CA 1
ATOM 2922 C C . GLN A 1 379 ? -10.557 -10.990 27.838 1.00 91.25 379 GLN A C 1
ATOM 2924 O O . GLN A 1 379 ? -11.356 -11.898 27.617 1.00 91.25 379 GLN A O 1
ATOM 2929 N N . GLY A 1 380 ? -9.242 -11.197 27.884 1.00 91.56 380 GLY A N 1
ATOM 2930 C CA . GLY A 1 380 ? -8.652 -12.515 27.672 1.00 91.56 380 GLY A CA 1
ATOM 2931 C C . GLY A 1 380 ? -7.151 -12.468 27.419 1.00 91.56 380 GLY A C 1
ATOM 2932 O O . GLY A 1 380 ? -6.490 -11.470 27.707 1.00 91.56 380 GLY A O 1
ATOM 2933 N N . GLU A 1 381 ? -6.632 -13.570 26.888 1.00 93.81 381 GLU A N 1
ATOM 2934 C CA . GLU A 1 381 ? -5.239 -13.701 26.468 1.00 93.81 381 GLU A CA 1
ATOM 2935 C C . GLU A 1 381 ? -5.057 -13.183 25.035 1.00 93.81 381 GLU A C 1
ATOM 2937 O O . GLU A 1 381 ? -5.882 -13.436 24.156 1.00 93.81 381 GLU A O 1
ATOM 2942 N N . GLU A 1 382 ? -3.963 -12.460 24.796 1.00 91.94 382 GLU A N 1
ATOM 2943 C CA . GLU A 1 382 ? -3.580 -11.965 23.474 1.00 91.94 382 GLU A CA 1
ATOM 2944 C C . GLU A 1 382 ? -2.531 -12.900 22.862 1.00 91.94 382 GLU A C 1
ATOM 2946 O O . GLU A 1 382 ? -1.485 -13.149 23.462 1.00 91.94 382 GLU A O 1
ATOM 2951 N N . ALA A 1 383 ? -2.794 -13.394 21.651 1.00 89.44 383 ALA A N 1
ATOM 2952 C CA . ALA A 1 383 ? -1.837 -14.162 20.864 1.00 89.44 383 ALA A CA 1
ATOM 2953 C C . ALA A 1 383 ? -1.495 -13.405 19.575 1.00 89.44 383 ALA A C 1
ATOM 2955 O O . ALA A 1 383 ? -2.380 -12.921 18.874 1.00 89.44 383 ALA A O 1
ATOM 2956 N N . THR A 1 384 ? -0.205 -13.333 19.245 1.00 86.69 384 THR A N 1
ATOM 2957 C CA . THR A 1 384 ? 0.286 -12.795 17.969 1.00 86.69 384 THR A CA 1
ATOM 2958 C C . THR A 1 384 ? 0.931 -13.923 17.174 1.00 86.69 384 THR A C 1
ATOM 2960 O O . THR A 1 384 ? 1.796 -14.627 17.691 1.00 86.69 384 THR A O 1
ATOM 2963 N N . VAL A 1 385 ? 0.525 -14.086 15.913 1.00 82.56 385 VAL A N 1
ATOM 2964 C CA . VAL A 1 385 ? 1.109 -15.067 14.989 1.00 82.56 385 VAL A CA 1
ATOM 2965 C C . VAL A 1 385 ? 1.870 -14.323 13.900 1.00 82.56 385 VAL A C 1
ATOM 2967 O O . VAL A 1 385 ? 1.286 -13.539 13.154 1.00 82.56 385 VAL A O 1
ATOM 2970 N N . THR A 1 386 ? 3.170 -14.584 13.787 1.00 79.00 386 THR A N 1
ATOM 2971 C CA . THR A 1 386 ? 3.972 -14.105 12.657 1.00 79.00 386 THR A CA 1
ATOM 2972 C C . THR A 1 386 ? 3.776 -15.049 11.480 1.00 79.00 386 THR A C 1
ATOM 2974 O O . THR A 1 386 ? 4.148 -16.220 11.552 1.00 79.00 386 THR A O 1
ATOM 2977 N N . ILE A 1 387 ? 3.201 -14.538 10.393 1.00 75.06 387 ILE A N 1
ATOM 2978 C CA . ILE A 1 387 ? 3.002 -15.289 9.152 1.00 75.06 387 ILE A CA 1
ATOM 2979 C C . ILE A 1 387 ? 4.082 -14.866 8.161 1.00 75.06 387 ILE A C 1
ATOM 2981 O O . ILE A 1 387 ? 4.192 -13.690 7.822 1.00 75.06 387 ILE A O 1
ATOM 2985 N N . MET A 1 388 ? 4.859 -15.835 7.683 1.00 64.31 388 MET A N 1
ATOM 2986 C CA . MET A 1 388 ? 5.730 -15.655 6.525 1.00 64.31 388 MET A CA 1
ATOM 2987 C C . MET A 1 388 ? 4.998 -16.210 5.299 1.00 64.31 388 MET A C 1
ATOM 2989 O O . MET A 1 388 ? 4.508 -17.342 5.374 1.00 64.31 388 MET A O 1
ATOM 2993 N N . PRO A 1 389 ? 4.885 -15.461 4.187 1.00 56.44 389 PRO A N 1
ATOM 2994 C CA . PRO A 1 389 ? 4.322 -16.016 2.964 1.00 56.44 389 PRO A CA 1
ATOM 2995 C C . PRO A 1 389 ? 5.140 -17.246 2.535 1.00 56.44 389 PRO A C 1
ATOM 2997 O O . PRO A 1 389 ? 6.358 -17.269 2.743 1.00 56.44 389 PRO A O 1
ATOM 3000 N N . PRO A 1 390 ? 4.497 -18.290 1.980 1.00 50.97 390 PRO A N 1
ATOM 3001 C CA . PRO A 1 390 ? 5.198 -19.501 1.583 1.00 50.97 390 PRO A CA 1
ATOM 3002 C C . PRO A 1 390 ? 6.304 -19.158 0.583 1.00 50.97 390 PRO A C 1
ATOM 3004 O O . PRO A 1 390 ? 6.054 -18.533 -0.446 1.00 50.97 390 PRO A O 1
ATOM 3007 N N . ALA A 1 391 ? 7.531 -19.586 0.885 1.00 43.88 391 ALA A N 1
ATOM 3008 C CA . ALA A 1 391 ? 8.632 -19.567 -0.066 1.00 43.88 391 ALA A CA 1
ATOM 3009 C C . ALA A 1 391 ? 8.359 -20.651 -1.113 1.00 43.88 391 ALA A C 1
ATOM 3011 O O . ALA A 1 391 ? 8.812 -21.789 -0.981 1.00 43.88 391 ALA A O 1
ATOM 3012 N N . VAL A 1 392 ? 7.541 -20.344 -2.117 1.00 39.28 392 VAL A N 1
ATOM 3013 C CA . VAL A 1 392 ? 7.399 -21.245 -3.258 1.00 39.28 392 VAL A CA 1
ATOM 3014 C C . VAL A 1 392 ? 8.744 -21.225 -3.980 1.00 39.28 392 VAL A C 1
ATOM 3016 O O . VAL A 1 392 ? 9.222 -20.166 -4.383 1.00 39.28 392 VAL A O 1
ATOM 3019 N N . LYS A 1 393 ? 9.397 -22.387 -4.080 1.00 33.09 393 LYS A N 1
ATOM 3020 C CA . LYS A 1 393 ? 10.514 -22.568 -5.008 1.00 33.09 393 LYS A CA 1
ATOM 3021 C C . LYS A 1 393 ? 9.946 -22.386 -6.415 1.00 33.09 393 LYS A C 1
ATOM 3023 O O . LYS A 1 393 ? 9.208 -23.262 -6.861 1.00 33.09 393 LYS A O 1
ATOM 3028 N N . GLY A 1 394 ? 10.242 -21.245 -7.034 1.00 29.42 394 GLY A N 1
ATOM 3029 C CA . GLY A 1 394 ? 10.152 -21.079 -8.485 1.00 29.42 394 GLY A CA 1
ATOM 3030 C C . GLY A 1 394 ? 11.120 -22.010 -9.200 1.00 29.42 394 GLY A C 1
ATOM 3031 O O . GLY A 1 394 ? 12.204 -22.286 -8.624 1.00 29.42 394 GLY A O 1
#

Radius of gyration: 24.87 Å; Cα contacts (8 Å, |Δi|>4): 724; chains: 1; bounding box: 63×40×80 Å

InterPro domains:
  IPR011095 D-alanine--D-alanine ligase, C-terminal [PF07478] (324-388)
  IPR011761 ATP-grasp fold [PS50975] (303-388)